Protein AF-A0A8D1UI53-F1 (afdb_monomer)

Secondary structure (DSSP, 8-state):
-HHHHHHHHHHHHHHHHHHHHHHHHHHHHHHHHHHHHTTT-GGGSSHHHHHHHHHHHHHT---HHHHHHH-TTHHHHHHHHHHIIIIIIIIHHHHHHHHHHHHHHHHHHHHHHHHHHHHHHHHHHHHHHHHHHHHHHHHHHHHHHHHHHTTSEEEHHHHHHHHHHTT--HHHHHHHHHHH-SS-SSEEEHHHHHHHHHHHHHHHHHHHHHHHHSPP--------PPP-----------------------S--HHHHHHHHHHHHHHHHHHHHHHHHHHHHHHHHHHHHHHHHHHHHHHHHHHHHHHHHHHHT--HHHHHHHHHHHHHHHHHHHHHHHHHHHHHTTS---------------------------------------

Nearest PDB structures (foldseek):
  6t9o-assembly1_A  TM=9.715E-01  e=1.646E-13  Homo sapiens
  5t4d-assembly1_A  TM=9.854E-01  e=2.145E-12  Homo sapiens
  6wb8-assembly1_A  TM=9.879E-01  e=2.957E-12  Homo sapiens
  6a70-assembly1_G  TM=9.786E-01  e=2.803E-12  Homo sapiens
  6a70-assembly1_A  TM=9.811E-01  e=4.536E-12  Homo sapiens

Organism: Sus scrofa (NCBI:txid9823)

Sequence (386 aa):
MSQLSTTMSRCAKDLFGFAIMFFIIFLAYAQLAYLVFGTQVDDFSTFQECIFTQFRIILGDINFAEIEEANRVLGPIYFTTFVFFTFFILLNMFLAIINDTYSEVKSDLAQQKAEMELSDLIRKGYHKALVKLKLKKNTVDDISESLRQGGGKLNFDELRQDLKGKGHTDAEIEAIFTKYDQDGDQELTEREHQQMRDDLEKEREDLDLEHSSLPRPMSSRSFPRSLDDSEEDDDDDSGHSSRRRGSISSGVSYEEFQVLVRRVDRMEHSIGSIVSKIDAVIVKLEIMERNKLKRREVLGRLLDGVAEDERLGRDSEIHREQMERLVREELERWESDDAASQISHGLGTPVGLNGQPRPRSSRPSSSQSTEGMEGGGGNGSADIHV

Radius of gyration: 43.06 Å; Cα contacts (8 Å, |Δi|>4): 136; chains: 1; bounding box: 98×84×116 Å

Mean predicted aligned error: 22.78 Å

InterPro domains:
  IPR002048 EF-hand domain [PS50222] (168-203)
  IPR003915 Polycystic kidney disease type 2 protein [PR01433] (17-38)
  IPR003915 Polycystic kidney disease type 2 protein [PR01433] (78-99)
  IPR003915 Polycystic kidney disease type 2 protein [PR01433] (118-137)
  IPR003915 Polycystic kidney disease type 2 protein [PR01433] (263-281)
  IPR011992 EF-hand domain pair [SSF47473] (60-196)
  IPR013122 Polycystin cation channel, PKD1/PKD2 [PF08016] (1-105)
  IPR051223 Polycystin [PTHR10877] (1-205)

Foldseek 3Di:
DVLVVVLCVVLVVVLVVLVVVVVVVLLVLLVVCLVQCLVQDVCSVDSVSSSVQLVCVVVVNDDLVSLCVSPVPVSVVSSVVSCCCCVVPSVVVSVVSSVVSVVVSVVVVVVVVVVVVVVVVVVVVLVVLVVVLVVLVVLLVQLVVQCVVVVFKDAQVSSLVSVVVVPDDPVVSVVLCVVQVPVNPRMCGPVSSVVSVVVSVVSVVVSVVVVVPDDDPPPDDDDPDDDDDDDDDDDDDDDDDDDDDDPPPPDDDPVNVVVVVVVVVVVVVVVVVVVVVVVVVVVVVVVVVVVVVVVVVVVVVLVVVVVVCVVVVDDPPVVVVVSVVVVVVVVVVVVVVVVVVVVVVVPDDDPDDDDDDDDDDDDDDDDDDDDDDDDDDDDDDDDDDD

pLDDT: mean 70.71, std 20.02, range [25.0, 94.5]

Solvent-accessible surface area (backbone atoms only — not comparable to full-atom values): 23168 Å² total; per-residue (Å²): 123,63,67,67,54,54,49,52,62,61,41,44,60,61,50,48,55,50,47,54,57,48,49,54,55,50,50,51,52,28,53,51,43,28,74,74,34,23,90,71,33,77,61,18,53,40,71,69,43,16,49,53,42,52,54,31,48,74,75,68,58,69,69,62,66,58,43,34,71,63,30,74,66,61,28,57,52,52,51,53,52,51,51,47,48,46,56,67,47,50,49,48,50,54,52,48,53,53,52,48,49,51,50,51,52,52,49,53,50,52,50,54,49,53,52,50,53,51,53,51,51,51,51,52,50,51,52,53,50,52,54,52,52,53,51,53,47,52,53,53,51,52,51,50,54,51,32,67,74,53,75,55,47,40,48,50,71,60,51,49,54,51,42,46,72,75,67,52,51,72,69,60,54,51,53,48,43,73,72,48,37,85,83,72,77,56,45,54,43,61,67,39,54,48,51,55,51,53,53,52,51,50,58,48,52,55,52,53,53,56,59,70,71,50,81,73,80,78,75,71,83,77,75,84,77,80,88,83,84,83,83,88,84,90,83,88,84,86,85,82,91,79,89,79,96,72,82,82,69,91,60,84,50,73,66,59,51,51,55,49,51,57,49,50,52,56,46,50,56,52,49,52,55,50,52,56,51,49,53,53,48,51,55,51,49,54,53,50,50,53,50,50,51,52,52,51,52,53,52,48,55,53,52,51,52,52,56,55,40,69,73,66,73,58,70,66,66,67,53,48,54,53,50,54,49,54,51,48,55,52,49,56,49,49,53,50,52,52,50,54,57,55,57,56,72,74,70,80,74,90,78,88,75,92,76,87,88,82,87,84,87,82,86,82,88,81,86,85,86,82,89,83,84,85,83,82,86,83,88,84,86,81,89,79,91,133

Structure (mmCIF, N/CA/C/O backbone):
data_AF-A0A8D1UI53-F1
#
_entry.id   AF-A0A8D1UI53-F1
#
loop_
_atom_site.group_PDB
_atom_site.id
_atom_site.type_symbol
_atom_site.label_atom_id
_atom_site.label_alt_id
_atom_site.label_comp_id
_atom_site.label_asym_id
_atom_site.label_entity_id
_atom_site.label_seq_id
_atom_site.pdbx_PDB_ins_code
_atom_site.Cartn_x
_atom_site.Cartn_y
_atom_site.Cartn_z
_atom_site.occupancy
_atom_site.B_iso_or_equiv
_atom_site.auth_seq_id
_atom_site.auth_comp_id
_atom_site.auth_asym_id
_atom_site.auth_atom_id
_atom_site.pdbx_PDB_model_num
ATOM 1 N N . MET A 1 1 ? -1.715 13.640 6.826 1.00 51.53 1 MET A N 1
ATOM 2 C CA . MET A 1 1 ? -0.514 13.567 5.961 1.00 51.53 1 MET A CA 1
ATOM 3 C C . MET A 1 1 ? 0.427 12.403 6.313 1.00 51.53 1 MET A C 1
ATOM 5 O O . MET A 1 1 ? 1.193 12.023 5.442 1.00 51.53 1 MET A O 1
ATOM 9 N N . SER A 1 2 ? 0.380 11.785 7.510 1.00 59.91 2 SER A N 1
ATOM 10 C CA . SER A 1 2 ? 1.305 10.680 7.853 1.00 59.91 2 SER A CA 1
ATOM 11 C C . SER A 1 2 ? 1.000 9.338 7.169 1.00 59.91 2 SER A C 1
ATOM 13 O O . SER A 1 2 ? 1.940 8.618 6.868 1.00 59.91 2 SER A O 1
ATOM 15 N N . GLN A 1 3 ? -0.265 9.022 6.852 1.00 58.44 3 GLN A N 1
ATOM 16 C CA . GLN A 1 3 ? -0.637 7.749 6.204 1.00 58.44 3 GLN A CA 1
ATOM 17 C C . GLN A 1 3 ? 0.113 7.508 4.890 1.00 58.44 3 GLN A C 1
ATOM 19 O O . GLN A 1 3 ? 0.755 6.477 4.748 1.00 58.44 3 GLN A O 1
ATOM 24 N N . LEU A 1 4 ? 0.109 8.482 3.972 1.00 67.75 4 LEU A N 1
ATOM 25 C CA . LEU A 1 4 ? 0.805 8.354 2.686 1.00 67.75 4 LEU A CA 1
ATOM 26 C C . LEU A 1 4 ? 2.320 8.176 2.863 1.00 67.75 4 LEU A C 1
ATOM 28 O O . LEU A 1 4 ? 2.937 7.410 2.133 1.00 67.75 4 LEU A O 1
ATOM 32 N N . SER A 1 5 ? 2.914 8.832 3.864 1.00 68.81 5 SER A N 1
ATOM 33 C CA . SER A 1 5 ? 4.344 8.707 4.167 1.00 68.81 5 SER A CA 1
ATOM 34 C C . SER A 1 5 ? 4.695 7.333 4.752 1.00 68.81 5 SER A C 1
ATOM 36 O O . SER A 1 5 ? 5.694 6.740 4.351 1.00 68.81 5 SER A O 1
ATOM 38 N N . THR A 1 6 ? 3.859 6.782 5.638 1.00 66.06 6 THR A N 1
ATOM 39 C CA . THR A 1 6 ? 4.057 5.437 6.197 1.00 66.06 6 THR A CA 1
ATOM 40 C C . THR A 1 6 ? 3.828 4.345 5.147 1.00 66.06 6 THR A C 1
ATOM 42 O O . THR A 1 6 ? 4.615 3.403 5.089 1.00 66.06 6 THR A O 1
ATOM 45 N N . THR A 1 7 ? 2.829 4.495 4.267 1.00 66.50 7 THR A N 1
ATOM 46 C CA . THR A 1 7 ? 2.625 3.602 3.111 1.00 66.50 7 THR A CA 1
ATOM 47 C C . THR A 1 7 ? 3.829 3.626 2.179 1.00 66.50 7 THR A C 1
ATOM 49 O O . THR A 1 7 ? 4.354 2.571 1.835 1.00 66.50 7 THR A O 1
ATOM 52 N N . MET A 1 8 ? 4.315 4.821 1.828 1.00 69.31 8 MET A N 1
ATOM 53 C CA . MET A 1 8 ? 5.454 4.981 0.926 1.00 69.31 8 MET A CA 1
ATOM 54 C C . MET A 1 8 ? 6.749 4.418 1.523 1.00 69.31 8 MET A C 1
ATOM 56 O O . MET A 1 8 ? 7.548 3.818 0.814 1.00 69.31 8 MET A O 1
ATOM 60 N N . SER A 1 9 ? 6.941 4.542 2.841 1.00 72.44 9 SER A N 1
ATOM 61 C CA . SER A 1 9 ? 8.092 3.950 3.530 1.00 72.44 9 SER A CA 1
ATOM 62 C C . SER A 1 9 ? 8.029 2.424 3.606 1.00 72.44 9 SER A C 1
ATOM 64 O O . SER A 1 9 ? 9.084 1.793 3.580 1.00 72.44 9 SER A O 1
ATOM 66 N N . ARG A 1 10 ? 6.836 1.825 3.729 1.00 70.88 10 ARG A N 1
ATOM 67 C CA . ARG A 1 10 ? 6.679 0.361 3.739 1.00 70.88 10 ARG A CA 1
ATOM 68 C C . ARG A 1 10 ? 6.873 -0.226 2.342 1.00 70.88 10 ARG A C 1
ATOM 70 O O . ARG A 1 10 ? 7.655 -1.159 2.201 1.00 70.88 10 ARG A O 1
ATOM 77 N N . CYS A 1 11 ? 6.273 0.378 1.311 1.00 72.38 11 CYS A N 1
ATOM 78 C CA . CYS A 1 11 ? 6.425 -0.104 -0.065 1.00 72.38 11 CYS A CA 1
ATOM 79 C C . CYS A 1 11 ? 7.833 0.131 -0.626 1.00 72.38 11 CYS A C 1
ATOM 81 O O . CYS A 1 11 ? 8.245 -0.569 -1.544 1.00 72.38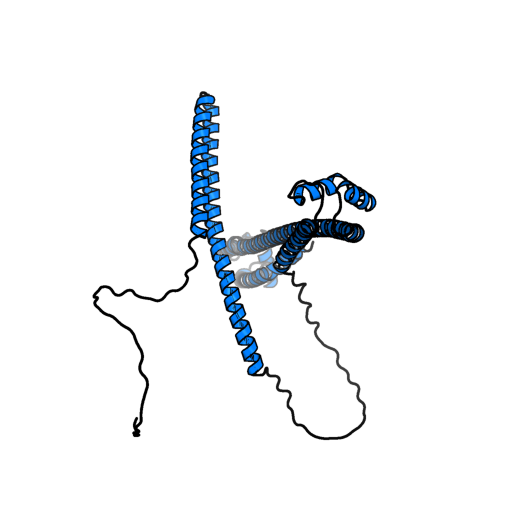 11 CYS A O 1
ATOM 83 N N . ALA A 1 12 ? 8.591 1.098 -0.090 1.00 79.25 12 ALA A N 1
ATOM 84 C CA . ALA A 1 12 ? 9.920 1.437 -0.594 1.00 79.25 12 ALA A CA 1
ATOM 85 C C . ALA A 1 12 ? 10.872 0.236 -0.634 1.00 79.25 12 ALA A C 1
ATOM 87 O O . ALA A 1 12 ? 11.691 0.162 -1.543 1.00 79.25 12 ALA A O 1
ATOM 88 N N . LYS A 1 13 ? 10.765 -0.715 0.304 1.00 82.88 13 LYS A N 1
ATOM 89 C CA . LYS A 1 13 ? 11.629 -1.903 0.319 1.00 82.88 13 LYS A CA 1
ATOM 90 C C . LYS A 1 13 ? 11.368 -2.816 -0.883 1.00 82.88 13 LYS A C 1
ATOM 92 O O . LYS A 1 13 ? 12.316 -3.203 -1.565 1.00 82.88 13 LYS A O 1
ATOM 97 N N . ASP A 1 14 ? 10.103 -3.105 -1.162 1.00 84.56 14 ASP A N 1
ATOM 98 C CA . ASP A 1 14 ? 9.712 -3.988 -2.265 1.00 84.56 14 ASP A CA 1
ATOM 99 C C . ASP A 1 14 ? 9.892 -3.290 -3.614 1.00 84.56 14 ASP A C 1
ATOM 101 O O . ASP A 1 14 ? 10.397 -3.879 -4.572 1.00 84.56 14 ASP A O 1
ATOM 105 N N . LEU A 1 15 ? 9.601 -1.986 -3.658 1.00 86.50 15 LEU A N 1
ATOM 106 C CA . LEU A 1 15 ? 9.851 -1.143 -4.820 1.00 86.50 15 LEU A CA 1
ATOM 107 C C . LEU A 1 15 ? 11.344 -1.049 -5.141 1.00 86.50 15 LEU A C 1
ATOM 109 O O . LEU A 1 15 ? 11.717 -1.078 -6.308 1.00 86.50 15 LEU A O 1
ATOM 113 N N . PHE A 1 16 ? 12.203 -0.964 -4.124 1.00 86.31 16 PHE A N 1
ATOM 114 C CA . PHE A 1 16 ? 13.652 -0.933 -4.303 1.00 86.31 16 PHE A CA 1
ATOM 115 C C . PHE A 1 16 ? 14.187 -2.278 -4.803 1.00 86.31 16 PHE A C 1
ATOM 117 O O . PHE A 1 16 ? 15.007 -2.306 -5.720 1.00 86.31 16 PHE A O 1
ATOM 124 N N . GLY A 1 17 ? 13.683 -3.394 -4.265 1.00 86.94 17 GLY A N 1
ATOM 125 C CA . GLY A 1 17 ? 14.005 -4.732 -4.768 1.00 86.94 17 GLY A CA 1
ATOM 126 C C . GLY A 1 17 ? 13.630 -4.899 -6.243 1.00 86.94 17 GLY A C 1
ATOM 127 O O . GLY A 1 17 ? 14.454 -5.330 -7.053 1.00 86.94 17 GLY A O 1
ATOM 128 N N . PHE A 1 18 ? 12.423 -4.469 -6.616 1.00 87.31 18 PHE A N 1
ATOM 129 C CA . PHE A 1 18 ? 11.992 -4.460 -8.011 1.00 87.31 18 PHE A CA 1
ATOM 130 C C . PHE A 1 18 ? 12.807 -3.494 -8.880 1.00 87.31 18 PHE A C 1
ATOM 132 O O . PHE A 1 18 ? 13.178 -3.852 -9.995 1.00 87.31 18 PHE A O 1
ATOM 139 N N . ALA A 1 19 ? 13.146 -2.303 -8.378 1.00 88.06 19 ALA A N 1
ATOM 140 C CA . ALA A 1 19 ? 13.946 -1.323 -9.109 1.00 88.06 19 ALA A CA 1
ATOM 141 C C . ALA A 1 19 ? 15.327 -1.882 -9.481 1.00 88.06 19 ALA A C 1
ATOM 143 O O . ALA A 1 19 ? 15.785 -1.675 -10.601 1.00 88.06 19 ALA A O 1
ATOM 144 N N . ILE A 1 20 ? 15.969 -2.646 -8.591 1.00 90.75 20 ILE A N 1
ATOM 145 C CA . ILE A 1 20 ? 17.237 -3.319 -8.907 1.00 90.75 20 ILE A CA 1
ATOM 146 C C . ILE A 1 20 ? 17.051 -4.305 -10.067 1.00 90.75 20 ILE A C 1
ATOM 148 O O . ILE A 1 20 ? 17.818 -4.273 -11.028 1.00 90.75 20 ILE A O 1
ATOM 152 N N . MET A 1 21 ? 16.022 -5.156 -10.012 1.00 89.00 21 MET A N 1
ATOM 153 C CA . MET A 1 21 ? 15.732 -6.108 -11.092 1.00 89.00 21 MET A CA 1
ATOM 154 C C . MET A 1 21 ? 15.421 -5.400 -12.417 1.00 89.00 21 MET A C 1
ATOM 156 O O . MET A 1 21 ? 15.909 -5.816 -13.469 1.00 89.00 21 MET A O 1
ATOM 160 N N . PHE A 1 22 ? 14.656 -4.307 -12.355 1.00 87.94 22 PHE A N 1
ATOM 161 C CA . PHE A 1 22 ? 14.360 -3.440 -13.490 1.00 87.94 22 PHE A CA 1
ATOM 162 C C . PHE A 1 22 ? 15.647 -2.905 -14.119 1.00 87.94 22 PHE A C 1
ATOM 164 O O . PHE A 1 22 ? 15.856 -3.096 -15.314 1.00 87.94 22 PHE A O 1
ATOM 171 N N . PHE A 1 23 ? 16.543 -2.307 -13.328 1.00 90.12 23 PHE A N 1
ATOM 172 C CA . PHE A 1 23 ? 17.781 -1.730 -13.850 1.00 90.12 23 PHE A CA 1
ATOM 173 C C . PHE A 1 23 ? 18.713 -2.775 -14.468 1.00 90.12 23 PHE A C 1
ATOM 175 O O . PHE A 1 23 ? 19.373 -2.465 -15.452 1.00 90.12 23 PHE A O 1
ATOM 182 N N . ILE A 1 24 ? 18.741 -4.015 -13.970 1.00 92.06 24 ILE A N 1
ATOM 183 C CA . ILE A 1 24 ? 19.542 -5.086 -14.586 1.00 92.06 24 ILE A CA 1
ATOM 184 C C . ILE A 1 24 ? 19.068 -5.366 -16.018 1.00 92.06 24 ILE A C 1
ATOM 186 O O . ILE A 1 24 ? 19.877 -5.391 -16.945 1.00 92.06 24 ILE A O 1
ATOM 190 N N . ILE A 1 25 ? 17.759 -5.552 -16.211 1.00 90.50 25 ILE A N 1
ATOM 191 C CA . ILE A 1 25 ? 17.183 -5.815 -17.537 1.00 90.50 25 ILE A CA 1
ATOM 192 C C . ILE A 1 25 ? 17.328 -4.575 -18.424 1.00 90.50 25 ILE A C 1
ATOM 194 O O . ILE A 1 25 ? 17.748 -4.678 -19.575 1.00 90.50 25 ILE A O 1
ATOM 198 N N . PHE A 1 26 ? 17.031 -3.398 -17.875 1.00 91.12 26 PHE A N 1
ATOM 199 C CA . PHE A 1 26 ? 17.096 -2.124 -18.580 1.00 91.12 26 PHE A CA 1
ATOM 200 C C . PHE A 1 26 ? 18.508 -1.847 -19.115 1.00 91.12 26 PHE A C 1
ATOM 202 O O . PHE A 1 26 ? 18.680 -1.648 -20.317 1.00 91.12 26 PHE A O 1
ATOM 209 N N . LEU A 1 27 ? 19.533 -1.956 -18.260 1.00 92.75 27 LEU A N 1
ATOM 210 C CA . LEU A 1 27 ? 20.935 -1.770 -18.642 1.00 92.75 27 LEU A CA 1
ATOM 211 C C . LEU A 1 27 ? 21.422 -2.842 -19.625 1.00 92.75 27 LEU A C 1
ATOM 213 O O . LEU A 1 27 ? 22.208 -2.525 -20.514 1.00 92.75 27 LEU A O 1
ATOM 217 N N . ALA A 1 28 ? 20.939 -4.085 -19.526 1.00 94.50 28 ALA A N 1
ATOM 218 C CA . ALA A 1 28 ? 21.263 -5.126 -20.501 1.00 94.50 28 ALA A CA 1
ATOM 219 C C . ALA A 1 28 ? 20.747 -4.773 -21.908 1.00 94.50 28 ALA A C 1
ATOM 221 O O . ALA A 1 28 ? 21.474 -4.928 -22.891 1.00 94.50 28 ALA A O 1
ATOM 222 N N . TYR A 1 29 ? 19.525 -4.239 -22.012 1.00 93.12 29 TYR A N 1
ATOM 223 C CA . TYR A 1 29 ? 18.996 -3.742 -23.283 1.00 93.12 29 TYR A CA 1
ATOM 224 C C . TYR A 1 29 ? 19.696 -2.456 -23.750 1.00 93.12 29 TYR A C 1
ATOM 226 O O . TYR A 1 29 ? 19.865 -2.291 -24.957 1.00 93.12 29 TYR A O 1
ATOM 234 N N . ALA A 1 30 ? 20.141 -1.576 -22.845 1.00 93.81 30 ALA A N 1
ATOM 235 C CA . ALA A 1 30 ? 20.941 -0.399 -23.208 1.00 93.81 30 ALA A CA 1
ATOM 236 C C . ALA A 1 30 ? 22.290 -0.822 -23.800 1.00 93.81 30 ALA A C 1
ATOM 238 O O . ALA A 1 30 ? 22.706 -0.311 -24.835 1.00 93.81 30 ALA A O 1
ATOM 239 N N . GLN A 1 31 ? 22.938 -1.819 -23.192 1.00 94.44 31 GLN A N 1
ATOM 240 C CA . GLN A 1 31 ? 24.188 -2.388 -23.687 1.00 94.44 31 GLN A CA 1
ATOM 241 C C . GLN A 1 31 ? 24.006 -3.032 -25.066 1.00 94.44 31 GLN A C 1
ATOM 243 O O . GLN A 1 31 ? 24.831 -2.830 -25.956 1.00 94.44 31 GLN A O 1
ATOM 248 N N . LEU A 1 32 ? 22.923 -3.791 -25.258 1.00 92.94 32 LEU A N 1
ATOM 249 C CA . LEU A 1 32 ? 22.589 -4.390 -26.548 1.00 92.94 32 LEU A CA 1
ATOM 250 C C . LEU A 1 32 ? 22.343 -3.314 -27.615 1.00 92.94 32 LEU A C 1
ATOM 252 O O . LEU A 1 32 ? 22.886 -3.413 -28.710 1.00 92.94 32 LEU A O 1
ATOM 256 N N . ALA A 1 33 ? 21.569 -2.276 -27.293 1.00 92.00 33 ALA A N 1
ATOM 257 C CA . ALA A 1 33 ? 21.267 -1.189 -28.219 1.00 92.00 33 ALA A CA 1
ATOM 258 C C . ALA A 1 33 ? 22.518 -0.398 -28.609 1.00 92.00 33 ALA A C 1
ATOM 260 O O . ALA A 1 33 ? 22.737 -0.144 -29.789 1.00 92.00 33 ALA A O 1
ATOM 261 N N . TYR A 1 34 ? 23.378 -0.099 -27.635 1.00 94.12 34 TYR A N 1
ATOM 262 C CA . TYR A 1 34 ? 24.658 0.560 -27.867 1.00 94.12 34 TYR A CA 1
ATOM 263 C C . TYR A 1 34 ? 25.546 -0.239 -28.830 1.00 94.12 34 TYR A C 1
ATOM 265 O O . TYR A 1 34 ? 26.117 0.312 -29.766 1.00 94.12 34 TYR A O 1
ATOM 273 N N . LEU A 1 35 ? 25.628 -1.561 -28.644 1.00 92.62 35 LEU A N 1
ATOM 274 C CA . LEU A 1 35 ? 26.446 -2.429 -29.496 1.00 92.62 35 LEU A CA 1
ATOM 275 C C . LEU A 1 35 ? 25.878 -2.608 -30.909 1.00 92.62 35 LEU A C 1
ATOM 277 O O . LEU A 1 35 ? 26.649 -2.795 -31.847 1.00 92.62 35 LEU A O 1
ATOM 281 N N . VAL A 1 36 ? 24.553 -2.599 -31.063 1.00 91.12 36 VAL A N 1
ATOM 282 C CA . VAL A 1 36 ? 23.893 -2.869 -32.350 1.00 91.12 36 VAL A CA 1
ATOM 283 C C . VAL A 1 36 ? 23.684 -1.593 -33.166 1.00 91.12 36 VAL A C 1
ATOM 285 O O . VAL A 1 36 ? 23.885 -1.614 -34.378 1.00 91.12 36 VAL A O 1
ATOM 288 N N . PHE A 1 37 ? 23.279 -0.497 -32.524 1.00 91.19 37 PHE A N 1
ATOM 289 C CA . PHE A 1 37 ? 22.852 0.738 -33.190 1.00 91.19 37 PHE A CA 1
ATOM 290 C C . PHE A 1 37 ? 23.813 1.911 -32.981 1.00 91.19 37 PHE A C 1
ATOM 292 O O . PHE A 1 37 ? 23.703 2.900 -33.702 1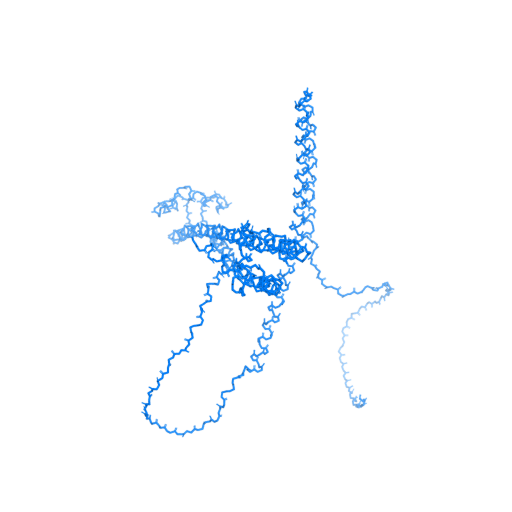.00 91.19 37 PHE A O 1
ATOM 299 N N . GLY A 1 38 ? 24.776 1.814 -32.058 1.00 90.31 38 GLY A N 1
ATOM 300 C CA . GLY A 1 38 ? 25.586 2.965 -31.648 1.00 90.31 38 GLY A CA 1
ATOM 301 C C . GLY A 1 38 ? 26.510 3.554 -32.713 1.00 90.31 38 GLY A C 1
ATOM 302 O O . GLY A 1 38 ? 26.984 4.672 -32.549 1.00 90.31 38 GLY A O 1
ATOM 303 N N . THR A 1 39 ? 26.756 2.853 -33.824 1.00 89.88 39 THR A N 1
ATOM 304 C CA . THR A 1 39 ? 27.507 3.410 -34.965 1.00 89.88 39 THR A CA 1
ATOM 305 C C . THR A 1 39 ? 26.621 4.040 -36.036 1.00 89.88 39 THR A C 1
ATOM 307 O O . THR A 1 39 ? 27.138 4.758 -36.885 1.00 89.88 39 THR A O 1
ATOM 310 N N . GLN A 1 40 ? 25.321 3.731 -36.039 1.00 89.19 40 GLN A N 1
ATOM 311 C CA . GLN A 1 40 ? 24.394 4.082 -37.120 1.00 89.19 40 GLN A CA 1
ATOM 312 C C . GLN A 1 40 ? 23.362 5.133 -36.705 1.00 89.19 40 GLN A C 1
ATOM 314 O O . GLN A 1 40 ? 22.866 5.848 -37.569 1.00 89.19 40 GLN A O 1
ATOM 319 N N . VAL A 1 41 ? 23.021 5.201 -35.416 1.00 90.50 41 VAL A N 1
ATOM 320 C CA . VAL A 1 41 ? 21.947 6.047 -34.888 1.00 90.50 41 VAL A CA 1
ATOM 321 C C . VAL A 1 41 ? 22.501 6.925 -33.771 1.00 90.50 41 VAL A C 1
ATOM 323 O O . VAL A 1 41 ? 23.033 6.412 -32.781 1.00 90.50 41 VAL A O 1
ATOM 326 N N . ASP A 1 42 ? 22.339 8.242 -33.907 1.00 88.44 42 ASP A N 1
ATOM 327 C CA . ASP A 1 42 ? 22.870 9.223 -32.952 1.00 88.44 42 ASP A CA 1
ATOM 328 C C . ASP A 1 42 ? 22.271 9.051 -31.545 1.00 88.44 42 ASP A C 1
ATOM 330 O O . ASP A 1 42 ? 22.995 9.153 -30.551 1.00 88.44 42 ASP A O 1
ATOM 334 N N . ASP A 1 43 ? 20.994 8.661 -31.456 1.00 88.69 43 ASP A N 1
ATOM 335 C CA . ASP A 1 43 ? 20.287 8.353 -30.202 1.00 88.69 43 ASP A CA 1
ATOM 336 C C . ASP A 1 43 ? 20.921 7.190 -29.405 1.00 88.69 43 ASP A C 1
ATOM 338 O O . ASP A 1 43 ? 20.666 7.035 -28.207 1.00 88.69 43 ASP A O 1
ATOM 342 N N . PHE A 1 44 ? 21.758 6.365 -30.046 1.00 91.06 44 PHE A N 1
ATOM 343 C CA . PHE A 1 44 ? 22.483 5.259 -29.412 1.00 91.06 44 PHE A CA 1
ATOM 344 C C . PHE A 1 44 ? 24.010 5.450 -29.431 1.00 91.06 44 PHE A C 1
ATOM 346 O O . PHE A 1 44 ? 24.753 4.526 -29.100 1.00 91.06 44 PHE A O 1
ATOM 353 N N . SER A 1 45 ? 24.498 6.643 -29.786 1.00 90.56 45 SER A N 1
ATOM 354 C CA . SER A 1 45 ? 25.928 6.933 -29.997 1.00 90.56 45 SER A CA 1
ATOM 355 C C . SER A 1 45 ? 26.803 6.807 -28.747 1.00 90.56 45 SER A C 1
ATOM 357 O O . SER A 1 45 ? 27.987 6.482 -28.839 1.00 90.56 45 SER A O 1
ATOM 359 N N . THR A 1 46 ? 26.242 7.052 -27.562 1.00 93.44 46 THR A N 1
ATOM 360 C CA . THR A 1 46 ? 26.918 6.862 -26.272 1.00 93.44 46 THR A CA 1
ATOM 361 C C . THR A 1 46 ? 26.050 6.022 -25.346 1.00 93.44 46 THR A C 1
ATOM 363 O O . THR A 1 46 ? 24.826 6.026 -25.449 1.00 93.44 46 THR A O 1
ATOM 366 N N . PHE A 1 47 ? 26.666 5.313 -24.397 1.00 91.38 47 PHE A N 1
ATOM 367 C CA . PHE A 1 47 ? 25.918 4.500 -23.432 1.00 91.38 47 PHE A CA 1
ATOM 368 C C . PHE A 1 47 ? 24.934 5.334 -22.590 1.00 91.38 47 PHE A C 1
ATOM 370 O O . PHE A 1 47 ? 23.846 4.869 -22.261 1.00 91.38 47 PHE A O 1
ATOM 377 N N . GLN A 1 48 ? 25.295 6.579 -22.268 1.00 92.06 48 GLN A N 1
ATOM 378 C CA . GLN A 1 48 ? 24.421 7.493 -21.536 1.00 92.06 48 GLN A CA 1
ATOM 379 C C . GLN A 1 48 ? 23.223 7.937 -22.389 1.00 92.06 48 GLN A C 1
ATOM 381 O O . GLN A 1 48 ? 22.096 7.899 -21.899 1.00 92.06 48 GLN A O 1
ATOM 386 N N . GLU A 1 49 ? 23.448 8.288 -23.658 1.00 91.06 49 GLU A N 1
ATOM 387 C CA . GLU A 1 49 ? 22.356 8.591 -24.594 1.00 91.06 49 GLU A CA 1
ATOM 388 C C . GLU A 1 49 ? 21.456 7.367 -24.811 1.00 91.06 49 GLU A C 1
ATOM 390 O O . GLU A 1 49 ? 20.241 7.501 -24.760 1.00 91.06 49 GLU A O 1
ATOM 395 N N . CYS A 1 50 ? 22.007 6.147 -24.880 1.00 92.44 50 CYS A N 1
ATOM 396 C CA . CYS A 1 50 ? 21.204 4.919 -24.970 1.00 92.44 50 CYS A CA 1
ATOM 397 C C . CYS A 1 50 ? 20.208 4.778 -23.810 1.00 92.44 50 CYS A C 1
ATOM 399 O O . CYS A 1 50 ? 19.058 4.398 -24.024 1.00 92.44 50 CYS A O 1
ATOM 401 N N . ILE A 1 51 ? 20.643 5.078 -22.581 1.00 92.94 51 ILE A N 1
ATOM 402 C CA . ILE A 1 51 ? 19.790 5.044 -21.385 1.00 92.94 51 ILE A CA 1
ATOM 403 C C . ILE A 1 51 ? 18.658 6.070 -21.512 1.00 92.94 51 ILE A C 1
ATOM 405 O O . ILE A 1 51 ? 17.500 5.739 -21.247 1.00 92.94 51 ILE A O 1
ATOM 409 N N . PHE A 1 52 ? 18.962 7.302 -21.930 1.00 91.75 52 PHE A N 1
ATOM 410 C CA . PHE A 1 52 ? 17.944 8.339 -22.119 1.00 91.75 52 PHE A CA 1
ATOM 411 C C . PHE A 1 52 ? 16.974 7.990 -23.242 1.00 91.75 52 PHE A C 1
ATOM 413 O O . PHE A 1 52 ? 15.761 8.086 -23.050 1.00 91.75 52 PHE A O 1
ATOM 420 N N . THR A 1 53 ? 17.487 7.513 -24.371 1.00 91.38 53 THR A N 1
ATOM 421 C CA . THR A 1 53 ? 16.692 7.040 -25.499 1.00 91.38 53 THR A CA 1
ATOM 422 C C . THR A 1 53 ? 15.749 5.937 -25.052 1.00 91.38 53 THR A C 1
ATOM 424 O O . THR A 1 53 ? 14.556 6.056 -25.301 1.00 91.38 53 THR A O 1
ATOM 427 N N . GLN A 1 54 ? 16.207 4.938 -24.289 1.00 91.31 54 GLN A N 1
ATOM 428 C CA . GLN A 1 54 ? 15.334 3.904 -23.720 1.00 91.31 54 GLN A CA 1
ATOM 429 C C . GLN A 1 54 ? 14.200 4.462 -22.849 1.00 91.31 54 GLN A C 1
ATOM 431 O O . GLN A 1 54 ? 13.073 3.974 -22.940 1.00 91.31 54 GLN A O 1
ATOM 436 N N . PHE A 1 55 ? 14.452 5.491 -22.034 1.00 90.88 55 PHE A N 1
ATOM 437 C CA . PHE A 1 55 ? 13.378 6.171 -21.302 1.00 90.88 55 PHE A CA 1
ATOM 438 C C . PHE A 1 55 ? 12.400 6.888 -22.242 1.00 90.88 55 PHE A C 1
ATOM 440 O O . PHE A 1 55 ? 11.193 6.832 -22.006 1.00 90.88 55 PHE A O 1
ATOM 447 N N . ARG A 1 56 ? 12.879 7.502 -23.331 1.00 89.69 56 ARG A N 1
ATOM 448 C CA . ARG A 1 56 ? 12.013 8.103 -24.362 1.00 89.69 56 ARG A CA 1
ATOM 449 C C . ARG A 1 56 ? 11.135 7.051 -25.050 1.00 89.69 56 ARG A C 1
ATOM 451 O O . ARG A 1 56 ? 9.938 7.289 -25.201 1.00 89.69 56 ARG A O 1
ATOM 458 N N . ILE A 1 57 ? 11.663 5.846 -25.309 1.00 89.75 57 ILE A N 1
ATOM 459 C CA . ILE A 1 57 ? 10.868 4.705 -25.809 1.00 89.75 57 ILE A CA 1
ATOM 460 C C . ILE A 1 57 ? 9.701 4.389 -24.865 1.00 89.75 57 ILE A C 1
ATOM 462 O O . ILE A 1 57 ? 8.578 4.184 -25.320 1.00 89.75 57 ILE A O 1
ATOM 466 N N . ILE A 1 58 ? 9.949 4.362 -23.550 1.00 88.31 58 ILE A N 1
ATOM 467 C CA . ILE A 1 58 ? 8.909 4.092 -22.541 1.00 88.31 58 ILE A CA 1
ATOM 468 C C . ILE A 1 58 ? 7.836 5.187 -22.542 1.00 88.31 58 ILE A C 1
ATOM 470 O O . ILE A 1 58 ? 6.657 4.895 -22.357 1.00 88.31 58 ILE A O 1
ATOM 474 N N . LEU A 1 59 ? 8.226 6.442 -22.770 1.00 87.25 59 LEU A N 1
ATOM 475 C CA . LEU A 1 59 ? 7.300 7.574 -22.879 1.00 87.25 59 LEU A CA 1
ATOM 476 C C . LEU A 1 59 ? 6.539 7.608 -24.217 1.00 87.25 59 LEU A C 1
ATOM 478 O O . LEU A 1 59 ? 5.593 8.382 -24.353 1.00 87.25 59 LEU A O 1
ATOM 482 N N . GLY A 1 60 ? 6.920 6.767 -25.183 1.00 85.44 60 GLY A N 1
ATOM 483 C CA . GLY A 1 60 ? 6.326 6.707 -26.520 1.00 85.44 60 GLY A CA 1
ATOM 484 C C . GLY A 1 60 ? 6.918 7.703 -27.521 1.00 85.44 60 GLY A C 1
ATOM 485 O O . GLY A 1 60 ? 6.378 7.844 -28.615 1.00 85.44 60 GLY A O 1
ATOM 486 N N . ASP A 1 61 ? 8.013 8.379 -27.170 1.00 85.56 61 ASP A N 1
ATOM 487 C CA . ASP A 1 61 ? 8.739 9.298 -28.048 1.00 85.56 61 ASP A CA 1
ATOM 488 C C . ASP A 1 61 ? 9.923 8.563 -28.689 1.00 85.56 61 ASP A C 1
ATOM 490 O O . ASP A 1 61 ? 10.960 8.369 -28.055 1.00 85.56 61 ASP A O 1
ATOM 494 N N . ILE A 1 62 ? 9.755 8.079 -29.924 1.00 82.44 62 ILE A N 1
ATOM 495 C CA . ILE A 1 62 ? 10.812 7.330 -30.612 1.00 82.44 62 ILE A CA 1
ATOM 496 C C . ILE A 1 62 ? 10.810 7.535 -32.131 1.00 82.44 62 ILE A C 1
ATOM 498 O O . ILE A 1 62 ? 9.755 7.533 -32.768 1.00 82.44 62 ILE A O 1
ATOM 502 N N . ASN A 1 63 ? 12.005 7.586 -32.728 1.00 83.12 63 ASN A N 1
ATOM 503 C CA . ASN A 1 63 ? 12.203 7.495 -34.175 1.00 83.12 63 ASN A CA 1
ATOM 504 C C . ASN A 1 63 ? 12.447 6.038 -34.598 1.00 83.12 63 ASN A C 1
ATOM 506 O O . ASN A 1 63 ? 13.568 5.612 -34.866 1.00 83.12 63 ASN A O 1
ATOM 510 N N . PHE A 1 64 ? 11.374 5.243 -34.685 1.00 86.19 64 PHE A N 1
ATOM 511 C CA . PHE A 1 64 ? 11.469 3.834 -35.103 1.00 86.19 64 PHE A CA 1
ATOM 512 C C . PHE A 1 64 ? 12.095 3.665 -36.501 1.00 86.19 64 PHE A C 1
ATOM 514 O O . PHE A 1 64 ? 12.791 2.681 -36.744 1.00 86.19 64 PHE A O 1
ATOM 521 N N . ALA A 1 65 ? 11.898 4.643 -37.393 1.00 87.00 65 ALA A N 1
ATOM 522 C CA . ALA A 1 65 ? 12.455 4.631 -38.745 1.00 87.00 65 ALA A CA 1
ATOM 523 C C . ALA A 1 65 ? 13.992 4.528 -38.753 1.00 87.00 65 ALA A C 1
ATOM 525 O O . ALA A 1 65 ? 14.544 3.753 -39.528 1.00 87.00 65 ALA A O 1
ATOM 526 N N . GLU A 1 66 ? 14.674 5.238 -37.850 1.00 86.50 66 GLU A N 1
ATOM 527 C CA . GLU A 1 66 ? 16.141 5.223 -37.758 1.00 86.50 66 GLU A CA 1
ATOM 528 C C . GLU A 1 66 ? 16.664 3.874 -37.235 1.00 86.50 66 GLU A C 1
ATOM 530 O O . GLU A 1 66 ? 17.680 3.361 -37.705 1.00 86.50 66 GLU A O 1
ATOM 535 N N . ILE A 1 67 ? 15.926 3.242 -36.316 1.00 87.50 67 ILE A N 1
ATOM 536 C CA . ILE A 1 67 ? 16.255 1.916 -35.769 1.00 87.50 67 ILE A CA 1
ATOM 537 C C . ILE A 1 67 ? 16.082 0.820 -36.834 1.00 87.50 67 ILE A C 1
ATOM 539 O O . ILE A 1 67 ? 16.909 -0.092 -36.936 1.00 87.50 67 ILE A O 1
ATOM 543 N N . GLU A 1 68 ? 15.014 0.896 -37.633 1.00 89.12 68 GLU A N 1
ATOM 544 C CA . GLU A 1 68 ? 14.761 -0.044 -38.731 1.00 89.12 68 GLU A CA 1
ATOM 545 C C . GLU A 1 68 ? 15.790 0.110 -39.861 1.00 89.12 68 GLU A C 1
ATOM 547 O O . GLU A 1 68 ? 16.264 -0.893 -40.404 1.00 89.12 68 GLU A O 1
ATOM 552 N N . GLU A 1 69 ? 16.168 1.346 -40.198 1.00 88.38 69 GLU A N 1
ATOM 553 C CA . GLU A 1 69 ? 17.168 1.628 -41.231 1.00 88.38 69 GLU A CA 1
ATOM 554 C C . GLU A 1 69 ? 18.571 1.168 -40.810 1.00 88.38 69 GLU A C 1
ATOM 556 O O . GLU A 1 69 ? 19.300 0.591 -41.622 1.00 88.38 69 GLU A O 1
ATOM 561 N N . ALA A 1 70 ? 18.922 1.321 -39.529 1.00 89.19 70 ALA A N 1
ATOM 562 C CA . ALA A 1 70 ? 20.189 0.842 -38.985 1.00 89.19 70 ALA A CA 1
ATOM 563 C C . ALA A 1 70 ? 20.319 -0.688 -39.035 1.00 89.19 70 ALA A C 1
ATOM 565 O O . ALA A 1 70 ? 21.371 -1.213 -39.409 1.00 89.19 70 ALA A O 1
ATOM 566 N N . ASN A 1 71 ? 19.262 -1.424 -38.672 1.00 88.62 71 ASN A N 1
ATOM 567 C CA . ASN A 1 71 ? 19.232 -2.874 -38.837 1.00 88.62 71 ASN A CA 1
ATOM 568 C C . ASN A 1 71 ? 17.808 -3.400 -39.057 1.00 88.62 71 ASN A C 1
ATOM 570 O O . ASN A 1 71 ? 17.052 -3.613 -38.109 1.00 88.62 71 ASN A O 1
ATOM 574 N N . ARG A 1 72 ? 17.492 -3.732 -40.313 1.00 89.50 72 ARG A N 1
ATOM 575 C CA . ARG A 1 72 ? 16.168 -4.221 -40.738 1.00 89.50 72 ARG A CA 1
ATOM 576 C C . ARG A 1 72 ? 15.656 -5.464 -40.010 1.00 89.50 72 ARG A C 1
ATOM 578 O O . ARG A 1 72 ? 14.451 -5.688 -39.990 1.00 89.50 72 ARG A O 1
ATOM 585 N N . VAL A 1 73 ? 16.540 -6.302 -39.465 1.00 90.25 73 VAL A N 1
ATOM 586 C CA . VAL A 1 73 ? 16.141 -7.539 -38.771 1.00 90.25 73 VAL A CA 1
ATOM 587 C C . VAL A 1 73 ? 16.211 -7.351 -37.261 1.00 90.25 73 VAL A C 1
ATOM 589 O O . VAL A 1 73 ? 15.229 -7.595 -36.564 1.00 90.25 73 VAL A O 1
ATOM 592 N N . LEU A 1 74 ? 17.357 -6.902 -36.742 1.00 90.00 74 LEU A N 1
ATOM 593 C CA . LEU A 1 74 ? 17.555 -6.776 -35.297 1.00 90.00 74 LEU A CA 1
ATOM 594 C C . LEU A 1 74 ? 16.797 -5.587 -34.689 1.00 90.00 74 LEU A C 1
ATOM 596 O O . LEU A 1 74 ? 16.406 -5.677 -33.531 1.00 90.00 74 LEU A O 1
ATOM 600 N N . GLY A 1 75 ? 16.566 -4.512 -35.450 1.00 90.56 75 GLY A N 1
ATOM 601 C CA . GLY A 1 75 ? 15.841 -3.310 -35.021 1.00 90.56 75 GLY A CA 1
ATOM 602 C C . GLY A 1 75 ? 14.411 -3.603 -34.567 1.00 90.56 75 GLY A C 1
ATOM 603 O O . GLY A 1 75 ? 14.100 -3.417 -33.388 1.00 90.56 75 GLY A O 1
ATOM 604 N N . PRO A 1 76 ? 13.549 -4.146 -35.447 1.00 91.81 76 PRO A N 1
ATOM 605 C CA . PRO A 1 76 ? 12.183 -4.510 -35.081 1.00 91.81 76 PRO A CA 1
ATOM 606 C C . PRO A 1 76 ? 12.112 -5.564 -33.971 1.00 91.81 76 PRO A C 1
ATOM 608 O O . PRO A 1 76 ? 11.236 -5.479 -33.110 1.00 91.81 76 PRO A O 1
ATOM 611 N N . ILE A 1 77 ? 13.036 -6.537 -33.954 1.00 93.88 77 ILE A N 1
ATOM 612 C CA . ILE A 1 77 ? 13.100 -7.559 -32.896 1.00 93.88 77 ILE A CA 1
ATOM 613 C C . ILE A 1 77 ? 13.416 -6.907 -31.551 1.00 93.88 77 ILE A C 1
ATOM 615 O O . ILE A 1 77 ? 12.671 -7.125 -30.600 1.00 93.88 77 ILE A O 1
ATOM 619 N N . TYR A 1 78 ? 14.473 -6.090 -31.483 1.00 92.69 78 TYR A N 1
ATOM 620 C CA . TYR A 1 78 ? 14.859 -5.345 -30.285 1.00 92.69 78 TYR A CA 1
ATOM 621 C C . TYR A 1 78 ? 13.701 -4.492 -29.770 1.00 92.69 78 TYR A C 1
ATOM 623 O O . TYR A 1 78 ? 13.350 -4.575 -28.597 1.00 92.69 78 TYR A O 1
ATOM 631 N N . PHE A 1 79 ? 13.081 -3.706 -30.652 1.00 90.44 79 PHE A N 1
ATOM 632 C CA . PHE A 1 79 ? 11.995 -2.811 -30.276 1.00 90.44 79 PHE A CA 1
ATOM 633 C C . PHE A 1 79 ? 10.781 -3.588 -29.755 1.00 90.44 79 PHE A C 1
ATOM 635 O O . PHE A 1 79 ? 10.257 -3.282 -28.686 1.00 90.44 79 PHE A O 1
ATOM 642 N N . THR A 1 80 ? 10.368 -4.641 -30.465 1.00 91.19 80 THR A N 1
ATOM 643 C CA . THR A 1 80 ? 9.198 -5.445 -30.086 1.00 91.19 80 THR A CA 1
ATOM 644 C C . THR A 1 80 ? 9.412 -6.150 -28.752 1.00 91.19 80 THR A C 1
ATOM 646 O O . THR A 1 80 ? 8.529 -6.116 -27.894 1.00 91.19 80 THR A O 1
ATOM 649 N N . THR A 1 81 ? 10.574 -6.776 -28.540 1.00 92.62 81 THR A N 1
ATOM 650 C CA . THR A 1 81 ? 10.860 -7.454 -27.270 1.00 92.62 81 THR A CA 1
ATOM 651 C C . THR A 1 81 ? 11.012 -6.449 -26.135 1.00 92.62 81 THR A C 1
ATOM 653 O O . THR A 1 81 ? 10.426 -6.653 -25.075 1.00 92.62 81 THR A O 1
ATOM 656 N N . PHE A 1 82 ? 11.700 -5.328 -26.354 1.00 91.06 82 PHE A N 1
ATOM 657 C CA . PHE A 1 82 ? 11.854 -4.284 -25.344 1.00 91.06 82 PHE A CA 1
ATOM 658 C C . PHE A 1 82 ? 10.504 -3.704 -24.900 1.00 91.06 82 PHE A C 1
ATOM 660 O O . PHE A 1 82 ? 10.232 -3.638 -23.699 1.00 91.06 82 PHE A O 1
ATOM 667 N N . VAL A 1 83 ? 9.628 -3.347 -25.846 1.00 89.75 83 VAL A N 1
ATOM 668 C CA . VAL A 1 83 ? 8.277 -2.845 -25.550 1.00 89.75 83 VAL A CA 1
ATOM 669 C C . VAL A 1 83 ? 7.452 -3.917 -24.842 1.00 89.75 83 VAL A C 1
ATOM 671 O O . VAL A 1 83 ? 6.813 -3.623 -23.832 1.00 89.75 83 VAL A O 1
ATOM 674 N N . PHE A 1 84 ? 7.505 -5.171 -25.305 1.00 90.31 84 PHE A N 1
ATOM 675 C CA . PHE A 1 84 ? 6.748 -6.256 -24.688 1.00 90.31 84 PHE A CA 1
ATOM 676 C C . PHE A 1 84 ? 7.149 -6.478 -23.222 1.00 90.31 84 PHE A C 1
ATOM 678 O O . PHE A 1 84 ? 6.298 -6.463 -22.334 1.00 90.31 84 PHE A O 1
ATOM 685 N N . PHE A 1 85 ? 8.447 -6.631 -22.949 1.00 88.38 85 PHE A N 1
ATOM 686 C CA . PHE A 1 85 ? 8.946 -6.831 -21.588 1.00 88.38 85 PHE A CA 1
ATOM 687 C C . PHE A 1 85 ? 8.687 -5.606 -20.701 1.00 88.38 85 PHE A C 1
ATOM 689 O O . PHE A 1 85 ? 8.265 -5.756 -19.553 1.00 88.38 85 PHE A O 1
ATOM 696 N N . THR A 1 86 ? 8.881 -4.393 -21.217 1.00 86.06 86 THR A N 1
ATOM 697 C CA . THR A 1 86 ? 8.771 -3.180 -20.397 1.00 86.06 86 THR A CA 1
ATOM 698 C C . THR A 1 86 ? 7.327 -2.825 -20.054 1.00 86.06 86 THR A C 1
ATOM 700 O O . THR A 1 86 ? 7.022 -2.568 -18.890 1.00 86.06 86 THR A O 1
ATOM 703 N N . PHE A 1 87 ? 6.410 -2.873 -21.021 1.00 84.38 87 PHE A N 1
ATOM 704 C CA . PHE A 1 87 ? 5.007 -2.539 -20.767 1.00 84.38 87 PHE A CA 1
AT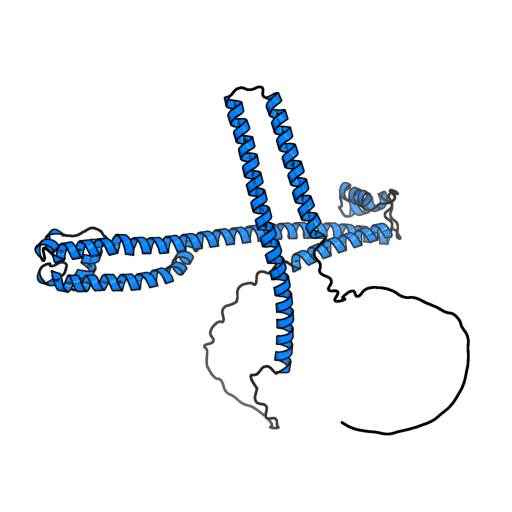OM 705 C C . PHE A 1 87 ? 4.235 -3.690 -20.119 1.00 84.38 87 PHE A C 1
ATOM 707 O O . PHE A 1 87 ? 3.528 -3.467 -19.138 1.00 84.38 87 PHE A O 1
ATOM 714 N N . PHE A 1 88 ? 4.358 -4.924 -20.624 1.00 83.12 88 PHE A N 1
ATOM 715 C CA . PHE A 1 88 ? 3.522 -6.019 -20.121 1.00 83.12 88 PHE A CA 1
ATOM 716 C C . PHE A 1 88 ? 4.055 -6.667 -18.851 1.00 83.12 88 PHE A C 1
ATOM 718 O O . PHE A 1 88 ? 3.249 -7.155 -18.062 1.00 83.12 88 PHE A O 1
ATOM 725 N N . ILE A 1 89 ? 5.372 -6.695 -18.644 1.00 82.88 89 ILE A N 1
ATOM 726 C CA . ILE A 1 89 ? 5.951 -7.347 -17.465 1.00 82.88 89 ILE A CA 1
ATOM 727 C C . ILE A 1 89 ? 6.326 -6.297 -16.423 1.00 82.88 89 ILE A C 1
ATOM 729 O O . ILE A 1 89 ? 5.800 -6.334 -15.313 1.00 82.88 89 ILE A O 1
ATOM 733 N N . LEU A 1 90 ? 7.183 -5.333 -16.770 1.00 81.81 90 LEU A N 1
ATOM 734 C CA . LEU A 1 90 ? 7.749 -4.416 -15.775 1.00 81.81 90 LEU A CA 1
ATOM 735 C C . LEU A 1 90 ? 6.706 -3.425 -15.234 1.00 81.81 90 LEU A C 1
ATOM 737 O O . LEU A 1 90 ? 6.544 -3.321 -14.020 1.00 81.81 90 LEU A O 1
ATOM 741 N N . LEU A 1 91 ? 5.946 -2.749 -16.100 1.00 84.31 91 LEU A N 1
ATOM 742 C CA . LEU A 1 91 ? 4.943 -1.770 -15.655 1.00 84.31 91 LEU A CA 1
ATOM 743 C C . LEU A 1 91 ? 3.795 -2.439 -14.881 1.00 84.31 91 LEU A C 1
ATOM 745 O O . LEU A 1 91 ? 3.391 -1.955 -13.823 1.00 84.31 91 LEU A O 1
ATOM 749 N N . ASN A 1 92 ? 3.324 -3.596 -15.351 1.00 87.25 92 ASN A N 1
ATOM 750 C CA . ASN A 1 92 ? 2.277 -4.350 -14.660 1.00 87.25 92 ASN A CA 1
ATOM 751 C C . ASN A 1 92 ? 2.741 -4.908 -13.308 1.00 87.25 92 ASN A C 1
ATOM 753 O O . ASN A 1 92 ? 1.964 -4.892 -12.356 1.00 87.25 92 ASN A O 1
ATOM 757 N N . MET A 1 93 ? 3.996 -5.354 -13.182 1.00 87.69 93 MET A N 1
ATOM 758 C CA . MET A 1 93 ? 4.532 -5.793 -11.892 1.00 87.69 93 MET A CA 1
ATOM 759 C C . MET A 1 93 ? 4.702 -4.614 -10.921 1.00 87.69 93 MET A C 1
ATOM 761 O O . MET A 1 93 ? 4.365 -4.732 -9.744 1.00 87.69 93 MET A O 1
ATOM 765 N N . PHE A 1 94 ? 5.158 -3.458 -11.409 1.00 83.19 94 PHE A N 1
ATOM 766 C CA . PHE A 1 94 ? 5.255 -2.237 -10.607 1.00 83.19 94 PHE A CA 1
ATOM 767 C C . PHE A 1 94 ? 3.889 -1.810 -10.051 1.00 83.19 94 PHE A C 1
ATOM 769 O O . PHE A 1 94 ? 3.755 -1.550 -8.854 1.00 83.19 94 PHE A O 1
ATOM 776 N N . LEU A 1 95 ? 2.855 -1.801 -10.901 1.00 86.75 95 LEU A N 1
ATOM 777 C CA . LEU A 1 95 ? 1.479 -1.532 -10.479 1.00 86.75 95 LEU A CA 1
ATOM 778 C C . LEU A 1 95 ? 0.963 -2.576 -9.487 1.00 86.75 95 LEU A C 1
ATOM 780 O O . LEU A 1 95 ? 0.263 -2.208 -8.546 1.00 86.75 95 LEU A O 1
ATOM 784 N N . ALA A 1 96 ? 1.313 -3.851 -9.672 1.00 89.94 96 ALA A N 1
ATOM 785 C CA . ALA A 1 96 ? 0.923 -4.914 -8.754 1.00 89.94 96 ALA A CA 1
ATOM 786 C C . ALA A 1 96 ? 1.503 -4.693 -7.349 1.00 89.94 96 ALA A C 1
ATOM 788 O O . ALA A 1 96 ? 0.739 -4.748 -6.391 1.00 89.94 96 ALA A O 1
ATOM 789 N N . ILE A 1 97 ? 2.795 -4.356 -7.225 1.00 88.12 97 ILE A N 1
ATOM 790 C CA . ILE A 1 97 ? 3.418 -4.036 -5.925 1.00 88.12 97 ILE A CA 1
ATOM 791 C C . ILE A 1 97 ? 2.700 -2.859 -5.264 1.00 88.12 97 ILE A 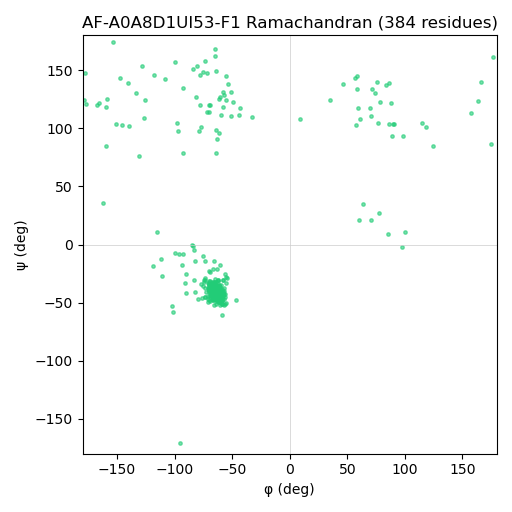C 1
ATOM 793 O O . ILE A 1 97 ? 2.327 -2.934 -4.097 1.00 88.12 97 ILE A O 1
ATOM 797 N N . ILE A 1 98 ? 2.472 -1.774 -6.010 1.00 85.81 98 ILE A N 1
ATOM 798 C CA . ILE A 1 98 ? 1.798 -0.590 -5.462 1.00 85.81 98 ILE A CA 1
ATOM 799 C C . ILE A 1 98 ? 0.383 -0.936 -4.995 1.00 85.81 98 ILE A C 1
ATOM 801 O O . ILE A 1 98 ? -0.026 -0.506 -3.918 1.00 85.81 98 ILE A O 1
ATOM 805 N N . ASN A 1 99 ? -0.368 -1.696 -5.793 1.00 87.06 99 ASN A N 1
ATOM 806 C CA . ASN A 1 99 ? -1.737 -2.072 -5.464 1.00 87.06 99 ASN A CA 1
ATOM 807 C C . ASN A 1 99 ? -1.804 -3.013 -4.253 1.00 87.06 99 ASN A C 1
ATOM 809 O O . ASN A 1 99 ? -2.703 -2.874 -3.423 1.00 87.06 99 ASN A O 1
ATOM 813 N N . ASP A 1 100 ? -0.849 -3.934 -4.133 1.00 87.81 100 ASP A N 1
ATOM 814 C CA . ASP A 1 100 ? -0.750 -4.853 -3.002 1.00 87.81 100 ASP A CA 1
ATOM 815 C C . ASP A 1 100 ? -0.434 -4.093 -1.708 1.00 87.81 100 ASP A C 1
ATOM 817 O O . ASP A 1 100 ? -1.220 -4.137 -0.762 1.00 87.81 100 ASP A O 1
ATOM 821 N N . THR A 1 101 ? 0.606 -3.246 -1.700 1.00 83.00 101 THR A N 1
ATOM 822 C CA . THR A 1 101 ? 0.924 -2.436 -0.511 1.00 83.00 101 THR A CA 1
ATOM 823 C C . THR A 1 101 ? -0.177 -1.425 -0.178 1.00 83.00 101 THR A C 1
ATOM 825 O O . THR A 1 101 ? -0.439 -1.136 0.992 1.00 83.00 101 THR A O 1
ATOM 828 N N . TYR A 1 102 ? -0.858 -0.866 -1.184 1.00 80.56 102 TYR A N 1
ATOM 829 C CA . TYR A 1 102 ? -2.015 -0.000 -0.953 1.00 80.56 102 TYR A CA 1
ATOM 830 C C . TYR A 1 102 ? -3.161 -0.763 -0.277 1.00 80.56 102 TYR A C 1
ATOM 832 O O . TYR A 1 102 ? -3.771 -0.251 0.667 1.00 80.56 102 TYR A O 1
ATOM 840 N N . SER A 1 103 ? -3.436 -1.985 -0.738 1.00 85.44 103 SER A N 1
ATOM 841 C CA . SER A 1 103 ? -4.465 -2.855 -0.167 1.00 85.44 103 SER A CA 1
ATOM 842 C C . SER A 1 103 ? -4.126 -3.251 1.270 1.00 85.44 103 SER A C 1
ATOM 844 O O . SER A 1 103 ? -4.996 -3.144 2.134 1.00 85.44 103 SER A O 1
ATOM 846 N N . GLU A 1 104 ? -2.864 -3.590 1.543 1.00 83.62 104 GLU A N 1
ATOM 847 C CA . GLU A 1 104 ? -2.358 -3.920 2.880 1.00 83.62 104 GLU A CA 1
ATOM 848 C C . GLU A 1 104 ? -2.504 -2.744 3.858 1.00 83.62 104 GLU A C 1
ATOM 850 O O . GLU A 1 104 ? -3.072 -2.882 4.943 1.00 83.62 104 GLU A O 1
ATOM 855 N N . VAL A 1 105 ? -2.067 -1.538 3.473 1.00 82.00 105 VAL A N 1
ATOM 856 C CA . VAL A 1 105 ? -2.194 -0.375 4.366 1.00 82.00 105 VAL A CA 1
ATOM 857 C C . VAL A 1 105 ? -3.657 0.008 4.581 1.00 82.00 105 VAL A C 1
ATOM 859 O O . VAL A 1 105 ? -4.039 0.428 5.676 1.00 82.00 105 VAL A O 1
ATOM 862 N N . LYS A 1 106 ? -4.506 -0.163 3.565 1.00 79.12 106 LYS A N 1
ATOM 863 C CA . LYS A 1 106 ? -5.946 0.049 3.710 1.00 79.12 106 LYS A CA 1
ATOM 864 C C . LYS A 1 106 ? -6.569 -0.950 4.692 1.00 79.12 106 LYS A C 1
ATOM 866 O O . LYS A 1 106 ? -7.412 -0.529 5.489 1.00 79.12 106 LYS A O 1
ATOM 871 N N . SER A 1 107 ? -6.171 -2.225 4.669 1.00 82.50 107 SER A N 1
ATOM 872 C CA . SER A 1 107 ? -6.645 -3.215 5.646 1.00 82.50 107 SER A CA 1
ATOM 873 C C . SER A 1 107 ? -6.135 -2.931 7.058 1.00 82.50 107 SER A C 1
ATOM 875 O O . SER A 1 107 ? -6.942 -2.935 7.987 1.00 82.50 107 SER A O 1
ATOM 877 N N . ASP A 1 108 ? -4.857 -2.573 7.219 1.00 79.38 108 ASP A N 1
ATOM 878 C CA . ASP A 1 108 ? -4.273 -2.211 8.520 1.00 79.38 108 ASP A CA 1
ATOM 879 C C . ASP A 1 108 ? -5.008 -1.026 9.160 1.00 79.38 108 ASP A C 1
ATOM 881 O O . ASP A 1 108 ? -5.312 -1.021 10.354 1.00 79.38 108 ASP A O 1
ATOM 885 N N . LEU A 1 109 ? -5.344 -0.017 8.353 1.00 77.69 109 LEU A N 1
ATOM 886 C CA . LEU A 1 109 ? -6.091 1.155 8.808 1.00 77.69 109 LEU A CA 1
ATOM 887 C C . LEU A 1 109 ? -7.527 0.822 9.212 1.00 77.69 109 LEU A C 1
ATOM 889 O O . LEU A 1 109 ? -8.033 1.376 10.191 1.00 77.69 109 LEU A O 1
ATOM 893 N N . ALA A 1 110 ? -8.190 -0.067 8.472 1.00 79.44 110 ALA A N 1
ATOM 894 C CA . ALA A 1 110 ? -9.527 -0.530 8.822 1.00 79.44 110 ALA A CA 1
ATOM 895 C C . ALA A 1 110 ? -9.515 -1.306 10.148 1.00 79.44 110 ALA A C 1
ATOM 897 O O . ALA A 1 110 ? -10.381 -1.078 10.994 1.00 79.44 110 ALA A O 1
ATOM 898 N N . GLN A 1 111 ? -8.503 -2.151 10.360 1.00 77.31 111 GLN A N 1
ATOM 899 C CA . GLN A 1 111 ? -8.343 -2.906 11.597 1.00 77.31 111 GLN A CA 1
ATOM 900 C C . GLN A 1 111 ? -8.022 -1.996 12.792 1.00 77.31 111 GLN A C 1
ATOM 902 O O . GLN A 1 111 ? -8.702 -2.078 13.812 1.00 77.31 111 GLN A O 1
ATOM 907 N N . GLN A 1 112 ? -7.082 -1.053 12.653 1.00 73.88 112 GLN A N 1
ATOM 908 C CA . GLN A 1 112 ? -6.785 -0.078 13.713 1.00 73.88 112 GLN A CA 1
ATOM 909 C C . GLN A 1 112 ? -8.004 0.762 14.100 1.00 73.88 112 GLN A C 1
ATOM 911 O O . GLN A 1 112 ? -8.202 1.065 15.277 1.00 73.88 112 GLN A O 1
ATOM 916 N N . LYS A 1 113 ? -8.830 1.150 13.122 1.00 73.19 113 LYS A N 1
ATOM 917 C CA . LYS A 1 113 ? -10.062 1.895 13.391 1.00 73.19 113 LYS A CA 1
A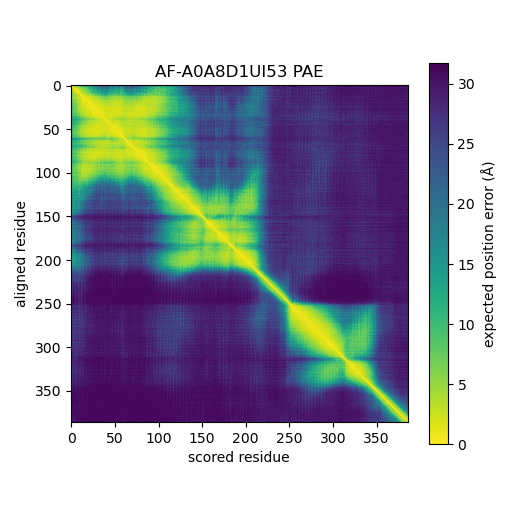TOM 918 C C . LYS A 1 113 ? -11.062 1.048 14.182 1.00 73.19 113 LYS A C 1
ATOM 920 O O . LYS A 1 113 ? -11.619 1.547 15.155 1.00 73.19 113 LYS A O 1
ATOM 925 N N . ALA A 1 114 ? -11.247 -0.219 13.809 1.00 75.56 114 ALA A N 1
ATOM 926 C CA . ALA A 1 114 ? -12.127 -1.138 14.527 1.00 75.56 114 ALA A CA 1
ATOM 927 C C . ALA A 1 114 ? -11.647 -1.398 15.968 1.00 75.56 114 ALA A C 1
ATOM 929 O O . ALA A 1 114 ? -12.453 -1.390 16.897 1.00 75.56 114 ALA A O 1
ATOM 930 N N . GLU A 1 115 ? -10.337 -1.563 16.174 1.00 71.31 115 GLU A N 1
ATOM 931 C CA . GLU A 1 115 ? -9.743 -1.741 17.505 1.00 71.31 115 GLU A CA 1
ATOM 932 C C . GLU A 1 115 ? -9.900 -0.489 18.383 1.00 71.31 115 GLU A C 1
ATOM 934 O O . GLU A 1 115 ? -10.257 -0.600 19.559 1.00 71.31 115 GLU A O 1
ATOM 939 N N . MET A 1 116 ? -9.707 0.712 17.821 1.00 72.50 116 MET A N 1
ATOM 940 C CA . MET A 1 116 ? -9.951 1.971 18.537 1.00 72.50 116 MET A CA 1
ATOM 941 C C . MET A 1 116 ? -11.427 2.161 18.894 1.00 72.50 116 MET A C 1
ATOM 943 O O . MET A 1 116 ? -11.729 2.538 20.025 1.00 72.50 116 MET A O 1
ATOM 947 N N . GLU A 1 117 ? -12.350 1.871 17.974 1.00 76.62 117 GLU A N 1
ATOM 948 C CA . GLU A 1 117 ? -13.791 1.977 18.233 1.00 76.62 117 GLU A CA 1
ATOM 949 C C . GLU A 1 117 ? -14.242 1.003 19.329 1.00 76.62 117 GLU A C 1
ATOM 951 O O . GLU A 1 117 ? -14.992 1.395 20.227 1.00 76.62 117 GLU A O 1
ATOM 956 N N . LEU A 1 118 ? -13.741 -0.237 19.311 1.00 74.69 118 LEU A N 1
ATOM 957 C CA . LEU A 1 118 ? -14.014 -1.228 20.350 1.00 74.69 118 LEU A CA 1
ATOM 958 C C . LEU A 1 118 ? -13.451 -0.784 21.709 1.00 74.69 118 LEU A C 1
ATOM 960 O O . LEU A 1 118 ? -14.162 -0.819 22.715 1.00 74.69 118 LEU A O 1
ATOM 964 N N . SER A 1 119 ? -12.202 -0.313 21.734 1.00 71.69 119 SER A N 1
ATOM 965 C CA . SER A 1 119 ? -11.556 0.196 22.948 1.00 71.69 119 SER A CA 1
ATOM 966 C C . SER A 1 119 ? -12.312 1.393 23.538 1.00 71.69 119 SER A C 1
ATOM 968 O O . SER A 1 119 ? -12.496 1.475 24.754 1.00 71.69 119 SER A O 1
ATOM 970 N N . ASP A 1 120 ? -12.795 2.312 22.701 1.00 77.94 120 ASP A N 1
ATOM 971 C CA . ASP A 1 120 ? -13.583 3.462 23.146 1.00 77.94 120 ASP A CA 1
ATOM 972 C C . ASP A 1 120 ? -14.960 3.057 23.678 1.00 77.94 120 ASP A C 1
ATOM 974 O O . ASP A 1 120 ? -15.430 3.640 24.661 1.00 77.94 120 ASP A O 1
ATOM 978 N N . LEU A 1 121 ? -15.608 2.058 23.070 1.00 78.50 121 LEU A N 1
ATOM 979 C CA . LEU A 1 121 ? -16.894 1.544 23.544 1.00 78.50 121 LEU A CA 1
ATOM 980 C C . LEU A 1 121 ? -16.755 0.908 24.932 1.00 78.50 121 LEU A C 1
ATOM 982 O O . LEU A 1 121 ? -17.525 1.232 25.840 1.00 78.50 121 LEU A O 1
ATOM 986 N N . ILE A 1 122 ? -15.733 0.066 25.109 1.00 80.12 122 ILE A N 1
ATOM 987 C CA . ILE A 1 122 ? -15.423 -0.603 26.379 1.00 80.12 122 ILE A CA 1
ATOM 988 C C . ILE A 1 122 ? -15.080 0.436 27.450 1.00 80.12 122 ILE A C 1
ATOM 990 O O . ILE A 1 122 ? -15.642 0.415 28.545 1.00 80.12 122 ILE A O 1
ATOM 994 N N . ARG A 1 123 ? -14.225 1.414 27.127 1.00 77.19 123 ARG A N 1
ATOM 995 C CA . ARG A 1 123 ? -13.838 2.477 28.064 1.00 77.19 123 ARG A CA 1
ATOM 996 C C . ARG A 1 123 ? -15.029 3.324 28.509 1.00 77.19 123 ARG A C 1
ATOM 998 O O . ARG A 1 123 ? -15.136 3.655 29.690 1.00 77.19 123 ARG A O 1
ATOM 1005 N N . LYS A 1 124 ? -15.930 3.671 27.582 1.00 80.00 124 LYS A N 1
ATOM 1006 C CA . LYS A 1 124 ? -17.166 4.411 27.887 1.00 80.00 124 LYS A CA 1
ATOM 1007 C C . LYS A 1 124 ? -18.118 3.582 28.750 1.00 80.00 124 LYS A C 1
ATOM 1009 O O . LYS A 1 124 ? -18.678 4.126 29.702 1.00 80.00 124 LYS A O 1
ATOM 1014 N N . GLY A 1 125 ? -18.274 2.291 28.449 1.00 80.62 125 GLY A N 1
ATOM 1015 C CA . GLY A 1 125 ? -19.069 1.354 29.246 1.00 80.62 125 GLY A CA 1
ATOM 1016 C C . GLY A 1 125 ? -18.562 1.260 30.685 1.00 80.62 125 GLY A C 1
ATOM 1017 O O . GLY A 1 125 ? -19.317 1.521 31.621 1.00 80.62 125 GLY A O 1
ATOM 1018 N N . TYR A 1 126 ? -17.260 1.022 30.847 1.00 78.62 126 TYR A N 1
ATOM 1019 C CA . TYR A 1 126 ? -16.597 0.927 32.146 1.00 78.62 126 TYR A CA 1
ATOM 1020 C C . TYR A 1 126 ? -16.695 2.223 32.960 1.00 78.62 126 TYR A C 1
ATOM 1022 O O . TYR A 1 126 ? -17.079 2.203 34.127 1.00 78.62 126 TYR A O 1
ATOM 1030 N N . HIS A 1 127 ? -16.416 3.380 32.347 1.00 79.25 127 HIS A N 1
ATOM 1031 C CA . HIS A 1 127 ? -16.515 4.663 33.046 1.00 79.25 127 HIS A CA 1
ATOM 1032 C C . HIS A 1 127 ? -17.946 4.939 33.529 1.00 79.25 127 HIS A C 1
ATOM 1034 O O . HIS A 1 127 ? -18.146 5.378 34.661 1.00 79.25 127 HIS A O 1
ATOM 1040 N N . LYS A 1 128 ? -18.954 4.628 32.703 1.00 79.06 128 LYS A N 1
ATOM 1041 C CA . LYS A 1 128 ? -20.367 4.775 33.073 1.00 79.06 128 LYS A CA 1
ATOM 1042 C C . LYS A 1 128 ? -20.762 3.830 34.213 1.00 79.06 128 LYS A C 1
ATOM 1044 O O . LYS A 1 128 ? -21.494 4.255 35.107 1.00 79.06 128 LYS A O 1
ATOM 1049 N N . ALA A 1 129 ? -20.280 2.587 34.197 1.00 78.44 129 ALA A N 1
ATOM 1050 C CA . ALA A 1 129 ? -20.517 1.615 35.263 1.00 78.44 129 ALA A CA 1
ATOM 1051 C C . ALA A 1 129 ? -19.869 2.055 36.587 1.00 78.44 129 ALA A C 1
ATOM 1053 O O . ALA A 1 129 ? -20.549 2.109 37.608 1.00 78.44 129 ALA A O 1
ATOM 1054 N N . LEU A 1 130 ? -18.606 2.495 36.558 1.00 76.75 130 LEU A N 1
ATOM 1055 C CA . LEU A 1 130 ? -17.910 3.007 37.742 1.00 76.75 130 LEU A CA 1
ATOM 1056 C C . LEU A 1 130 ? -18.581 4.238 38.354 1.00 76.75 130 LEU A C 1
ATOM 1058 O O . LEU A 1 130 ? -18.660 4.347 39.576 1.00 76.75 130 LEU A O 1
ATOM 1062 N N . VAL A 1 131 ? -19.049 5.182 37.531 1.00 77.56 131 VAL A N 1
ATOM 1063 C CA . VAL A 1 131 ? -19.764 6.366 38.032 1.00 77.56 131 VAL A CA 1
ATOM 1064 C C . VAL A 1 131 ? -21.065 5.951 38.718 1.00 77.56 131 VAL A C 1
ATOM 1066 O O . VAL A 1 131 ? -21.339 6.420 39.820 1.00 77.56 131 VAL A O 1
ATOM 1069 N N . LYS A 1 132 ? -21.834 5.027 38.125 1.00 79.19 132 LYS A N 1
ATOM 1070 C CA . LYS A 1 132 ? -23.053 4.490 38.752 1.00 79.19 132 LYS A CA 1
ATOM 1071 C C . LYS A 1 132 ? -22.767 3.763 40.065 1.00 79.19 132 LYS A C 1
ATOM 1073 O O . LYS A 1 132 ? -23.494 3.972 41.031 1.00 79.19 132 LYS A O 1
ATOM 1078 N N . LEU A 1 133 ? -21.715 2.948 40.115 1.00 77.94 133 LEU A N 1
ATOM 1079 C CA . LEU A 1 133 ? -21.333 2.218 41.322 1.00 77.94 133 LEU A CA 1
ATOM 1080 C C . LEU A 1 133 ? -20.875 3.170 42.440 1.00 77.94 133 LEU A C 1
ATOM 1082 O O . LEU A 1 133 ? -21.249 2.982 43.592 1.00 77.94 133 LEU A O 1
ATOM 1086 N N . LYS A 1 134 ? -20.131 4.236 42.110 1.00 73.31 134 LYS A N 1
ATOM 1087 C CA . LYS A 1 134 ? -19.765 5.283 43.081 1.00 73.31 134 LYS A CA 1
ATOM 1088 C C . LYS A 1 134 ? -20.983 6.007 43.648 1.00 73.31 134 LYS A C 1
ATOM 1090 O O . LYS A 1 134 ? -21.018 6.256 44.845 1.00 73.31 134 LYS A O 1
ATOM 1095 N N . LEU A 1 135 ? -21.970 6.327 42.810 1.00 75.00 135 LEU A N 1
ATOM 1096 C CA . LEU A 1 135 ? -23.211 6.954 43.270 1.00 75.00 135 LEU A CA 1
ATOM 1097 C C . LEU A 1 135 ? -23.988 6.020 44.204 1.00 75.00 135 LEU A C 1
ATOM 1099 O O . LEU A 1 135 ? -24.314 6.430 45.310 1.00 75.00 135 LEU A O 1
ATOM 1103 N N . LYS A 1 136 ? -24.181 4.750 43.813 1.00 78.44 136 LYS A N 1
ATOM 1104 C CA . LYS A 1 136 ? -24.806 3.736 44.679 1.00 78.44 136 LYS A CA 1
ATOM 1105 C C . LYS A 1 136 ? -24.059 3.582 46.006 1.00 78.44 136 LYS A C 1
ATOM 1107 O O . LYS A 1 136 ? -24.696 3.514 47.046 1.00 78.44 136 LYS A O 1
ATOM 1112 N N . LYS A 1 137 ? -22.722 3.558 45.980 1.00 81.19 137 LYS A N 1
ATOM 1113 C CA . LYS A 1 137 ? -21.896 3.475 47.189 1.00 81.19 137 LYS A CA 1
ATOM 1114 C C . LYS A 1 137 ? -22.157 4.639 48.138 1.00 81.19 137 LYS A C 1
ATOM 1116 O O . LYS A 1 137 ? -22.378 4.393 49.313 1.00 81.19 137 LYS A O 1
ATOM 1121 N N . ASN A 1 138 ? -22.171 5.868 47.626 1.00 80.50 138 ASN A N 1
ATOM 1122 C CA . ASN A 1 138 ? -22.462 7.041 48.446 1.00 80.50 138 ASN A CA 1
ATOM 1123 C C . ASN A 1 138 ? -23.855 6.938 49.085 1.00 80.50 138 ASN A C 1
ATOM 1125 O O . ASN A 1 138 ? -23.989 7.206 50.269 1.00 80.50 138 ASN A O 1
ATOM 1129 N N . THR A 1 139 ? -24.867 6.477 48.342 1.00 78.81 139 THR A N 1
ATOM 1130 C CA . THR A 1 139 ? -26.214 6.264 48.893 1.00 78.81 139 THR A CA 1
ATOM 1131 C C . THR A 1 139 ? -26.228 5.201 49.997 1.00 78.81 139 THR A C 1
ATOM 1133 O O . THR A 1 139 ? -26.847 5.410 51.034 1.00 78.81 139 THR A O 1
ATOM 1136 N N . VAL A 1 140 ? -25.527 4.077 49.815 1.00 80.50 140 VAL A N 1
ATOM 1137 C CA . VAL A 1 140 ? -25.413 3.022 50.842 1.00 80.50 140 VAL A CA 1
ATOM 1138 C C . VAL A 1 140 ? -24.659 3.528 52.077 1.00 80.50 140 VAL A C 1
ATOM 1140 O O . VAL A 1 140 ? -25.069 3.254 53.204 1.00 80.50 140 VAL A O 1
ATOM 1143 N N . ASP A 1 141 ? -23.587 4.299 51.881 1.00 82.25 141 ASP A N 1
ATOM 1144 C CA . ASP A 1 141 ? -22.823 4.916 52.967 1.00 82.25 141 ASP A CA 1
ATOM 1145 C C . ASP A 1 141 ? -23.701 5.927 53.741 1.00 82.25 141 ASP A C 1
ATOM 1147 O O . ASP A 1 141 ? -23.706 5.908 54.974 1.00 82.25 141 ASP A O 1
ATOM 1151 N N . ASP A 1 142 ? -24.521 6.724 53.048 1.00 81.38 142 ASP A N 1
ATOM 1152 C CA . ASP A 1 142 ? -25.466 7.666 53.661 1.00 81.38 142 ASP A CA 1
ATOM 1153 C C . ASP A 1 142 ? -26.539 6.951 54.495 1.00 81.38 142 ASP A C 1
ATOM 1155 O O . ASP A 1 142 ? -26.802 7.384 55.619 1.00 81.38 142 ASP A O 1
ATOM 1159 N N . ILE A 1 143 ? -27.106 5.844 53.990 1.00 78.62 143 ILE A N 1
ATOM 1160 C CA . ILE A 1 143 ? -28.058 4.986 54.724 1.00 78.62 143 ILE A CA 1
ATOM 1161 C C . ILE A 1 143 ? -27.390 4.390 55.966 1.00 78.62 143 ILE A C 1
ATOM 1163 O O . ILE A 1 143 ? -27.995 4.338 57.038 1.00 78.62 143 ILE A O 1
ATOM 1167 N N . SER A 1 144 ? -26.127 3.968 55.850 1.00 77.75 144 SER A N 1
ATOM 1168 C CA . SER A 1 144 ? -25.381 3.393 56.970 1.00 77.75 144 SER A CA 1
ATOM 1169 C C . SER A 1 144 ? -25.151 4.407 58.093 1.00 77.75 144 SER A C 1
ATOM 1171 O O . SER A 1 144 ? -25.206 4.057 59.273 1.00 77.75 144 SER A O 1
ATOM 1173 N N . GLU A 1 145 ? -24.930 5.677 57.748 1.00 81.06 145 GLU A N 1
ATOM 1174 C CA . GLU A 1 145 ? -24.789 6.755 58.721 1.00 81.06 145 GLU A CA 1
ATOM 1175 C C . GLU A 1 145 ? -26.112 7.018 59.447 1.00 81.06 145 GLU A C 1
ATOM 1177 O O . GLU A 1 145 ? -26.124 7.104 60.678 1.00 81.06 145 GLU A O 1
ATOM 1182 N N . SER A 1 146 ? -27.226 7.056 58.711 1.00 77.00 146 SER A N 1
ATOM 1183 C CA . SER A 1 146 ? -28.564 7.195 59.288 1.00 77.00 146 SER A CA 1
ATOM 1184 C C . SER A 1 146 ? -28.882 6.018 60.219 1.00 77.00 146 SER A C 1
ATOM 1186 O O . SER A 1 146 ? -29.369 6.218 61.331 1.00 77.00 146 SER A O 1
ATOM 1188 N N . LEU A 1 147 ? -28.565 4.779 59.816 1.00 72.56 147 LEU A N 1
ATOM 1189 C CA . LEU A 1 147 ? -28.864 3.567 60.595 1.00 72.56 147 LEU A CA 1
ATOM 1190 C C . LEU A 1 147 ? -28.094 3.542 61.926 1.00 72.56 147 LEU A C 1
ATOM 1192 O O . LEU A 1 147 ? -28.607 3.081 62.949 1.00 72.56 147 LEU A O 1
ATOM 1196 N N . ARG A 1 148 ? -26.868 4.087 61.931 1.00 74.38 148 ARG A N 1
ATOM 1197 C CA . ARG A 1 148 ? -26.056 4.259 63.147 1.00 74.38 148 ARG A CA 1
ATOM 1198 C C . ARG A 1 148 ? -26.623 5.323 64.085 1.00 74.38 148 ARG A C 1
ATOM 1200 O O . ARG A 1 148 ? -26.459 5.180 65.294 1.00 74.38 148 ARG A O 1
ATOM 1207 N N . GLN A 1 149 ? -27.275 6.359 63.556 1.00 71.88 149 GLN A N 1
ATOM 1208 C CA . GLN A 1 149 ? -27.943 7.386 64.363 1.00 71.88 149 GLN A CA 1
ATOM 1209 C C . GLN A 1 149 ? -29.292 6.899 64.927 1.00 71.88 149 GLN A C 1
ATOM 1211 O O . GLN A 1 149 ? -29.615 7.232 66.064 1.00 71.88 149 GLN A O 1
ATOM 1216 N N . GLY A 1 150 ? -30.027 6.062 64.183 1.00 64.12 150 GLY A N 1
ATOM 1217 C CA . GLY A 1 150 ? -31.348 5.525 64.557 1.00 64.12 150 GLY A CA 1
ATOM 1218 C C . GLY A 1 150 ? -31.352 4.268 65.438 1.00 64.12 150 GLY A C 1
ATOM 1219 O O . GLY A 1 150 ? -32.413 3.770 65.799 1.00 64.12 150 GLY A O 1
ATOM 1220 N N . GLY A 1 151 ? -30.188 3.729 65.816 1.00 63.47 151 GLY A N 1
ATOM 1221 C CA . GLY A 1 151 ? -30.113 2.590 66.742 1.00 63.47 151 GLY A CA 1
ATOM 1222 C C . GLY A 1 151 ? -30.425 1.217 66.126 1.00 63.47 151 GLY A C 1
ATOM 1223 O O . GLY A 1 151 ? -30.839 0.314 66.850 1.00 63.47 151 GLY A O 1
ATOM 1224 N N . GLY A 1 152 ? -30.193 1.036 64.819 1.00 62.94 152 GLY A N 1
ATOM 1225 C CA . GLY A 1 152 ? -30.258 -0.274 64.147 1.00 62.94 152 GLY A CA 1
ATOM 1226 C C . GLY A 1 152 ? -31.573 -0.596 63.428 1.00 62.94 152 GLY A C 1
ATOM 1227 O O . GLY A 1 152 ? -31.664 -1.637 62.778 1.00 62.94 152 GLY A O 1
ATOM 1228 N N . LYS A 1 153 ? -32.567 0.296 63.500 1.00 64.81 153 LYS A N 1
ATOM 1229 C CA . LYS A 1 153 ? -33.807 0.255 62.712 1.00 64.81 153 LYS A CA 1
ATOM 1230 C C . LYS A 1 153 ? -34.175 1.668 62.284 1.00 64.81 153 LYS A C 1
ATOM 1232 O O . LYS A 1 153 ? -34.044 2.590 63.084 1.00 64.81 153 LYS A O 1
ATOM 1237 N N . LEU A 1 154 ? -34.628 1.833 61.048 1.00 66.38 154 LEU A N 1
ATOM 1238 C CA . LEU A 1 154 ? -35.130 3.110 60.554 1.00 66.38 154 LEU A CA 1
ATOM 1239 C C . LEU A 1 154 ? -36.445 2.909 59.818 1.00 66.38 154 LEU A C 1
ATOM 1241 O O . LEU A 1 154 ? -36.525 2.084 58.908 1.00 66.38 154 LEU A O 1
ATOM 1245 N N . ASN A 1 155 ? -37.431 3.724 60.180 1.00 72.56 155 ASN A N 1
ATOM 1246 C CA . ASN A 1 155 ? -38.693 3.803 59.459 1.00 72.56 155 ASN A CA 1
ATOM 1247 C C . ASN A 1 155 ? -38.505 4.569 58.148 1.00 72.56 155 ASN A C 1
ATOM 1249 O O . ASN A 1 155 ? -37.724 5.526 58.079 1.00 72.56 155 ASN A O 1
ATOM 1253 N N . PHE A 1 156 ? -39.284 4.195 57.134 1.00 73.44 156 PHE A N 1
ATOM 1254 C CA . PHE A 1 156 ? -39.290 4.820 55.813 1.00 73.44 156 PHE A CA 1
ATOM 1255 C C . PHE A 1 156 ? -39.331 6.347 55.859 1.00 73.44 156 PHE A C 1
ATOM 1257 O O . PHE A 1 156 ? -38.515 6.998 55.214 1.00 73.44 156 PHE A O 1
ATOM 1264 N N . ASP A 1 157 ? -40.222 6.937 56.656 1.00 77.88 157 ASP A N 1
ATOM 1265 C CA . ASP A 1 157 ? -40.378 8.395 56.718 1.00 77.88 157 ASP A CA 1
ATOM 1266 C C . ASP A 1 157 ? -39.164 9.115 57.328 1.00 77.88 157 ASP A C 1
ATOM 1268 O O . ASP A 1 157 ? -38.814 10.215 56.895 1.00 77.88 157 ASP A O 1
ATOM 1272 N N . GLU A 1 158 ? -38.485 8.488 58.291 1.00 78.50 158 GLU A N 1
ATOM 1273 C CA . GLU A 1 158 ? -37.312 9.052 58.968 1.00 78.50 158 GLU A CA 1
ATOM 1274 C C . GLU A 1 158 ? -36.068 8.968 58.073 1.00 78.50 158 GLU A C 1
ATOM 1276 O O . GLU A 1 158 ? -35.376 9.966 57.857 1.00 78.50 158 GLU A O 1
ATOM 1281 N N . LEU A 1 159 ? -35.845 7.806 57.450 1.00 75.19 159 LEU A N 1
ATOM 1282 C CA . LEU A 1 159 ? -34.756 7.608 56.495 1.00 75.19 159 LEU A CA 1
ATOM 1283 C C . LEU A 1 159 ? -34.959 8.449 55.224 1.00 75.19 159 LEU A C 1
ATOM 1285 O O . LEU A 1 159 ? -34.007 9.022 54.695 1.00 75.19 159 LEU A O 1
ATOM 1289 N N . ARG A 1 160 ? -36.204 8.588 54.756 1.00 81.25 160 ARG A N 1
ATOM 1290 C CA . ARG A 1 160 ? -36.559 9.446 53.620 1.00 81.25 160 ARG A CA 1
ATOM 1291 C C . ARG A 1 160 ? -36.285 10.914 53.913 1.00 81.25 160 ARG A C 1
ATOM 1293 O O . ARG A 1 160 ? -35.797 11.620 53.032 1.00 81.25 160 ARG A O 1
ATOM 1300 N N . GLN A 1 161 ? -36.583 11.388 55.122 1.00 82.06 161 GLN A N 1
ATOM 1301 C CA . GLN A 1 161 ? -36.301 12.769 55.508 1.00 82.06 161 GLN A CA 1
ATOM 1302 C C . GLN A 1 161 ? -34.792 13.050 55.549 1.00 82.06 161 GLN A C 1
ATOM 1304 O O . GLN A 1 161 ? -34.362 14.092 55.047 1.00 82.06 161 GLN A O 1
ATOM 1309 N N . ASP A 1 162 ? -33.994 12.115 56.070 1.00 80.62 162 ASP A N 1
ATOM 1310 C CA . ASP A 1 162 ? -32.536 12.250 56.150 1.00 80.62 162 ASP A CA 1
ATOM 1311 C C . ASP A 1 162 ? -31.864 12.174 54.765 1.00 80.62 162 ASP A C 1
ATOM 1313 O O . ASP A 1 162 ? -31.109 13.069 54.380 1.00 80.62 162 ASP A O 1
ATOM 1317 N N . LEU A 1 163 ? -32.222 11.181 53.940 1.00 80.25 163 LEU A N 1
ATOM 1318 C CA . LEU A 1 163 ? -31.702 11.025 52.572 1.00 80.25 163 LEU A CA 1
ATOM 1319 C C . LEU A 1 163 ? -32.085 12.194 51.658 1.00 80.25 163 LEU A C 1
ATOM 1321 O O . LEU A 1 163 ? -31.276 12.640 50.841 1.00 80.25 163 LEU A O 1
ATOM 1325 N N . LYS A 1 164 ? -33.292 12.745 51.822 1.00 82.94 164 LYS A N 1
ATOM 1326 C CA . LYS A 1 164 ? -33.729 13.951 51.105 1.00 82.94 164 LYS A CA 1
ATOM 1327 C C . LYS A 1 164 ? -32.952 15.191 51.553 1.00 82.94 164 LYS A C 1
ATOM 1329 O O . LYS A 1 164 ? -32.667 16.057 50.727 1.00 82.94 164 LYS A O 1
ATOM 1334 N N . GLY A 1 165 ? -32.567 15.262 52.830 1.00 78.88 165 GLY A N 1
ATOM 1335 C CA . GLY A 1 165 ? -31.655 16.279 53.363 1.00 78.88 165 GLY A CA 1
ATOM 1336 C C . GLY A 1 165 ? -30.233 16.173 52.800 1.00 78.88 165 GLY A C 1
ATOM 1337 O O . GLY A 1 165 ? -29.588 17.197 52.579 1.00 78.88 165 GLY A O 1
ATOM 1338 N N . LYS A 1 166 ? -29.779 14.951 52.492 1.00 80.50 166 LYS A N 1
ATOM 1339 C CA . LYS A 1 166 ? -28.481 14.659 51.852 1.00 80.50 166 LYS A CA 1
ATOM 1340 C C . LYS A 1 166 ? -28.492 14.796 50.319 1.00 80.50 166 LYS A C 1
ATOM 1342 O O . LYS A 1 166 ? -27.436 14.742 49.694 1.00 80.50 166 LYS A O 1
ATOM 1347 N N . GLY A 1 167 ? -29.656 15.060 49.716 1.00 79.25 167 GLY A N 1
ATOM 1348 C CA . GLY A 1 167 ? -29.796 15.393 48.293 1.00 79.25 167 GLY A CA 1
ATOM 1349 C C . GLY A 1 167 ? -30.251 14.249 47.382 1.00 79.25 167 GLY A C 1
ATOM 1350 O O . GLY A 1 167 ? -30.222 14.423 46.164 1.00 79.25 167 GLY A O 1
ATOM 1351 N N . HIS A 1 168 ? -30.693 13.117 47.937 1.00 81.12 168 HIS A N 1
ATOM 1352 C CA . HIS A 1 168 ? -31.292 12.022 47.163 1.00 81.12 168 HIS A CA 1
ATOM 1353 C C . HIS A 1 168 ? -32.743 12.342 46.791 1.00 81.12 168 HIS A C 1
ATOM 1355 O O . HIS A 1 168 ? -33.481 12.996 47.535 1.00 81.12 168 HIS A O 1
ATOM 1361 N N . THR A 1 169 ? -33.162 11.891 45.614 1.00 82.25 169 THR A N 1
ATOM 1362 C CA . THR A 1 169 ? -34.527 12.082 45.122 1.00 82.25 169 THR A CA 1
ATOM 1363 C C . THR A 1 169 ? -35.489 11.061 45.722 1.00 82.25 169 THR A C 1
ATOM 1365 O O . THR A 1 169 ? -35.123 9.942 46.067 1.00 82.25 169 THR A O 1
ATOM 1368 N N . ASP A 1 170 ? -36.764 11.438 45.798 1.00 77.81 170 ASP A N 1
ATOM 1369 C CA . ASP A 1 170 ? -37.828 10.596 46.355 1.00 77.81 170 ASP A CA 1
ATOM 1370 C C . ASP A 1 170 ? -37.940 9.234 45.642 1.00 77.81 170 ASP A C 1
ATOM 1372 O O . ASP A 1 170 ? -38.118 8.202 46.280 1.00 77.81 170 ASP A O 1
ATOM 1376 N N . ALA A 1 171 ? -37.730 9.232 44.322 1.00 80.00 171 ALA A N 1
ATOM 1377 C CA . ALA A 1 171 ? -37.749 8.033 43.491 1.00 80.00 171 ALA A CA 1
ATOM 1378 C C . ALA A 1 171 ? -36.545 7.103 43.736 1.00 80.00 171 ALA A C 1
ATOM 1380 O O . ALA A 1 171 ? -36.674 5.889 43.598 1.00 80.00 171 ALA A O 1
ATOM 1381 N N . GLU A 1 172 ? -35.374 7.645 44.089 1.00 77.38 172 GLU A N 1
ATOM 1382 C CA . GLU A 1 172 ? -34.196 6.836 44.441 1.00 77.38 172 GLU A CA 1
ATOM 1383 C C . GLU A 1 172 ? -34.409 6.116 45.773 1.00 77.38 172 GLU A C 1
ATOM 1385 O O . GLU A 1 172 ? -34.081 4.939 45.895 1.00 77.38 172 GLU A O 1
ATOM 1390 N N . ILE A 1 173 ? -35.016 6.804 46.740 1.00 78.50 173 ILE A N 1
ATOM 1391 C CA . ILE A 1 173 ? -35.325 6.260 48.065 1.00 78.50 173 ILE A CA 1
ATOM 1392 C C . ILE A 1 173 ? -36.389 5.156 47.947 1.00 78.50 173 ILE A C 1
ATOM 1394 O O . ILE A 1 173 ? -36.195 4.053 48.453 1.00 78.50 173 ILE A O 1
ATOM 1398 N N . GLU A 1 174 ? -37.475 5.405 47.211 1.00 80.56 174 GLU A N 1
ATOM 1399 C CA . GLU A 1 174 ? -38.551 4.428 46.986 1.00 80.56 174 GLU A CA 1
ATOM 1400 C C . GLU A 1 174 ? -38.066 3.174 46.237 1.00 80.56 174 GLU A C 1
ATOM 1402 O O . GLU A 1 174 ? -38.452 2.051 46.572 1.00 80.56 174 GLU A O 1
ATOM 1407 N N . ALA A 1 175 ? -37.168 3.336 45.260 1.00 80.50 175 ALA A N 1
ATOM 1408 C CA . ALA A 1 175 ? -36.588 2.215 44.525 1.00 80.50 175 ALA A CA 1
ATOM 1409 C C . ALA A 1 175 ? -35.712 1.312 45.409 1.00 80.50 175 ALA A C 1
ATOM 1411 O O . ALA A 1 175 ? -35.646 0.106 45.169 1.00 80.50 175 ALA A O 1
ATOM 1412 N N . ILE A 1 176 ? -35.041 1.878 46.418 1.00 78.12 176 ILE A N 1
ATOM 1413 C CA . ILE A 1 176 ? -34.229 1.116 47.374 1.00 78.12 176 ILE A CA 1
ATOM 1414 C C . ILE A 1 176 ? -35.128 0.265 48.267 1.00 78.12 176 ILE A C 1
ATOM 1416 O O . ILE A 1 176 ? -34.890 -0.937 48.359 1.00 78.12 176 ILE A O 1
ATOM 1420 N N . PHE A 1 177 ? -36.184 0.846 48.841 1.00 76.00 177 PHE A N 1
ATOM 1421 C CA . PHE A 1 177 ? -37.159 0.091 49.632 1.00 76.00 177 PHE A CA 1
ATOM 1422 C C . PHE A 1 177 ? -37.820 -0.998 48.788 1.00 76.00 177 PHE A C 1
ATOM 1424 O O . PHE A 1 177 ? -37.714 -2.164 49.118 1.00 76.00 177 PHE A O 1
ATOM 1431 N N . THR A 1 178 ? -38.339 -0.675 47.603 1.00 80.50 178 THR A N 1
ATOM 1432 C CA . THR A 1 178 ? -38.967 -1.679 46.715 1.00 80.50 178 THR A CA 1
ATOM 1433 C C . THR A 1 178 ? -38.047 -2.864 46.382 1.00 80.50 178 THR A C 1
ATOM 1435 O O . THR A 1 178 ? -38.519 -3.958 46.076 1.00 80.50 178 THR A O 1
ATOM 1438 N N . LYS A 1 179 ? -36.727 -2.648 46.382 1.00 79.81 179 LYS A N 1
ATOM 1439 C CA . LYS A 1 179 ? -35.744 -3.671 46.024 1.00 79.81 179 LYS A CA 1
ATOM 1440 C C . LYS A 1 179 ? -35.240 -4.485 47.221 1.00 79.81 179 LYS A C 1
ATOM 1442 O O . LYS A 1 179 ? -34.901 -5.650 47.021 1.00 79.81 179 LYS A O 1
ATOM 1447 N N . TYR A 1 180 ? -35.135 -3.875 48.400 1.00 79.00 180 TYR A N 1
ATOM 1448 C CA . TYR A 1 180 ? -34.449 -4.453 49.561 1.00 79.00 180 TYR A CA 1
ATOM 1449 C C . TYR A 1 180 ? -35.343 -4.678 50.788 1.00 79.00 180 TYR A C 1
ATOM 1451 O O . TYR A 1 180 ? -34.958 -5.485 51.622 1.00 79.00 180 TYR A O 1
ATOM 1459 N N . ASP A 1 181 ? -36.503 -4.024 50.877 1.00 80.12 181 ASP A N 1
ATOM 1460 C CA . ASP A 1 181 ? -37.553 -4.292 51.870 1.00 80.12 181 ASP A CA 1
ATOM 1461 C C . ASP A 1 181 ? -38.315 -5.554 51.427 1.00 80.12 181 ASP A C 1
ATOM 1463 O O . ASP A 1 181 ? -39.077 -5.551 50.451 1.00 80.12 181 ASP A O 1
ATOM 1467 N N . GLN A 1 182 ? -37.990 -6.685 52.052 1.00 69.88 182 GLN A N 1
ATOM 1468 C CA . GLN A 1 182 ? -38.423 -8.012 51.609 1.00 69.88 182 GLN A CA 1
ATOM 1469 C C . GLN A 1 182 ? -39.757 -8.424 52.246 1.00 69.88 182 GLN A C 1
ATOM 1471 O O . GLN A 1 182 ? -40.473 -9.265 51.688 1.00 69.88 182 GLN A O 1
ATOM 1476 N N . ASP A 1 183 ? -40.077 -7.866 53.410 1.00 73.94 183 ASP A N 1
ATOM 1477 C CA . ASP A 1 183 ? -41.306 -8.122 54.160 1.00 73.94 183 ASP A CA 1
ATOM 1478 C C . ASP A 1 183 ? -42.368 -7.023 53.971 1.00 73.94 183 ASP A C 1
ATOM 1480 O O . ASP A 1 183 ? -43.535 -7.242 54.314 1.00 73.94 183 ASP A O 1
ATOM 1484 N N . GLY A 1 184 ? -42.013 -5.922 53.300 1.00 73.31 184 GLY A N 1
ATOM 1485 C CA . GLY A 1 184 ? -42.907 -4.829 52.932 1.00 73.31 184 GLY A CA 1
ATOM 1486 C C . GLY A 1 184 ? -43.353 -4.014 54.139 1.00 73.31 184 GLY A C 1
ATOM 1487 O O . GLY A 1 184 ? -44.420 -3.389 54.087 1.00 73.31 184 GLY A O 1
ATOM 1488 N N . ASP A 1 185 ? -42.595 -4.077 55.235 1.00 76.25 185 ASP A N 1
ATOM 1489 C CA . ASP A 1 185 ? -42.938 -3.431 56.495 1.00 76.25 185 ASP A CA 1
ATOM 1490 C C . ASP A 1 185 ? -42.525 -1.949 56.542 1.00 76.25 185 ASP A C 1
ATOM 1492 O O . ASP A 1 185 ? -42.878 -1.244 57.490 1.00 76.25 185 ASP A O 1
ATOM 1496 N N . GLN A 1 186 ? -41.897 -1.445 55.469 1.00 74.38 186 GLN A N 1
ATOM 1497 C CA . GLN A 1 186 ? -41.389 -0.079 55.350 1.00 74.38 186 GLN A CA 1
ATOM 1498 C C . GLN A 1 186 ? -40.332 0.263 56.414 1.00 74.38 186 GLN A C 1
ATOM 1500 O O . GLN A 1 186 ? -40.058 1.442 56.672 1.00 74.38 186 GLN A O 1
ATOM 1505 N N . GLU A 1 187 ? -39.697 -0.746 57.005 1.00 74.62 187 GLU A N 1
ATOM 1506 C CA . GLU A 1 187 ? -38.482 -0.636 57.796 1.00 74.62 187 GLU A CA 1
ATOM 1507 C C . GLU A 1 187 ? -37.316 -1.230 56.996 1.00 74.62 187 GLU A C 1
ATOM 1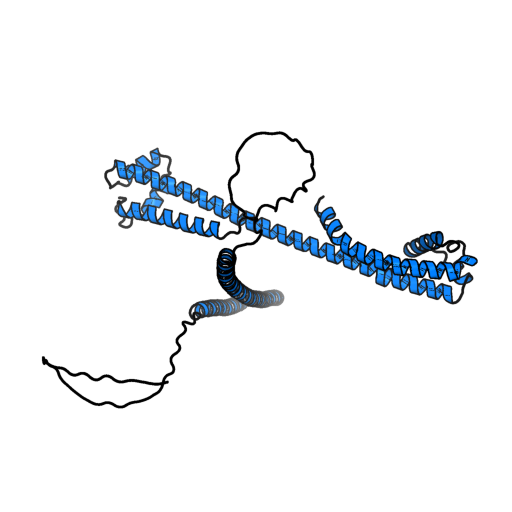509 O O . GLU A 1 187 ? -37.442 -2.222 56.294 1.00 74.62 187 GLU A O 1
ATOM 1514 N N . LEU A 1 188 ? -36.135 -0.615 57.086 1.00 73.81 188 LEU A N 1
ATOM 1515 C CA . LEU A 1 188 ? -34.908 -1.260 56.613 1.00 73.81 188 LEU A CA 1
ATOM 1516 C C . LEU A 1 188 ? -34.212 -1.877 57.819 1.00 73.81 188 LEU A C 1
ATOM 1518 O O . LEU A 1 188 ? -33.601 -1.170 58.631 1.00 73.81 188 LEU A O 1
ATOM 1522 N N . THR A 1 189 ? -34.304 -3.199 57.953 1.00 77.75 189 THR A N 1
ATOM 1523 C CA . THR A 1 189 ? -33.584 -3.904 59.015 1.00 77.75 189 THR A CA 1
ATOM 1524 C C . THR A 1 189 ? -32.087 -3.989 58.728 1.00 77.75 189 THR A C 1
ATOM 1526 O O . THR A 1 189 ? -31.618 -3.945 57.592 1.00 77.75 189 THR A O 1
ATOM 1529 N N . GLU A 1 190 ? -31.298 -4.185 59.787 1.00 77.12 190 GLU A N 1
ATOM 1530 C CA . GLU A 1 190 ? -29.844 -4.371 59.695 1.00 77.12 190 GLU A CA 1
ATOM 1531 C C . GLU A 1 190 ? -29.444 -5.509 58.730 1.00 77.12 190 GLU A C 1
ATOM 1533 O O . GLU A 1 190 ? -28.398 -5.434 58.088 1.00 77.12 190 GLU A O 1
ATOM 1538 N N . ARG A 1 191 ? -30.300 -6.531 58.565 1.00 78.81 191 ARG A N 1
ATOM 1539 C CA . ARG A 1 191 ? -30.100 -7.625 57.600 1.00 78.81 191 ARG A CA 1
ATOM 1540 C C . ARG A 1 191 ? -30.284 -7.189 56.147 1.00 78.81 191 ARG A C 1
ATOM 1542 O O . ARG A 1 191 ? -29.456 -7.544 55.315 1.00 78.81 191 ARG A O 1
ATOM 1549 N N . GLU A 1 192 ? -31.323 -6.422 55.849 1.00 82.56 192 GLU A N 1
ATOM 1550 C CA . GLU A 1 192 ? -31.612 -5.926 54.494 1.00 82.56 192 GLU A CA 1
ATOM 1551 C C . GLU A 1 192 ? -30.600 -4.859 54.073 1.00 82.56 192 GLU A C 1
ATOM 1553 O O . GLU A 1 192 ? -30.101 -4.848 52.947 1.00 82.56 192 GLU A O 1
ATOM 1558 N N . HIS A 1 193 ? -30.189 -4.018 55.022 1.00 79.75 193 HIS A N 1
ATOM 1559 C CA . HIS A 1 193 ? -29.072 -3.103 54.833 1.00 79.75 193 HIS A CA 1
ATOM 1560 C C . HIS A 1 193 ? -27.749 -3.847 54.573 1.00 79.75 193 HIS A C 1
ATOM 1562 O O . HIS A 1 193 ? -26.980 -3.453 53.694 1.00 79.75 193 HIS A O 1
ATOM 1568 N N . GLN A 1 194 ? -27.475 -4.941 55.294 1.00 82.56 194 GLN A N 1
ATOM 1569 C CA . GLN A 1 194 ? -26.293 -5.765 55.030 1.00 82.56 194 GLN A CA 1
ATOM 1570 C C . GLN A 1 194 ? -26.348 -6.392 53.629 1.00 82.56 194 GLN A C 1
ATOM 1572 O O . GLN A 1 194 ? -25.355 -6.349 52.908 1.00 82.56 194 GLN A O 1
ATOM 1577 N N . GLN A 1 195 ? -27.515 -6.871 53.199 1.00 83.94 195 GLN A N 1
ATOM 1578 C CA . GLN A 1 195 ? -27.721 -7.407 51.851 1.00 83.94 195 GLN A CA 1
ATOM 1579 C C . GLN A 1 195 ? -27.455 -6.360 50.757 1.00 83.94 195 GLN A C 1
ATOM 1581 O O . GLN A 1 195 ? -26.839 -6.665 49.737 1.00 83.94 195 GLN A O 1
ATOM 1586 N N . MET A 1 196 ? -27.840 -5.103 50.985 1.00 82.44 196 MET A N 1
ATOM 1587 C CA . MET A 1 196 ? -27.540 -3.991 50.078 1.00 82.44 196 MET A CA 1
ATOM 1588 C C . MET A 1 196 ? -26.032 -3.726 49.943 1.00 82.44 196 MET A C 1
ATOM 1590 O O . MET A 1 196 ? -25.548 -3.425 48.848 1.00 82.44 196 MET A O 1
ATOM 1594 N N . ARG A 1 197 ? -25.275 -3.854 51.041 1.00 82.31 197 ARG A N 1
ATOM 1595 C CA . ARG A 1 197 ? -23.810 -3.720 51.033 1.00 82.31 197 ARG A CA 1
ATOM 1596 C C . ARG A 1 197 ? -23.135 -4.868 50.293 1.00 82.31 197 ARG A C 1
ATOM 1598 O O . ARG A 1 197 ? -22.234 -4.610 49.497 1.00 82.31 197 ARG A O 1
ATOM 1605 N N . ASP A 1 198 ? -23.591 -6.092 50.528 1.00 84.94 198 ASP A N 1
ATOM 1606 C CA . ASP A 1 198 ? -23.040 -7.294 49.900 1.00 84.94 198 ASP A CA 1
ATOM 1607 C C . ASP A 1 198 ? -23.274 -7.273 48.374 1.00 84.94 198 ASP A C 1
ATOM 1609 O O . ASP A 1 198 ? -22.365 -7.558 47.594 1.00 84.94 198 ASP A O 1
ATOM 1613 N N . ASP A 1 199 ? -24.459 -6.842 47.927 1.00 84.19 199 ASP A N 1
ATOM 1614 C CA . ASP A 1 199 ? -24.779 -6.646 46.506 1.00 84.19 199 ASP A CA 1
ATOM 1615 C C . ASP A 1 199 ? -23.869 -5.607 45.834 1.00 84.19 199 ASP A C 1
ATOM 1617 O O . ASP A 1 199 ? -23.405 -5.802 44.707 1.00 84.19 199 ASP A O 1
ATOM 1621 N N . LEU A 1 200 ? -23.618 -4.487 46.518 1.00 83.19 200 LEU A N 1
ATOM 1622 C CA . LEU A 1 200 ? -22.756 -3.414 46.025 1.00 83.19 200 LEU A CA 1
ATOM 1623 C C . LEU A 1 200 ? -21.291 -3.869 45.929 1.00 83.19 200 LEU A C 1
ATOM 1625 O O . LEU A 1 200 ? -20.585 -3.503 44.986 1.00 83.19 200 LEU A O 1
ATOM 1629 N N . GLU A 1 201 ? -20.826 -4.649 46.905 1.00 83.19 201 GLU A N 1
ATOM 1630 C CA . GLU A 1 201 ? -19.479 -5.218 46.913 1.00 83.19 201 GLU A CA 1
ATOM 1631 C C . GLU A 1 201 ? -19.303 -6.237 45.787 1.00 83.19 201 GLU A C 1
ATOM 1633 O O . GLU A 1 201 ? -18.327 -6.156 45.042 1.00 83.19 201 GLU A O 1
ATOM 1638 N N . LYS A 1 202 ? -20.299 -7.095 45.565 1.00 84.50 202 LYS A N 1
ATOM 1639 C CA . LYS A 1 202 ? -20.313 -8.030 44.439 1.00 84.50 202 LYS A CA 1
ATOM 1640 C C . LYS A 1 202 ? -20.282 -7.318 43.080 1.00 84.50 202 LYS A C 1
ATOM 1642 O O . LYS A 1 202 ? -19.457 -7.650 42.235 1.00 84.50 202 LYS A O 1
ATOM 1647 N N . GLU A 1 203 ? -21.117 -6.292 42.879 1.00 81.12 203 GLU A N 1
ATOM 1648 C CA . GLU A 1 203 ? -21.131 -5.493 41.637 1.00 81.12 203 GLU A CA 1
ATOM 1649 C C . GLU A 1 203 ? -19.784 -4.775 41.412 1.00 81.12 203 GLU A C 1
ATOM 1651 O O . GLU A 1 203 ? -19.353 -4.580 40.275 1.00 81.12 203 GLU A O 1
ATOM 1656 N N . ARG A 1 204 ? -19.082 -4.408 42.492 1.00 81.00 204 ARG A N 1
ATOM 1657 C CA . ARG A 1 204 ? -17.732 -3.837 42.429 1.00 81.00 204 ARG A CA 1
ATOM 1658 C C . ARG A 1 204 ? -16.686 -4.880 42.028 1.00 81.00 204 ARG A C 1
ATOM 1660 O O . ARG A 1 204 ? -15.841 -4.577 41.188 1.00 81.00 204 ARG A O 1
ATOM 1667 N N . GLU A 1 205 ? -16.714 -6.061 42.638 1.00 79.69 205 GLU A N 1
ATOM 1668 C CA . GLU A 1 205 ? -15.779 -7.152 42.338 1.00 79.69 205 GLU A CA 1
ATOM 1669 C C . GLU A 1 205 ? -15.903 -7.617 40.885 1.00 79.69 205 GLU A C 1
ATOM 1671 O O . GLU A 1 205 ? -14.888 -7.764 40.204 1.00 79.69 205 GLU A O 1
ATOM 1676 N N . ASP A 1 206 ? -17.132 -7.749 40.382 1.00 78.50 206 ASP A N 1
ATOM 1677 C CA . ASP A 1 206 ? -17.402 -8.118 38.991 1.00 78.50 206 ASP A CA 1
ATOM 1678 C C . ASP A 1 206 ? -16.797 -7.093 38.005 1.00 78.50 206 ASP A C 1
ATOM 1680 O O . ASP A 1 206 ? -16.159 -7.473 37.019 1.00 78.50 206 ASP A O 1
ATOM 1684 N N . LEU A 1 207 ? -16.902 -5.789 38.302 1.00 73.81 207 LEU A N 1
ATOM 1685 C CA . LEU A 1 207 ? -16.295 -4.722 37.490 1.00 73.81 207 LEU A CA 1
ATOM 1686 C C . LEU A 1 207 ? -14.757 -4.692 37.573 1.00 73.81 207 LEU A C 1
ATOM 1688 O O . LEU A 1 207 ? -14.092 -4.417 36.568 1.00 73.81 207 LEU A O 1
ATOM 1692 N N . ASP A 1 208 ? -14.178 -4.959 38.749 1.00 72.88 208 ASP A N 1
ATOM 1693 C CA . ASP A 1 208 ? -12.721 -5.018 38.945 1.00 72.88 208 ASP A CA 1
ATOM 1694 C C . ASP A 1 208 ? -12.114 -6.233 38.200 1.00 72.88 208 ASP A C 1
ATOM 1696 O O . ASP A 1 208 ? -11.048 -6.119 37.576 1.00 72.88 208 ASP A O 1
ATOM 1700 N N . LEU A 1 209 ? -12.813 -7.377 38.186 1.00 68.00 209 LEU A N 1
ATOM 1701 C CA . LEU A 1 209 ? -12.435 -8.567 37.413 1.00 68.00 209 LEU A CA 1
ATOM 1702 C C . LEU A 1 209 ? -12.460 -8.293 35.904 1.00 68.00 209 LEU A C 1
ATOM 1704 O O . LEU A 1 209 ? -11.492 -8.619 35.208 1.00 68.00 209 LEU A O 1
ATOM 1708 N N . GLU A 1 210 ? -13.503 -7.627 35.407 1.00 65.44 210 GLU A N 1
ATOM 1709 C CA . GLU A 1 210 ? -13.638 -7.271 33.992 1.00 65.44 210 GLU A CA 1
ATOM 1710 C C . GLU A 1 210 ? -12.517 -6.311 33.542 1.00 65.44 210 GLU A C 1
ATOM 1712 O O . GLU A 1 210 ? -11.889 -6.523 32.502 1.00 65.44 210 GLU A O 1
ATOM 1717 N N . HIS A 1 211 ? -12.145 -5.331 34.375 1.00 60.53 211 HIS A N 1
ATOM 1718 C CA . HIS A 1 211 ? -11.023 -4.423 34.103 1.00 60.53 211 HIS A CA 1
ATOM 1719 C C . HIS A 1 211 ? -9.653 -5.124 34.108 1.00 60.53 211 HIS A C 1
ATOM 1721 O O . HIS A 1 211 ? -8.782 -4.788 33.304 1.00 60.53 211 HIS A O 1
ATOM 1727 N N . SER A 1 212 ? -9.440 -6.104 34.993 1.00 57.50 212 SER A N 1
ATOM 1728 C CA . SER A 1 212 ? -8.185 -6.871 35.048 1.00 57.50 212 SER A CA 1
ATOM 1729 C C . SER A 1 212 ? -7.981 -7.800 33.843 1.00 57.50 212 SER A C 1
ATOM 1731 O O . SER A 1 212 ? -6.844 -8.133 33.505 1.00 57.50 212 SER A O 1
ATOM 1733 N N . SER A 1 213 ? -9.076 -8.180 33.177 1.00 53.91 213 SER A N 1
ATOM 1734 C CA . SER A 1 213 ? -9.078 -9.054 32.001 1.00 53.91 213 SER A CA 1
ATOM 1735 C C . SER A 1 213 ? -8.774 -8.329 30.681 1.00 53.91 213 SER A C 1
ATOM 1737 O O . SER A 1 213 ? -8.441 -8.975 29.686 1.00 53.91 213 SER A O 1
ATOM 1739 N N . LEU A 1 214 ? -8.830 -6.991 30.665 1.00 51.38 214 LEU A N 1
ATOM 1740 C CA . LEU A 1 214 ? -8.484 -6.189 29.495 1.00 51.38 214 LEU A CA 1
ATOM 1741 C C . LEU A 1 214 ? -6.957 -6.013 29.401 1.00 51.38 214 LEU A C 1
ATOM 1743 O O . LEU A 1 214 ? -6.331 -5.547 30.360 1.00 51.38 214 LEU A O 1
ATOM 1747 N N . PRO A 1 215 ? -6.324 -6.329 28.254 1.00 45.06 215 PRO A N 1
ATOM 1748 C CA . PRO A 1 215 ? -4.904 -6.077 28.061 1.00 45.06 215 PRO A CA 1
ATOM 1749 C C . PRO A 1 215 ? -4.628 -4.583 28.242 1.00 45.06 215 PRO A C 1
ATOM 1751 O O . PRO A 1 215 ? -5.138 -3.750 27.491 1.00 45.06 215 PRO A O 1
ATOM 1754 N N . ARG A 1 216 ? -3.804 -4.217 29.232 1.00 43.06 216 ARG A N 1
ATOM 1755 C CA . ARG A 1 216 ? -3.263 -2.855 29.295 1.00 43.06 216 ARG A CA 1
ATOM 1756 C C . ARG A 1 216 ? -2.520 -2.600 27.982 1.00 43.06 216 ARG A C 1
ATOM 1758 O O . ARG A 1 216 ? -1.652 -3.411 27.645 1.00 43.06 216 ARG A O 1
ATOM 1765 N N . PRO A 1 217 ? -2.788 -1.498 27.259 1.00 37.41 217 PRO A N 1
ATOM 1766 C CA . PRO A 1 217 ? -1.936 -1.123 26.148 1.00 37.41 217 PRO A CA 1
ATOM 1767 C C . PRO A 1 217 ? -0.542 -0.907 26.730 1.00 37.41 217 PRO A C 1
ATOM 1769 O O . PRO A 1 217 ? -0.321 -0.001 27.537 1.00 37.41 217 PRO A O 1
ATOM 1772 N N . MET A 1 218 ? 0.387 -1.799 26.382 1.00 35.84 218 MET A N 1
ATOM 1773 C CA . MET A 1 218 ? 1.800 -1.597 26.648 1.00 35.84 218 MET A CA 1
ATOM 1774 C C . MET A 1 218 ? 2.196 -0.347 25.876 1.00 35.84 218 MET A C 1
ATOM 1776 O O . MET A 1 218 ? 2.430 -0.390 24.671 1.00 35.84 218 MET A O 1
ATOM 1780 N N . SER A 1 219 ? 2.187 0.782 26.583 1.00 36.19 219 SER A N 1
ATOM 1781 C CA . SER A 1 219 ? 2.788 2.031 26.151 1.00 36.19 219 SER A CA 1
ATOM 1782 C C . SER A 1 219 ? 4.159 1.703 25.575 1.00 36.19 219 SER A C 1
ATOM 1784 O O . SER A 1 219 ? 5.039 1.246 26.301 1.00 36.19 219 SER A O 1
ATOM 1786 N N . SER A 1 220 ? 4.265 1.874 24.258 1.00 34.91 220 SER A N 1
ATOM 1787 C CA . SER A 1 220 ? 5.475 2.068 23.466 1.00 34.91 220 SER A CA 1
ATOM 1788 C C . SER A 1 220 ? 6.780 1.870 24.236 1.00 34.91 220 SER A C 1
ATOM 1790 O O . SER A 1 220 ? 7.180 2.729 25.025 1.00 34.91 220 SER A O 1
ATOM 1792 N N . ARG A 1 221 ? 7.462 0.759 23.927 1.00 38.34 221 ARG A N 1
ATOM 1793 C CA . ARG A 1 221 ? 8.916 0.604 24.056 1.00 38.34 221 ARG A CA 1
ATOM 1794 C C . ARG A 1 221 ? 9.596 1.949 23.791 1.00 38.34 221 ARG A C 1
ATOM 1796 O O . ARG A 1 221 ? 9.620 2.422 22.656 1.00 38.34 221 ARG A O 1
ATOM 1803 N N . SER A 1 222 ? 10.140 2.553 24.836 1.00 31.17 222 SER A N 1
ATOM 1804 C CA . SER A 1 222 ? 11.140 3.600 24.715 1.00 31.17 222 SER A CA 1
ATOM 1805 C C . SER A 1 222 ? 12.362 3.006 24.011 1.00 31.17 222 SER A C 1
ATOM 1807 O O . SER A 1 222 ? 12.891 1.967 24.405 1.00 31.17 222 SER A O 1
ATOM 1809 N N . PHE A 1 223 ? 12.760 3.648 22.917 1.00 30.72 223 PHE A N 1
ATOM 1810 C CA . PHE A 1 223 ? 13.989 3.371 22.181 1.00 30.72 223 PHE A CA 1
ATOM 1811 C C . PHE A 1 223 ? 15.208 3.422 23.126 1.00 30.72 223 PHE A C 1
ATOM 1813 O O . PHE A 1 223 ? 15.284 4.350 23.937 1.00 30.72 223 PHE A O 1
ATOM 1820 N N . PRO A 1 224 ? 16.185 2.498 23.028 1.00 37.44 224 PRO A N 1
ATOM 1821 C CA . PRO A 1 224 ? 17.458 2.657 23.715 1.00 37.44 224 PRO A CA 1
ATOM 1822 C C . PRO A 1 224 ? 18.222 3.791 23.031 1.00 37.44 224 PRO A C 1
ATOM 1824 O O . PRO A 1 224 ? 18.584 3.697 21.859 1.00 37.44 224 PRO A O 1
ATOM 1827 N N . ARG A 1 225 ? 18.427 4.886 23.761 1.00 32.94 225 ARG A N 1
ATOM 1828 C CA . ARG A 1 225 ? 19.324 5.969 23.363 1.00 32.94 225 ARG A CA 1
ATOM 1829 C C . ARG A 1 225 ? 20.751 5.424 23.471 1.00 32.94 225 ARG A C 1
ATOM 1831 O O . ARG A 1 225 ? 21.146 4.960 24.536 1.00 32.94 225 ARG A O 1
ATOM 1838 N N . SER A 1 226 ? 21.469 5.415 22.356 1.00 33.84 226 SER A N 1
ATOM 1839 C CA . SER A 1 226 ? 22.888 5.078 22.276 1.00 33.84 226 SER A CA 1
ATOM 1840 C C . SER A 1 226 ? 23.693 5.966 23.227 1.00 33.84 226 SER A C 1
ATOM 1842 O O . SER A 1 226 ? 23.585 7.190 23.148 1.00 33.84 226 SER A O 1
ATOM 1844 N N . LEU A 1 227 ? 24.458 5.333 24.122 1.00 34.09 227 LEU A N 1
ATOM 1845 C CA . LEU A 1 227 ? 25.533 5.965 24.878 1.00 34.09 227 LEU A CA 1
ATOM 1846 C C . LEU A 1 227 ? 26.674 6.299 23.915 1.00 34.09 227 LEU A C 1
ATOM 1848 O O . LEU A 1 227 ? 27.240 5.393 23.307 1.00 34.09 227 LEU A O 1
ATOM 1852 N N . ASP A 1 228 ? 27.000 7.579 23.836 1.00 38.50 228 ASP A N 1
ATOM 1853 C CA . ASP A 1 228 ? 28.341 8.073 23.551 1.00 38.50 228 ASP A CA 1
ATOM 1854 C C . ASP A 1 228 ? 28.485 9.362 24.360 1.00 38.50 228 ASP A C 1
ATOM 1856 O O . ASP A 1 228 ? 27.835 10.357 24.046 1.00 38.50 228 ASP A O 1
ATOM 1860 N N . ASP A 1 229 ? 29.197 9.284 25.481 1.00 34.91 229 ASP A N 1
ATOM 1861 C CA . ASP A 1 229 ? 30.048 10.384 25.922 1.00 34.91 229 ASP A CA 1
ATOM 1862 C C . ASP A 1 229 ? 31.094 9.824 26.886 1.00 34.91 229 ASP A C 1
ATOM 1864 O O . ASP A 1 229 ? 30.780 9.086 27.827 1.00 34.91 229 ASP A O 1
ATOM 1868 N N . SER A 1 230 ? 32.342 10.107 26.543 1.00 36.28 230 SER A N 1
ATOM 1869 C CA . SER A 1 230 ? 33.552 9.727 27.264 1.00 36.28 230 SER A CA 1
ATOM 1870 C C . SER A 1 230 ? 33.980 10.889 28.176 1.00 36.28 230 SER A C 1
ATOM 1872 O O . SER A 1 230 ? 33.263 11.875 28.278 1.00 36.28 230 SER A O 1
ATOM 1874 N N . GLU A 1 231 ? 35.172 10.777 28.767 1.00 36.41 231 GLU A N 1
ATOM 1875 C CA . GLU A 1 231 ? 35.850 11.717 29.687 1.00 36.41 231 GLU A CA 1
ATOM 1876 C C . GLU A 1 231 ? 35.494 11.461 31.167 1.00 36.41 231 GLU A C 1
ATOM 1878 O O . GLU A 1 231 ? 34.369 11.658 31.619 1.00 36.41 231 GLU A O 1
ATOM 1883 N N . GLU A 1 232 ? 36.304 10.669 31.881 1.00 36.94 232 GLU A N 1
ATOM 1884 C CA . GLU A 1 232 ? 37.602 11.025 32.501 1.00 36.94 232 GLU A CA 1
ATOM 1885 C C . GLU A 1 232 ? 37.451 12.145 33.532 1.00 36.94 232 GLU A C 1
ATOM 1887 O O . GLU A 1 232 ? 37.245 13.292 33.170 1.00 36.94 232 GLU A O 1
ATOM 1892 N N . ASP A 1 233 ? 37.575 11.781 34.811 1.00 36.34 233 ASP A N 1
ATOM 1893 C CA . ASP A 1 233 ? 38.225 12.615 35.821 1.00 36.34 233 ASP A CA 1
ATOM 1894 C C . ASP A 1 233 ? 38.648 11.724 37.003 1.00 36.34 233 ASP A C 1
ATOM 1896 O O . ASP A 1 233 ? 37.835 11.040 37.639 1.00 36.34 233 ASP A O 1
ATOM 1900 N N . ASP A 1 234 ? 39.961 11.705 37.220 1.00 40.25 234 ASP A N 1
ATOM 1901 C CA . ASP A 1 234 ? 40.676 11.137 38.357 1.00 40.25 234 ASP A CA 1
ATOM 1902 C C . ASP A 1 234 ? 40.469 11.995 39.625 1.00 40.25 234 ASP A C 1
ATOM 1904 O O . ASP A 1 234 ? 40.320 13.212 39.544 1.00 40.25 234 ASP A O 1
ATOM 1908 N N . ASP A 1 235 ? 40.453 11.358 40.803 1.00 41.25 235 ASP A N 1
ATOM 1909 C CA . ASP A 1 235 ? 41.432 11.597 41.885 1.00 41.25 235 ASP A CA 1
ATOM 1910 C C . ASP A 1 235 ? 40.959 11.057 43.258 1.00 41.25 235 ASP A C 1
ATOM 1912 O O . ASP A 1 235 ? 39.893 11.391 43.775 1.00 41.25 235 ASP A O 1
ATOM 1916 N N . ASP A 1 236 ? 41.821 10.192 43.809 1.00 37.88 236 ASP A N 1
ATOM 1917 C CA . ASP A 1 236 ? 42.219 9.958 45.209 1.00 37.88 236 ASP A CA 1
ATOM 1918 C C . ASP A 1 236 ? 41.219 10.103 46.385 1.00 37.88 236 ASP A C 1
ATOM 1920 O O . ASP A 1 236 ? 40.725 11.178 46.708 1.00 37.88 236 ASP A O 1
ATOM 1924 N N . ASP A 1 237 ? 41.075 9.036 47.191 1.00 35.41 237 ASP A N 1
ATOM 1925 C CA . ASP A 1 237 ? 41.862 8.865 48.437 1.00 35.41 237 ASP A CA 1
ATOM 1926 C C . ASP A 1 237 ? 41.295 7.751 49.366 1.00 35.41 237 ASP A C 1
ATOM 1928 O O . ASP A 1 237 ? 40.096 7.628 49.613 1.00 35.41 237 ASP A O 1
ATOM 1932 N N . SER A 1 238 ? 42.232 6.998 49.953 1.00 40.22 238 SER A N 1
ATOM 1933 C CA . SER A 1 238 ? 42.174 6.280 51.235 1.00 40.22 238 SER A CA 1
ATOM 1934 C C . SER A 1 238 ? 41.410 4.950 51.379 1.00 40.22 238 SER A C 1
ATOM 1936 O O . SER A 1 238 ? 40.240 4.883 51.739 1.00 40.22 238 SER A O 1
ATOM 1938 N N . GLY A 1 239 ? 42.201 3.867 51.430 1.00 33.38 239 GLY A N 1
ATOM 1939 C CA . GLY A 1 239 ? 42.321 3.163 52.715 1.00 33.38 239 GLY A CA 1
ATOM 1940 C C . GLY A 1 239 ? 41.860 1.703 52.812 1.00 33.38 239 GLY A C 1
ATOM 1941 O O . GLY A 1 239 ? 40.724 1.400 53.146 1.00 33.38 239 GLY A O 1
ATOM 1942 N N . HIS A 1 240 ? 42.860 0.819 52.772 1.00 37.06 240 HIS A N 1
ATOM 1943 C CA . HIS A 1 240 ? 42.945 -0.459 53.492 1.00 37.06 240 HIS A CA 1
ATOM 1944 C C . HIS A 1 240 ? 42.325 -1.732 52.874 1.00 37.06 240 HIS A C 1
ATOM 1946 O O . HIS A 1 240 ? 41.147 -2.060 52.981 1.00 37.06 240 HIS A O 1
ATOM 1952 N N . SER A 1 241 ? 43.238 -2.552 52.342 1.00 36.97 241 SER A N 1
ATOM 1953 C CA . SER A 1 241 ? 43.057 -3.957 51.976 1.00 36.97 241 SER A CA 1
ATOM 1954 C C . SER A 1 241 ? 42.463 -4.812 53.101 1.00 36.97 241 SER A C 1
ATOM 1956 O O . SER A 1 241 ? 43.040 -4.896 54.184 1.00 36.97 241 SER A O 1
ATOM 1958 N N . SER A 1 242 ? 41.433 -5.605 52.785 1.00 37.72 242 SER A N 1
ATOM 1959 C CA . SER A 1 242 ? 41.518 -7.066 52.937 1.00 37.72 242 SER A CA 1
ATOM 1960 C C . SER A 1 242 ? 40.369 -7.822 52.248 1.00 37.72 242 SER A C 1
ATOM 1962 O O . SER A 1 242 ? 39.209 -7.726 52.615 1.00 37.72 242 SER A O 1
ATOM 1964 N N . ARG A 1 243 ? 40.768 -8.684 51.304 1.00 37.53 243 ARG A N 1
ATOM 1965 C CA . ARG A 1 243 ? 40.176 -10.000 50.998 1.00 37.53 243 ARG A CA 1
ATOM 1966 C C . ARG A 1 243 ? 38.682 -10.034 50.622 1.00 37.53 243 ARG A C 1
ATOM 1968 O O . ARG A 1 243 ? 37.837 -10.257 51.477 1.00 37.53 243 ARG A O 1
ATOM 1975 N N . ARG A 1 244 ? 38.405 -10.184 49.322 1.00 39.84 244 ARG A N 1
ATOM 1976 C CA . ARG A 1 244 ? 37.967 -11.477 48.750 1.00 39.84 244 ARG A CA 1
ATOM 1977 C C . ARG A 1 244 ? 37.799 -11.391 47.233 1.00 39.84 244 ARG A C 1
ATOM 1979 O O . ARG A 1 244 ? 37.009 -10.633 46.696 1.00 39.84 244 ARG A O 1
ATOM 1986 N N . ARG A 1 245 ? 38.566 -12.256 46.580 1.00 46.16 245 ARG A N 1
ATOM 1987 C CA . ARG A 1 245 ? 38.421 -12.764 45.218 1.00 46.16 245 ARG A CA 1
ATOM 1988 C C . ARG A 1 245 ? 36.953 -13.114 44.932 1.00 46.16 245 ARG A C 1
ATOM 1990 O O . ARG A 1 245 ? 36.415 -14.014 45.569 1.00 46.16 245 ARG A O 1
ATOM 1997 N N . GLY A 1 246 ? 36.346 -12.426 43.973 1.00 34.66 246 GLY A N 1
ATOM 1998 C CA . GLY A 1 246 ? 34.983 -12.675 43.515 1.00 34.66 246 GLY A CA 1
ATOM 1999 C C . GLY A 1 246 ? 34.797 -12.076 42.132 1.00 34.66 246 GLY A C 1
ATOM 2000 O O . GLY A 1 246 ? 34.376 -10.937 41.994 1.00 34.66 246 GLY A O 1
ATOM 2001 N N . SER A 1 247 ? 35.188 -12.846 41.118 1.00 37.38 247 SER A N 1
ATOM 2002 C CA . SER A 1 247 ? 34.789 -12.632 39.731 1.00 37.38 247 SER A CA 1
ATOM 2003 C C . SER A 1 247 ? 33.270 -12.459 39.691 1.00 37.38 247 SER A C 1
ATOM 2005 O O . SER A 1 247 ? 32.542 -13.332 40.159 1.00 37.38 247 SER A O 1
ATOM 2007 N N . ILE A 1 248 ? 32.802 -11.329 39.166 1.00 42.03 248 ILE A N 1
ATOM 2008 C CA . ILE A 1 248 ? 31.417 -11.164 38.730 1.00 42.03 248 ILE A CA 1
ATOM 2009 C C . ILE A 1 248 ? 31.181 -12.156 37.591 1.00 42.03 248 ILE A C 1
ATOM 2011 O O . ILE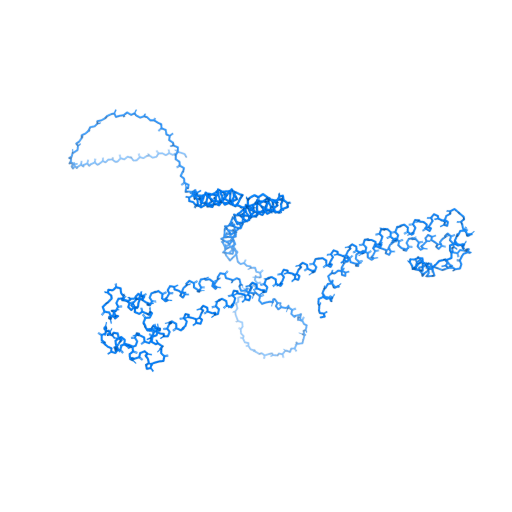 A 1 248 ? 31.459 -11.882 36.424 1.00 42.03 248 ILE A O 1
ATOM 2015 N N . SER A 1 249 ? 30.721 -13.353 37.952 1.00 44.44 249 SER A N 1
ATOM 2016 C CA . SER A 1 249 ? 30.142 -14.297 37.014 1.00 44.44 249 SER A CA 1
ATOM 2017 C C . SER A 1 249 ? 28.874 -13.656 36.462 1.00 44.44 249 SER A C 1
ATOM 2019 O O . SER A 1 249 ? 27.821 -13.666 37.097 1.00 44.44 249 SER A O 1
ATOM 2021 N N . SER A 1 250 ? 29.002 -13.069 35.278 1.00 54.66 250 SER A N 1
ATOM 2022 C CA . SER A 1 250 ? 27.892 -12.768 34.382 1.00 54.66 250 SER A CA 1
ATOM 2023 C C . SER A 1 250 ? 27.258 -14.092 33.948 1.00 54.66 250 SER A C 1
ATOM 2025 O O . SER A 1 250 ? 27.585 -14.663 32.910 1.00 54.66 250 SER A O 1
ATOM 2027 N N . GLY A 1 251 ? 26.441 -14.663 34.824 1.00 60.75 251 GLY A N 1
ATOM 2028 C CA . GLY A 1 251 ? 25.807 -15.951 34.614 1.00 60.75 251 GLY A CA 1
ATOM 2029 C C . GLY A 1 251 ? 24.685 -16.128 35.618 1.00 60.75 251 GLY A C 1
ATOM 2030 O O . GLY A 1 251 ? 24.915 -16.057 36.822 1.00 60.75 251 GLY A O 1
ATOM 2031 N N . VAL A 1 252 ? 23.472 -16.332 35.106 1.00 71.19 252 VAL A N 1
ATOM 2032 C CA . VAL A 1 252 ? 22.302 -16.700 35.909 1.00 71.19 252 VAL A CA 1
ATOM 2033 C C . VAL A 1 252 ? 22.622 -18.000 36.641 1.00 71.19 252 VAL A C 1
ATOM 2035 O O . VAL A 1 252 ? 23.112 -18.951 36.023 1.00 71.19 252 VAL A O 1
ATOM 2038 N N . SER A 1 253 ? 22.377 -18.049 37.949 1.00 78.56 253 SER A N 1
ATOM 2039 C CA . SER A 1 253 ? 22.618 -19.272 38.711 1.00 78.56 253 SER A CA 1
ATOM 2040 C C . SER A 1 253 ? 21.698 -20.395 38.218 1.00 78.56 253 SER A C 1
ATOM 2042 O O . SER A 1 253 ? 20.575 -20.167 37.763 1.00 78.56 253 SER A O 1
ATOM 2044 N N . TYR A 1 254 ? 22.162 -21.641 38.302 1.00 79.25 254 TYR A N 1
ATOM 2045 C CA . TYR A 1 254 ? 21.380 -22.799 37.857 1.00 79.25 254 TYR A CA 1
ATOM 2046 C C . TYR A 1 254 ? 20.022 -22.904 38.580 1.00 79.25 254 TYR A C 1
ATOM 2048 O O . TYR A 1 254 ? 19.030 -23.339 37.996 1.00 79.25 254 TYR A O 1
ATOM 2056 N N . GLU A 1 255 ? 19.951 -22.438 39.828 1.00 78.75 255 GLU A N 1
ATOM 2057 C CA . GLU A 1 255 ? 18.719 -22.390 40.616 1.00 78.75 255 GLU A CA 1
ATOM 2058 C C . GLU A 1 255 ? 17.725 -21.349 40.076 1.00 78.75 255 GLU A C 1
ATOM 2060 O O . GLU A 1 255 ? 16.545 -21.663 39.896 1.00 78.75 255 GLU A O 1
ATOM 2065 N N . GLU A 1 256 ? 18.192 -20.146 39.727 1.00 77.19 256 GLU A N 1
ATOM 2066 C CA . GLU A 1 256 ? 17.371 -19.106 39.088 1.00 77.19 256 GLU A CA 1
ATOM 2067 C C . GLU A 1 256 ? 16.870 -19.549 37.708 1.00 77.19 256 GLU A C 1
ATOM 2069 O O . GLU A 1 256 ? 15.698 -19.347 37.376 1.00 77.19 256 GLU A O 1
ATOM 2074 N N . PHE A 1 257 ? 17.722 -20.225 36.929 1.00 81.75 257 PHE A N 1
ATOM 2075 C CA . PHE A 1 257 ? 17.332 -20.822 35.653 1.00 81.75 257 PHE A CA 1
ATOM 2076 C C . PHE A 1 257 ? 16.228 -21.871 35.841 1.00 81.75 257 PHE A C 1
ATOM 2078 O O . PHE A 1 257 ? 15.223 -21.838 35.133 1.00 81.75 257 PHE A O 1
ATOM 2085 N N . GLN A 1 258 ? 16.339 -22.758 36.837 1.00 84.25 258 GLN A N 1
ATOM 2086 C CA . GLN A 1 258 ? 15.289 -23.740 37.123 1.00 84.25 258 GLN A CA 1
ATOM 2087 C C . GLN A 1 258 ? 13.967 -23.098 37.565 1.00 84.25 258 GLN A C 1
ATOM 2089 O O . GLN A 1 258 ? 12.893 -23.588 37.210 1.00 84.25 258 GLN A O 1
ATOM 2094 N N . VAL A 1 259 ? 14.004 -22.017 38.350 1.00 85.12 259 VAL A N 1
ATOM 2095 C CA . VAL A 1 259 ? 12.787 -21.275 38.726 1.00 85.12 259 VAL A CA 1
ATOM 2096 C C . VAL A 1 259 ? 12.129 -20.664 37.490 1.00 85.12 259 VAL A C 1
ATOM 2098 O O . VAL A 1 259 ? 10.905 -20.746 37.347 1.00 85.12 259 VAL A O 1
ATOM 2101 N N . LEU A 1 260 ? 12.927 -20.109 36.575 1.00 86.06 260 LEU A N 1
ATOM 2102 C CA . LEU A 1 260 ? 12.431 -19.548 35.324 1.00 86.06 260 LEU A CA 1
ATOM 2103 C C . LEU A 1 260 ? 11.828 -20.627 34.417 1.00 86.06 260 LEU A C 1
ATOM 2105 O O . LEU A 1 260 ? 10.723 -20.432 33.920 1.00 86.06 260 LEU A O 1
ATOM 2109 N N . VAL A 1 261 ? 12.476 -21.787 34.284 1.00 86.19 261 VAL A N 1
ATOM 2110 C CA . VAL A 1 261 ? 11.955 -22.931 33.515 1.00 86.19 261 VAL A CA 1
ATOM 2111 C C . VAL A 1 261 ? 10.599 -23.387 34.056 1.00 86.19 261 VAL A C 1
ATOM 2113 O O . VAL A 1 261 ? 9.647 -23.488 33.291 1.00 86.19 261 VAL A O 1
ATOM 2116 N N . ARG A 1 262 ? 10.448 -23.555 35.379 1.00 90.38 262 ARG A N 1
ATOM 2117 C CA . ARG A 1 262 ? 9.144 -23.908 35.982 1.00 90.38 262 ARG A CA 1
ATOM 2118 C C . ARG A 1 262 ? 8.080 -22.830 35.758 1.00 90.38 262 ARG A C 1
ATOM 2120 O O . ARG A 1 262 ? 6.888 -23.122 35.708 1.00 90.38 262 ARG A O 1
ATOM 2127 N N . ARG A 1 263 ? 8.483 -21.560 35.678 1.00 88.31 263 ARG A N 1
ATOM 2128 C CA . ARG A 1 263 ? 7.567 -20.449 35.396 1.00 88.31 263 ARG A CA 1
ATOM 2129 C C . ARG A 1 263 ? 7.123 -20.445 33.934 1.00 88.31 263 ARG A C 1
ATOM 2131 O O . ARG A 1 263 ? 5.943 -20.208 33.694 1.00 88.31 263 ARG A O 1
ATOM 2138 N N . VAL A 1 264 ? 8.035 -20.721 33.004 1.00 90.31 264 VAL A N 1
ATOM 2139 C CA . VAL A 1 264 ? 7.734 -20.874 31.575 1.00 90.31 264 VAL A CA 1
ATOM 2140 C C . VAL A 1 264 ? 6.816 -22.070 31.354 1.00 90.31 264 VAL A C 1
ATOM 2142 O O . VAL A 1 264 ? 5.804 -21.909 30.692 1.00 90.31 264 VAL A O 1
ATOM 2145 N N . ASP A 1 265 ? 7.069 -23.200 32.009 1.00 91.06 265 ASP A N 1
ATOM 2146 C CA . ASP A 1 265 ? 6.233 -24.402 31.898 1.00 91.06 265 ASP A CA 1
ATOM 2147 C C . ASP A 1 265 ? 4.782 -24.149 32.362 1.00 91.06 265 ASP A C 1
ATOM 2149 O O . ASP A 1 265 ? 3.813 -24.463 31.670 1.00 91.06 265 ASP A O 1
ATOM 2153 N N . ARG A 1 266 ? 4.592 -23.445 33.489 1.00 90.88 266 ARG A N 1
ATOM 2154 C CA . ARG A 1 266 ? 3.248 -22.999 33.917 1.00 90.88 266 ARG A CA 1
ATOM 2155 C C . ARG A 1 266 ? 2.598 -22.035 32.923 1.00 90.88 266 ARG A C 1
ATOM 2157 O O . ARG A 1 266 ? 1.379 -22.051 32.753 1.00 90.88 266 ARG A O 1
ATOM 2164 N N . MET A 1 267 ? 3.398 -21.175 32.300 1.00 93.38 267 MET A N 1
ATOM 2165 C CA . MET A 1 267 ? 2.920 -20.235 31.292 1.00 93.38 267 MET A CA 1
ATOM 2166 C C . MET A 1 267 ? 2.523 -20.963 30.002 1.00 93.38 267 MET A C 1
ATOM 2168 O O . MET A 1 267 ? 1.481 -20.637 29.446 1.00 93.38 267 MET A O 1
ATOM 2172 N N . GLU A 1 268 ? 3.269 -21.984 29.576 1.00 93.50 268 GLU A N 1
ATOM 2173 C CA . GLU A 1 268 ? 2.927 -22.834 28.430 1.00 93.50 268 GLU A CA 1
ATOM 2174 C C . GLU A 1 268 ? 1.607 -23.573 28.647 1.00 93.50 268 GLU A C 1
ATOM 2176 O O . GLU A 1 268 ? 0.751 -23.552 27.766 1.00 93.50 268 GLU A O 1
ATOM 2181 N N . HIS A 1 269 ? 1.375 -24.136 29.836 1.00 92.50 269 HIS A N 1
ATOM 2182 C CA . HIS A 1 269 ? 0.097 -24.783 30.155 1.00 92.50 269 HIS A CA 1
ATOM 2183 C C . HIS A 1 269 ? -1.086 -23.799 30.124 1.00 92.50 269 HIS A C 1
ATOM 2185 O O . HIS A 1 269 ? -2.157 -24.118 29.602 1.00 92.50 269 HIS A O 1
ATOM 2191 N N . SER A 1 270 ? -0.892 -22.583 30.648 1.00 92.12 270 SER A N 1
ATOM 2192 C CA . SER A 1 270 ? -1.894 -21.509 30.587 1.00 92.12 270 SER A CA 1
ATOM 2193 C C . SER A 1 270 ? -2.193 -21.096 29.142 1.00 92.12 270 SER A C 1
ATOM 2195 O O . SER A 1 270 ? -3.355 -21.043 28.735 1.00 92.12 270 SER A O 1
ATOM 2197 N N . ILE A 1 271 ? -1.147 -20.880 28.338 1.00 92.81 271 ILE A N 1
ATOM 2198 C CA . ILE A 1 271 ? -1.269 -20.527 26.921 1.00 92.81 271 ILE A CA 1
ATOM 2199 C C . ILE A 1 271 ? -1.963 -21.653 26.148 1.00 92.81 271 ILE A C 1
ATOM 2201 O O . ILE A 1 271 ? -2.868 -21.370 25.370 1.00 92.81 271 ILE A O 1
ATOM 2205 N N . GLY A 1 272 ? -1.636 -22.920 26.412 1.00 89.88 272 GLY A N 1
ATOM 2206 C CA . GLY A 1 272 ? -2.308 -24.068 25.800 1.00 89.88 272 GLY A CA 1
ATOM 2207 C C . GLY A 1 272 ? -3.812 -24.108 26.093 1.00 89.88 272 GLY A C 1
ATOM 2208 O O . GLY A 1 272 ? -4.614 -24.342 25.189 1.00 89.88 272 GLY A O 1
ATOM 2209 N N . SER A 1 273 ? -4.221 -23.797 27.330 1.00 90.12 273 SER A N 1
ATOM 2210 C CA . SER A 1 273 ? -5.642 -23.677 27.695 1.00 90.12 273 SER A CA 1
ATOM 2211 C C . SER A 1 273 ? -6.341 -22.539 26.943 1.00 90.12 273 SER A C 1
ATOM 2213 O O . SER A 1 273 ? -7.473 -22.696 26.483 1.00 90.12 273 SER A O 1
ATOM 2215 N N . ILE A 1 274 ? -5.662 -21.399 26.782 1.00 90.62 274 ILE A N 1
ATOM 2216 C CA . ILE A 1 274 ? -6.182 -20.247 26.036 1.00 90.62 274 ILE A CA 1
ATOM 2217 C C . ILE A 1 274 ? -6.336 -20.594 24.553 1.00 90.62 274 ILE A C 1
ATOM 2219 O O . ILE A 1 274 ? -7.400 -20.350 23.992 1.00 90.62 274 ILE A O 1
ATOM 2223 N N . VAL A 1 275 ? -5.325 -21.212 23.936 1.00 88.81 275 VAL A N 1
ATOM 2224 C CA . VAL A 1 275 ? -5.369 -21.643 22.529 1.00 88.81 275 VAL A CA 1
ATOM 2225 C C . VAL A 1 275 ? -6.529 -22.611 22.301 1.00 88.81 275 VAL A C 1
ATOM 2227 O O . VAL A 1 275 ? -7.332 -22.393 21.401 1.00 88.81 275 VAL A O 1
ATOM 2230 N N . SER A 1 276 ? -6.714 -23.593 23.185 1.00 89.88 276 SER A N 1
ATOM 2231 C CA . SER A 1 276 ? -7.836 -24.533 23.080 1.00 89.88 276 SER A CA 1
ATOM 2232 C C . SER A 1 276 ? -9.211 -23.849 23.177 1.00 89.88 276 SER A C 1
ATOM 2234 O O . SER A 1 276 ? -10.146 -24.231 22.471 1.00 89.88 276 SER A O 1
ATOM 2236 N N . LYS A 1 277 ? -9.351 -22.804 24.006 1.00 91.00 277 LYS A N 1
ATOM 2237 C CA . LYS A 1 277 ? -10.580 -21.991 24.060 1.00 91.00 277 LYS A CA 1
ATOM 2238 C C . LYS A 1 277 ? -10.777 -21.153 22.798 1.00 91.00 277 LYS A C 1
ATOM 2240 O O . LYS A 1 277 ? -11.912 -21.008 22.353 1.00 91.00 277 LYS A O 1
ATOM 2245 N N . ILE A 1 278 ? -9.702 -20.608 22.230 1.00 90.00 278 ILE A N 1
ATOM 2246 C CA . ILE A 1 278 ? -9.755 -19.849 20.975 1.00 90.00 278 ILE A CA 1
ATOM 2247 C C . ILE A 1 278 ? -10.209 -20.760 19.835 1.00 90.00 278 ILE A C 1
ATOM 2249 O O . ILE A 1 278 ? -11.137 -20.392 19.119 1.00 90.00 278 ILE A O 1
ATOM 2253 N N . ASP A 1 279 ? -9.653 -21.966 19.723 1.00 89.12 279 ASP A N 1
ATOM 2254 C CA . ASP A 1 279 ? -10.069 -22.945 18.713 1.00 89.12 279 ASP A CA 1
ATOM 2255 C C . ASP A 1 279 ? -11.562 -23.285 18.844 1.00 89.12 279 ASP A C 1
ATOM 2257 O O . ASP A 1 279 ? -12.293 -23.298 17.852 1.00 89.12 279 ASP A O 1
ATOM 2261 N N . ALA A 1 280 ? -12.056 -23.465 20.074 1.00 86.69 280 ALA A N 1
ATOM 2262 C CA . ALA A 1 280 ? -13.480 -23.691 20.323 1.00 86.69 280 ALA A CA 1
ATOM 2263 C C . ALA A 1 280 ? -14.354 -22.498 19.885 1.00 86.69 280 ALA A C 1
ATOM 2265 O O . ALA A 1 280 ? -15.429 -22.690 19.310 1.00 86.69 280 ALA A O 1
ATOM 2266 N N . VAL A 1 281 ? -13.898 -21.263 20.121 1.00 88.06 281 VAL A N 1
ATOM 2267 C CA . VAL A 1 281 ? -14.594 -20.050 19.666 1.00 88.06 281 VAL A CA 1
ATOM 2268 C C . VAL A 1 281 ? -14.580 -19.945 18.143 1.00 88.06 281 VAL A C 1
ATOM 2270 O O . VAL A 1 281 ? -15.619 -19.637 17.567 1.00 88.06 281 VAL A O 1
ATOM 2273 N N . ILE A 1 282 ? -13.458 -20.238 17.481 1.00 88.38 282 ILE A N 1
ATOM 2274 C CA . ILE A 1 282 ? -13.345 -20.204 16.015 1.00 88.38 282 ILE A CA 1
ATOM 2275 C C . ILE A 1 282 ? -14.331 -21.189 15.383 1.00 88.38 282 ILE A C 1
ATOM 2277 O O . ILE A 1 282 ? -15.117 -20.796 14.522 1.00 88.38 282 ILE A O 1
ATOM 2281 N N . VAL A 1 283 ? -14.365 -22.436 15.863 1.00 87.06 283 VAL A N 1
ATOM 2282 C CA . VAL A 1 283 ? -15.319 -23.446 15.375 1.00 87.06 283 VAL A CA 1
ATOM 2283 C C . VAL A 1 283 ? -16.764 -22.980 15.591 1.00 87.06 283 VAL A C 1
ATOM 2285 O O . VAL A 1 283 ? -17.604 -23.105 14.696 1.00 87.06 283 VAL A O 1
ATOM 2288 N N . LYS A 1 284 ? -17.069 -22.378 16.749 1.00 84.31 284 LYS A N 1
ATOM 2289 C CA . LYS A 1 284 ? -18.406 -21.836 17.041 1.00 84.31 284 LYS A CA 1
ATOM 2290 C C . LYS A 1 284 ? -18.775 -20.670 16.121 1.00 84.31 284 LYS A C 1
ATOM 2292 O O . LYS A 1 284 ? -19.919 -20.594 15.671 1.00 84.31 284 LYS A O 1
ATOM 2297 N N . LEU A 1 285 ? -17.829 -19.779 15.825 1.00 81.88 285 LEU A N 1
ATOM 2298 C CA . LEU A 1 285 ? -18.026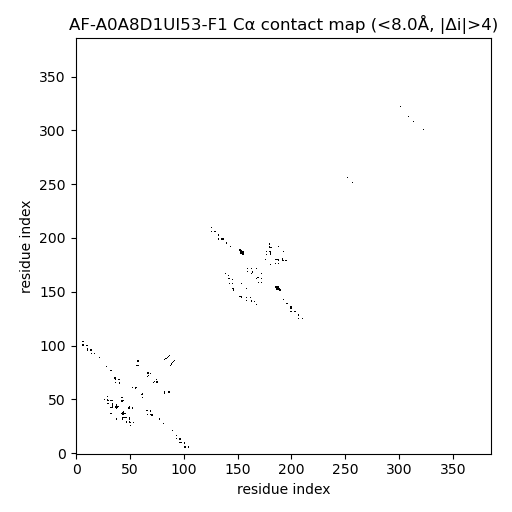 -18.670 14.893 1.00 81.88 285 LEU A CA 1
ATOM 2299 C C . LEU A 1 285 ? -18.293 -19.177 13.475 1.00 81.88 285 LEU A C 1
ATOM 2301 O O . LEU A 1 285 ? -19.223 -18.689 12.840 1.00 81.88 285 LEU A O 1
ATOM 2305 N N . GLU A 1 286 ? -17.564 -20.194 13.013 1.00 84.12 286 GLU A N 1
ATOM 2306 C CA . GLU A 1 286 ? -17.762 -20.785 11.686 1.00 84.12 286 GLU A CA 1
ATOM 2307 C C . GLU A 1 286 ? -19.153 -21.438 11.553 1.00 84.12 286 GLU A C 1
ATOM 2309 O O . GLU A 1 286 ? -19.849 -21.266 10.547 1.00 84.12 286 GLU A O 1
ATOM 2314 N N . ILE A 1 287 ? -19.609 -22.150 12.592 1.00 84.00 287 ILE A N 1
ATOM 2315 C CA . ILE A 1 287 ? -20.968 -22.719 12.645 1.00 84.00 287 ILE A CA 1
ATOM 2316 C C . ILE A 1 287 ? -22.017 -21.600 12.638 1.00 84.00 287 ILE A C 1
ATOM 2318 O O . ILE A 1 287 ? -22.988 -21.655 11.878 1.00 84.00 287 ILE A O 1
ATOM 2322 N N . MET A 1 288 ? -21.815 -20.558 13.447 1.00 77.94 288 MET A N 1
ATOM 2323 C CA . MET A 1 288 ? -22.727 -19.418 13.517 1.00 77.94 288 MET A CA 1
ATOM 2324 C C . MET A 1 288 ? -22.803 -18.662 12.182 1.00 77.94 288 MET A C 1
ATOM 2326 O O . MET A 1 288 ? -23.889 -18.240 11.781 1.00 77.94 288 MET A O 1
ATOM 2330 N N . GLU A 1 289 ? -21.686 -18.496 11.476 1.00 80.88 289 GLU A N 1
ATOM 2331 C CA . GLU A 1 289 ? -21.639 -17.843 10.166 1.00 80.88 289 GLU A CA 1
ATOM 2332 C C . GLU A 1 289 ? -22.393 -18.654 9.107 1.00 80.88 289 GLU A C 1
ATOM 2334 O O . GLU A 1 289 ? -23.246 -18.100 8.405 1.00 80.88 289 GLU A O 1
ATOM 2339 N N . ARG A 1 290 ? -22.192 -19.980 9.064 1.00 82.81 290 ARG A N 1
ATOM 2340 C CA . ARG A 1 290 ? -22.987 -20.875 8.204 1.00 82.81 290 ARG A CA 1
ATOM 2341 C C . ARG A 1 290 ? -24.480 -20.779 8.509 1.00 82.81 290 ARG A C 1
ATOM 2343 O O . ARG A 1 290 ? -25.288 -20.738 7.582 1.00 82.81 290 ARG A O 1
ATOM 2350 N N . ASN A 1 291 ? -24.859 -20.700 9.784 1.00 78.88 291 ASN A N 1
ATOM 2351 C CA . ASN A 1 291 ? -26.261 -20.549 10.175 1.00 78.88 291 ASN A CA 1
ATOM 2352 C C . ASN A 1 291 ? -26.828 -19.187 9.747 1.00 78.88 291 ASN A C 1
ATOM 2354 O O . ASN A 1 291 ? -27.938 -19.127 9.222 1.00 78.88 291 ASN A O 1
ATOM 2358 N N . LYS A 1 292 ? -26.066 -18.093 9.877 1.00 79.50 292 LYS A N 1
ATOM 2359 C CA . LYS A 1 292 ? -26.477 -16.765 9.383 1.00 79.50 292 LYS A CA 1
ATOM 2360 C C . LYS A 1 292 ? -26.636 -16.725 7.861 1.00 79.50 292 LYS A C 1
ATOM 2362 O O . LYS A 1 292 ? -27.579 -16.098 7.379 1.00 79.50 292 LYS A O 1
ATOM 2367 N N . LEU A 1 293 ? -25.756 -17.389 7.111 1.00 77.56 293 LEU A N 1
ATOM 2368 C CA . LEU A 1 293 ? -25.865 -17.498 5.652 1.00 77.56 293 LEU A CA 1
ATOM 2369 C C . LEU A 1 293 ? -27.137 -18.246 5.243 1.00 77.56 293 LEU A C 1
ATOM 2371 O O . LEU A 1 293 ? -27.896 -17.733 4.423 1.00 77.56 293 LEU A O 1
ATOM 2375 N N . LYS A 1 294 ? -27.432 -19.384 5.885 1.00 78.56 294 LYS A N 1
ATOM 2376 C CA . LYS A 1 294 ? -28.690 -20.119 5.672 1.00 78.56 294 LYS A CA 1
ATOM 2377 C C . LYS A 1 294 ? -29.916 -19.256 5.985 1.00 78.56 294 LYS A C 1
ATOM 2379 O O . LYS A 1 294 ? -30.840 -19.206 5.180 1.00 78.56 294 LYS A O 1
ATOM 2384 N N . ARG A 1 295 ? -29.904 -18.510 7.101 1.00 77.31 295 ARG A N 1
ATOM 2385 C CA . ARG A 1 295 ? -30.987 -17.571 7.462 1.00 77.31 295 ARG A CA 1
ATOM 2386 C C . ARG A 1 295 ? -31.207 -16.508 6.380 1.00 77.31 295 ARG A C 1
ATOM 2388 O O . ARG A 1 295 ? -32.348 -16.214 6.036 1.00 77.31 295 ARG A O 1
ATOM 2395 N N . ARG A 1 296 ? -30.127 -15.949 5.819 1.00 77.62 296 ARG A N 1
ATOM 2396 C CA . ARG A 1 296 ? -30.206 -14.977 4.715 1.00 77.62 296 ARG A CA 1
ATOM 2397 C C . ARG A 1 296 ? -30.761 -15.590 3.433 1.00 77.62 296 ARG A C 1
ATOM 2399 O O . ARG A 1 296 ? -31.550 -14.935 2.765 1.00 77.62 296 ARG A O 1
ATOM 2406 N N . GLU A 1 297 ? -30.373 -16.818 3.101 1.00 80.38 297 GLU A N 1
ATOM 2407 C CA . GLU A 1 297 ? -30.879 -17.517 1.917 1.00 80.38 297 GLU A CA 1
ATOM 2408 C C . GLU A 1 297 ? -32.382 -17.810 2.029 1.00 80.38 297 GLU A C 1
ATOM 2410 O O . GLU A 1 297 ? -33.129 -17.529 1.095 1.00 80.38 297 GLU A O 1
ATOM 2415 N N . VAL A 1 298 ? -32.843 -18.304 3.185 1.00 77.38 298 VAL A N 1
ATOM 2416 C CA . VAL A 1 298 ? -34.272 -18.556 3.443 1.00 77.38 298 VAL A CA 1
ATOM 2417 C C . VAL A 1 298 ? -35.076 -17.258 3.367 1.00 77.38 298 VAL A C 1
ATOM 2419 O O . VAL A 1 298 ? -36.080 -17.209 2.662 1.00 77.38 298 VAL A O 1
ATOM 2422 N N . LEU A 1 299 ? -34.610 -16.184 4.014 1.00 73.44 299 LEU A N 1
ATOM 2423 C CA . LEU A 1 299 ? -35.270 -14.877 3.942 1.00 73.44 299 LEU A CA 1
ATOM 2424 C C . LEU A 1 299 ? -35.291 -14.320 2.510 1.00 73.44 299 LEU A C 1
ATOM 2426 O O . LEU A 1 299 ? -36.289 -13.742 2.094 1.00 73.44 299 LEU A O 1
ATOM 2430 N N . GLY A 1 300 ? -34.214 -14.531 1.747 1.00 79.06 300 GLY A N 1
ATOM 2431 C CA . GLY A 1 300 ? -34.143 -14.169 0.333 1.00 79.06 300 GLY A CA 1
ATOM 2432 C C . GLY A 1 300 ? -35.190 -14.898 -0.507 1.00 79.06 300 GLY A C 1
ATOM 2433 O O . GLY A 1 300 ? -35.890 -14.256 -1.280 1.00 79.06 300 GLY A O 1
ATOM 2434 N N . ARG A 1 301 ? -35.363 -16.211 -0.305 1.00 79.12 301 ARG A N 1
ATOM 2435 C CA . ARG A 1 301 ? -36.402 -17.002 -0.992 1.00 79.12 301 ARG A CA 1
ATOM 2436 C C . ARG A 1 301 ? -37.818 -16.579 -0.603 1.00 79.12 301 ARG A C 1
ATOM 2438 O O . ARG A 1 301 ? -38.698 -16.572 -1.456 1.00 79.12 301 ARG A O 1
ATOM 2445 N N . LEU A 1 302 ? -38.042 -16.224 0.664 1.00 73.06 302 LEU A N 1
ATOM 2446 C CA . LEU A 1 302 ? -39.336 -15.712 1.123 1.00 73.06 302 LEU A CA 1
ATOM 2447 C C . LEU A 1 302 ? -39.659 -14.363 0.468 1.00 73.06 302 LEU A C 1
ATOM 2449 O O . LEU A 1 302 ? -40.762 -14.192 -0.035 1.00 73.06 302 LEU A O 1
ATOM 2453 N N . LEU A 1 303 ? -38.693 -13.439 0.418 1.00 74.88 303 LEU A N 1
ATOM 2454 C CA . LEU A 1 303 ? -38.854 -12.127 -0.220 1.00 74.88 303 LEU A CA 1
ATOM 2455 C C . LEU A 1 303 ? -39.071 -12.222 -1.734 1.00 74.88 303 LEU A C 1
ATOM 2457 O O . LEU A 1 303 ? -39.902 -11.496 -2.269 1.00 74.88 303 LEU A O 1
ATOM 2461 N N . ASP A 1 304 ? -38.354 -13.120 -2.410 1.00 77.75 304 ASP A N 1
ATOM 2462 C CA . ASP A 1 304 ? -38.534 -13.381 -3.843 1.00 77.75 304 ASP A CA 1
ATOM 2463 C C . ASP A 1 304 ? -39.930 -13.961 -4.127 1.00 77.75 304 ASP A C 1
ATOM 2465 O O . ASP A 1 304 ? -40.611 -13.537 -5.058 1.00 77.75 304 ASP A O 1
ATOM 2469 N N . GLY A 1 305 ? -40.416 -14.843 -3.243 1.00 70.12 305 GLY A N 1
ATOM 2470 C CA . GLY A 1 305 ? -41.793 -15.336 -3.270 1.00 70.12 305 GLY A CA 1
ATOM 2471 C C . GLY A 1 305 ? -42.840 -14.225 -3.132 1.00 70.12 305 GLY A C 1
ATOM 2472 O O . GLY A 1 305 ? -43.793 -14.204 -3.906 1.00 70.12 305 GLY A O 1
ATOM 2473 N N . VAL A 1 306 ? -42.641 -13.268 -2.213 1.00 66.88 306 VAL A N 1
ATOM 2474 C CA . VAL A 1 306 ? -43.531 -12.096 -2.071 1.00 66.88 306 VAL A CA 1
ATOM 2475 C C . VAL A 1 306 ? -43.512 -11.226 -3.330 1.00 66.88 306 VAL A C 1
ATOM 2477 O O . VAL A 1 306 ? -44.567 -10.798 -3.795 1.00 66.88 306 VAL A O 1
ATOM 2480 N N . ALA A 1 307 ? -42.328 -10.964 -3.892 1.00 69.94 307 ALA A N 1
ATOM 2481 C CA . ALA A 1 307 ? -42.170 -10.097 -5.059 1.00 69.94 307 ALA A CA 1
ATOM 2482 C C . ALA A 1 307 ? -42.817 -10.684 -6.328 1.00 69.94 307 ALA A C 1
ATOM 2484 O O . ALA A 1 307 ? -43.409 -9.949 -7.124 1.00 69.94 307 ALA A O 1
ATOM 2485 N N . GLU A 1 308 ? -42.728 -12.003 -6.519 1.00 66.75 308 GLU A N 1
ATOM 2486 C CA . GLU A 1 308 ? -43.395 -12.703 -7.622 1.00 66.75 308 GLU A CA 1
ATOM 2487 C C . GLU A 1 308 ? -44.925 -12.745 -7.444 1.00 66.75 308 GLU A C 1
ATOM 2489 O O . GLU A 1 308 ? -45.661 -12.620 -8.425 1.00 66.75 308 GLU A O 1
ATOM 2494 N N . ASP A 1 309 ? -45.431 -12.848 -6.211 1.00 62.00 309 ASP A N 1
ATOM 2495 C CA . ASP A 1 309 ? -46.876 -12.894 -5.943 1.00 62.00 309 ASP A CA 1
ATOM 2496 C C . ASP A 1 309 ? -47.545 -11.509 -6.078 1.00 62.00 309 ASP A C 1
ATOM 2498 O O . ASP A 1 309 ? -48.638 -11.394 -6.643 1.00 62.00 309 ASP A O 1
ATOM 2502 N N . GLU A 1 310 ? -46.846 -10.430 -5.695 1.00 62.16 310 GLU A N 1
ATOM 2503 C CA . GLU A 1 310 ? -47.273 -9.039 -5.939 1.00 62.16 310 GLU A CA 1
ATOM 2504 C C . GLU A 1 310 ? -47.374 -8.732 -7.447 1.00 62.16 310 GLU A C 1
ATOM 2506 O O . GLU A 1 310 ? -48.243 -7.976 -7.889 1.00 62.16 310 GLU A O 1
ATOM 2511 N N . ARG A 1 311 ? -46.540 -9.389 -8.266 1.00 61.88 311 ARG A N 1
ATOM 2512 C CA . ARG A 1 311 ? -46.605 -9.337 -9.735 1.00 61.88 311 ARG A CA 1
ATOM 2513 C C . ARG A 1 311 ? -47.775 -10.115 -10.336 1.00 61.88 311 ARG A C 1
ATOM 2515 O O . ARG A 1 311 ? -48.242 -9.742 -11.414 1.00 61.88 311 ARG A O 1
ATOM 2522 N N . LEU A 1 312 ? -48.222 -11.191 -9.688 1.00 62.62 312 LEU A N 1
ATOM 2523 C CA . LEU A 1 312 ? -49.251 -12.104 -10.203 1.00 62.62 312 LEU A CA 1
ATOM 2524 C C . LEU A 1 312 ? -50.668 -11.796 -9.693 1.00 62.62 312 LEU A C 1
ATOM 2526 O O . LEU A 1 312 ? -51.626 -12.370 -10.212 1.00 62.62 312 LEU A O 1
ATOM 2530 N N . GLY A 1 313 ? -50.824 -10.874 -8.736 1.00 60.91 313 GLY A N 1
ATOM 2531 C CA . GLY A 1 313 ? -52.131 -10.397 -8.270 1.00 60.91 313 GLY A CA 1
ATOM 2532 C C . GLY A 1 313 ? -52.977 -11.484 -7.601 1.00 60.91 313 GLY A C 1
ATOM 2533 O O . GLY A 1 313 ? -54.195 -11.513 -7.780 1.00 60.91 313 GLY A O 1
ATOM 2534 N N . ARG A 1 314 ? -52.334 -12.414 -6.885 1.00 58.22 314 ARG A N 1
ATOM 2535 C CA . ARG A 1 314 ? -52.997 -13.513 -6.171 1.00 58.22 314 ARG A CA 1
ATOM 2536 C C . ARG A 1 314 ? -53.487 -13.052 -4.792 1.00 58.22 314 ARG A C 1
ATOM 2538 O O . ARG A 1 314 ? -52.913 -12.137 -4.210 1.00 58.22 314 ARG A O 1
ATOM 2545 N N . ASP A 1 315 ? -54.566 -13.661 -4.289 1.00 58.91 315 ASP A N 1
ATOM 2546 C CA . ASP A 1 315 ? -55.204 -13.302 -3.010 1.00 58.91 315 ASP A CA 1
ATOM 2547 C C . ASP A 1 315 ? -54.188 -13.240 -1.855 1.00 58.91 315 ASP A C 1
ATOM 2549 O O . ASP A 1 315 ? -53.676 -14.261 -1.385 1.00 58.91 315 ASP A O 1
ATOM 2553 N N . SER A 1 316 ? -53.935 -12.020 -1.375 1.00 58.94 316 SER A N 1
ATOM 2554 C CA . SER A 1 316 ? -52.876 -11.687 -0.414 1.00 58.94 316 SER A CA 1
ATOM 2555 C C . SER A 1 316 ? -53.035 -12.358 0.953 1.00 58.94 316 SER A C 1
ATOM 2557 O O . SER A 1 316 ? -52.063 -12.505 1.690 1.00 58.94 316 SER A O 1
ATOM 2559 N N . GLU A 1 317 ? -54.245 -12.792 1.303 1.00 62.84 317 GLU A N 1
ATOM 2560 C CA . GLU A 1 317 ? -54.565 -13.324 2.628 1.00 62.84 317 GLU A CA 1
ATOM 2561 C C . GLU A 1 317 ? -54.169 -14.802 2.784 1.00 62.84 317 GLU A C 1
ATOM 2563 O O . GLU A 1 317 ? -53.565 -15.176 3.790 1.00 62.84 317 GLU A O 1
ATOM 2568 N N . ILE A 1 318 ? -54.392 -15.626 1.751 1.00 64.62 318 ILE A N 1
ATOM 2569 C CA . ILE A 1 318 ? -54.025 -17.054 1.754 1.00 64.62 318 ILE A CA 1
ATOM 2570 C C . ILE A 1 318 ? -52.500 -17.210 1.701 1.00 64.62 318 ILE A C 1
ATOM 2572 O O . ILE A 1 318 ? -51.932 -18.056 2.394 1.00 64.62 318 ILE A O 1
ATOM 2576 N N . HIS A 1 319 ? -51.820 -16.372 0.912 1.00 62.59 319 HIS A N 1
ATOM 2577 C CA . HIS A 1 319 ? -50.363 -16.394 0.822 1.00 62.59 319 HIS A CA 1
ATOM 2578 C C . HIS A 1 319 ? -49.699 -15.888 2.110 1.00 62.59 319 HIS A C 1
ATOM 2580 O O . HIS A 1 319 ? -48.730 -16.494 2.572 1.00 62.59 319 HIS A O 1
ATOM 2586 N N . ARG A 1 320 ? -50.260 -14.849 2.751 1.00 68.31 320 ARG A N 1
ATOM 2587 C CA . ARG A 1 320 ? -49.780 -14.359 4.052 1.00 68.31 320 ARG A CA 1
ATOM 2588 C C . ARG A 1 320 ? -49.837 -15.449 5.119 1.00 68.31 320 ARG A C 1
ATOM 2590 O O . ARG A 1 320 ? -48.849 -15.649 5.815 1.00 68.31 320 ARG A O 1
ATOM 2597 N N . GLU A 1 321 ? -50.934 -16.201 5.213 1.00 70.69 321 GLU A N 1
ATOM 2598 C CA . GLU A 1 321 ? -51.030 -17.322 6.161 1.00 70.69 321 GLU A CA 1
ATOM 2599 C C . GLU A 1 321 ? -50.023 -18.441 5.856 1.00 70.69 321 GLU A C 1
ATOM 2601 O O . GLU A 1 321 ? -49.445 -19.035 6.768 1.00 70.69 321 GLU A O 1
ATOM 2606 N N . GLN A 1 322 ? -49.782 -18.730 4.576 1.00 67.88 322 GLN A N 1
ATOM 2607 C CA . GLN A 1 322 ? -48.809 -19.739 4.160 1.00 67.88 322 GLN A CA 1
ATOM 2608 C C . GLN A 1 322 ? -47.369 -19.307 4.483 1.00 67.88 322 GLN A C 1
ATOM 2610 O O . GLN A 1 322 ? -46.564 -20.116 4.948 1.00 67.88 322 GLN A O 1
ATOM 2615 N N . MET A 1 323 ? -47.068 -18.020 4.303 1.00 64.94 323 MET A N 1
ATOM 2616 C CA . MET A 1 323 ? -45.789 -17.414 4.655 1.00 64.94 323 MET A CA 1
ATOM 2617 C C . MET A 1 323 ? -45.581 -17.361 6.170 1.00 64.94 323 MET A C 1
ATOM 2619 O O . MET A 1 323 ? -44.508 -17.718 6.647 1.00 64.94 323 MET A O 1
ATOM 2623 N N . GLU A 1 324 ? -46.608 -17.002 6.941 1.00 73.00 324 GLU A N 1
ATOM 2624 C CA . GLU A 1 324 ? -46.562 -17.019 8.407 1.00 73.00 324 GLU A CA 1
ATOM 2625 C C . GLU A 1 324 ? -46.336 -18.431 8.961 1.00 73.00 324 GLU A C 1
ATOM 2627 O O . GLU A 1 324 ? -45.599 -18.592 9.934 1.00 73.00 324 GLU A O 1
ATOM 2632 N N . ARG A 1 325 ? -46.912 -19.467 8.333 1.00 76.62 325 ARG A N 1
ATOM 2633 C CA . ARG A 1 325 ? -46.646 -20.868 8.699 1.00 76.62 325 ARG A CA 1
ATOM 2634 C C . ARG A 1 325 ? -45.207 -21.281 8.403 1.00 76.62 325 ARG A C 1
ATOM 2636 O O . ARG A 1 325 ? -44.561 -21.827 9.288 1.00 76.62 325 ARG A O 1
ATOM 2643 N N . LEU A 1 326 ? -44.688 -20.966 7.215 1.00 72.88 326 LEU A N 1
ATOM 2644 C CA . LEU A 1 326 ? -43.298 -21.268 6.846 1.00 72.88 326 LEU A CA 1
ATOM 2645 C C . LEU A 1 326 ? -42.287 -20.538 7.739 1.00 72.88 326 LEU A C 1
ATOM 2647 O O . LEU A 1 326 ? -41.294 -21.125 8.160 1.00 72.88 326 LEU A O 1
ATOM 2651 N N . VAL A 1 327 ? -42.552 -19.270 8.067 1.00 74.00 327 VAL A N 1
ATOM 2652 C CA . VAL A 1 327 ? -41.721 -18.489 8.993 1.00 74.00 327 VAL A CA 1
ATOM 2653 C C . VAL A 1 327 ? -41.765 -19.088 10.397 1.00 74.00 327 VAL A C 1
ATOM 2655 O O . VAL A 1 327 ? -40.727 -19.169 11.046 1.00 74.00 327 VAL A O 1
ATOM 2658 N N . ARG A 1 328 ? -42.936 -19.533 10.867 1.00 77.88 328 ARG A N 1
ATOM 2659 C CA . ARG A 1 328 ? -43.092 -20.162 12.185 1.00 77.88 328 ARG A CA 1
ATOM 2660 C C . ARG A 1 328 ? -42.378 -21.512 12.272 1.00 77.88 328 ARG A C 1
ATOM 2662 O O . ARG A 1 328 ? -41.680 -21.743 13.252 1.00 77.88 328 ARG A O 1
ATOM 2669 N N . GLU A 1 329 ? -42.496 -22.356 11.248 1.00 77.19 329 GLU A N 1
ATOM 2670 C CA . GLU A 1 329 ? -41.790 -23.644 11.176 1.00 77.19 329 GLU A CA 1
ATOM 2671 C C . GLU A 1 329 ? -40.264 -23.457 11.146 1.00 77.19 329 GLU A C 1
ATOM 2673 O O . GLU A 1 329 ? -39.539 -24.160 11.850 1.00 77.19 329 GLU A O 1
ATOM 2678 N N . GLU A 1 330 ? -39.753 -22.478 10.389 1.00 73.00 330 GLU A N 1
ATOM 2679 C CA . GLU A 1 330 ? -38.318 -22.166 10.394 1.00 73.00 330 GLU A CA 1
ATOM 2680 C C . GLU A 1 330 ? -37.855 -21.545 11.722 1.00 73.00 330 GLU A C 1
ATOM 2682 O O . GLU A 1 330 ? -36.758 -21.853 12.182 1.00 73.00 330 GLU A O 1
ATOM 2687 N N . LEU A 1 331 ? -38.687 -20.740 12.393 1.00 70.56 331 LEU A N 1
ATOM 2688 C CA . LEU A 1 331 ? -38.368 -20.174 13.707 1.00 70.56 331 LEU A CA 1
ATOM 2689 C C . LEU A 1 331 ? -38.276 -21.258 14.796 1.00 70.56 331 LEU A C 1
ATOM 2691 O O . LEU A 1 331 ? -37.305 -21.277 15.551 1.00 70.56 331 LEU A O 1
ATOM 2695 N N . GLU A 1 332 ? -39.230 -22.194 14.837 1.00 72.69 332 GLU A N 1
ATOM 2696 C CA . GLU A 1 332 ? -39.205 -23.346 15.757 1.00 72.69 332 GLU A CA 1
ATOM 2697 C C . GLU A 1 332 ? -37.986 -24.244 15.506 1.00 72.69 332 GLU A C 1
ATOM 2699 O O . GLU A 1 332 ? -37.368 -24.777 16.436 1.00 72.69 332 GLU A O 1
ATOM 2704 N N . ARG A 1 333 ? -37.581 -24.373 14.240 1.00 70.38 333 ARG A N 1
ATOM 2705 C CA . ARG A 1 333 ? -36.368 -25.096 13.864 1.00 70.38 333 ARG A CA 1
ATOM 2706 C C . ARG A 1 333 ? -35.103 -24.388 14.352 1.00 70.38 333 ARG A C 1
ATOM 2708 O O . ARG A 1 333 ? -34.172 -25.055 14.796 1.00 70.38 333 ARG A O 1
ATOM 2715 N N . TRP A 1 334 ? -35.069 -23.056 14.324 1.00 65.75 334 TRP A N 1
ATOM 2716 C CA . TRP A 1 334 ? -33.939 -22.283 14.848 1.00 65.75 334 TRP A CA 1
ATOM 2717 C C . TRP A 1 334 ? -33.853 -22.336 16.375 1.00 65.75 334 TRP A C 1
ATOM 2719 O O . TRP A 1 334 ? -32.746 -22.451 16.898 1.00 65.75 334 TRP A O 1
ATOM 2729 N N . GLU A 1 335 ? -34.983 -22.311 17.087 1.00 66.94 335 GLU A N 1
ATOM 2730 C CA . GLU A 1 335 ? -35.008 -22.520 18.543 1.00 66.94 335 GLU A CA 1
ATOM 2731 C C . GLU A 1 335 ? -34.530 -23.930 18.919 1.00 66.94 335 GLU A C 1
ATOM 2733 O O . GLU A 1 335 ? -33.790 -24.101 19.890 1.00 66.94 335 GLU A O 1
ATOM 2738 N N . SER A 1 336 ? -34.878 -24.933 18.108 1.00 65.81 336 SER A N 1
ATOM 2739 C CA . SER A 1 336 ? -34.421 -26.317 18.284 1.00 65.81 336 SER A CA 1
ATOM 2740 C C . SER A 1 336 ? -32.909 -26.473 18.062 1.00 65.81 336 SER A C 1
ATOM 2742 O O . SER A 1 336 ? -32.244 -27.168 18.834 1.00 65.81 336 SER A O 1
ATOM 2744 N N . ASP A 1 337 ? -32.344 -25.803 17.053 1.00 62.97 337 ASP A N 1
ATOM 2745 C CA . ASP A 1 337 ? -30.901 -25.812 16.772 1.00 62.97 337 ASP A CA 1
ATOM 2746 C C . ASP A 1 337 ? -30.096 -25.048 17.846 1.00 62.97 337 ASP A C 1
ATOM 2748 O O . ASP A 1 337 ? -29.027 -25.507 18.266 1.00 62.97 337 ASP A O 1
ATOM 2752 N N . ASP A 1 338 ? -30.615 -23.922 18.353 1.00 61.28 338 ASP A N 1
ATOM 2753 C CA . ASP A 1 338 ? -29.998 -23.190 19.468 1.00 61.28 338 ASP A CA 1
ATOM 2754 C C . ASP A 1 338 ? -30.071 -24.007 20.775 1.00 61.28 338 ASP A C 1
ATOM 2756 O O . ASP A 1 338 ? -29.075 -24.086 21.501 1.00 61.28 338 ASP A O 1
ATOM 2760 N N . ALA A 1 339 ? -31.176 -24.711 21.044 1.00 59.94 339 ALA A N 1
ATOM 2761 C CA . ALA A 1 339 ? -31.299 -25.620 22.187 1.00 59.94 339 ALA A CA 1
ATOM 2762 C C . ALA A 1 339 ? -30.349 -26.830 22.086 1.00 59.94 339 ALA A C 1
ATOM 2764 O O . ALA A 1 339 ? -29.694 -27.186 23.068 1.00 59.94 339 ALA A O 1
ATOM 2765 N N . ALA A 1 340 ? -30.190 -27.427 20.899 1.00 57.84 340 ALA A N 1
ATOM 2766 C CA . ALA A 1 340 ? -29.223 -28.502 20.665 1.00 57.84 340 ALA A CA 1
ATOM 2767 C C . ALA A 1 340 ? -27.772 -28.031 20.884 1.00 57.84 340 ALA A C 1
ATOM 2769 O O . ALA A 1 340 ? -26.952 -28.761 21.452 1.00 57.84 340 ALA A O 1
ATOM 2770 N N . SER A 1 341 ? -27.464 -26.781 20.515 1.00 56.97 341 SER A N 1
ATOM 2771 C CA . SER A 1 341 ? -26.160 -26.168 20.788 1.00 56.97 341 SER A CA 1
ATOM 2772 C C . SER A 1 341 ? -25.914 -25.946 22.291 1.00 56.97 341 SER A C 1
ATOM 2774 O O . SER A 1 341 ? -24.794 -26.146 22.765 1.00 56.97 341 SER A O 1
ATOM 2776 N N . GLN A 1 342 ? -26.954 -25.635 23.075 1.00 51.31 342 GLN A N 1
ATOM 2777 C CA . GLN A 1 342 ? -26.862 -25.520 24.537 1.00 51.31 342 GLN A CA 1
ATOM 2778 C C . GLN A 1 342 ? -26.751 -26.880 25.243 1.00 51.31 342 GLN A C 1
ATOM 2780 O O . GLN A 1 342 ? -26.044 -26.993 26.242 1.00 51.31 342 GLN A O 1
ATOM 2785 N N . ILE A 1 343 ? -27.367 -27.940 24.713 1.00 46.94 343 ILE A N 1
ATOM 2786 C CA . ILE A 1 343 ? -27.240 -29.300 25.269 1.00 46.94 343 ILE A CA 1
ATOM 2787 C C . ILE A 1 343 ? -25.810 -29.839 25.083 1.00 46.94 343 ILE A C 1
ATOM 2789 O O . ILE A 1 343 ? -25.286 -30.521 25.965 1.00 46.94 343 ILE A O 1
ATOM 2793 N N . SER A 1 344 ? -25.120 -29.455 24.001 1.00 47.72 344 SER A N 1
ATOM 2794 C CA . SER A 1 344 ? -23.696 -29.781 23.807 1.00 47.72 344 SER A CA 1
ATOM 2795 C C . SER A 1 344 ? -22.755 -29.101 24.820 1.00 47.72 344 SER A C 1
ATOM 2797 O O . SER A 1 344 ? -21.668 -29.609 25.085 1.00 47.72 344 SER A O 1
ATOM 2799 N N . HIS A 1 345 ? -23.192 -28.011 25.463 1.00 44.81 345 HIS A N 1
ATOM 2800 C CA . HIS A 1 345 ? -22.467 -27.353 26.557 1.00 44.81 345 HIS A CA 1
ATOM 2801 C C . HIS A 1 345 ? -22.517 -28.143 27.884 1.00 44.81 345 HIS A C 1
ATOM 2803 O O . HIS A 1 345 ? -21.734 -27.851 28.786 1.00 44.81 345 HIS A O 1
ATOM 2809 N N . GLY A 1 346 ? -23.402 -29.143 28.013 1.00 39.03 346 GLY A N 1
ATOM 2810 C CA . GLY A 1 346 ? -23.550 -29.977 29.215 1.00 39.03 346 GLY A CA 1
ATOM 2811 C C . GLY A 1 346 ? -22.727 -31.272 29.226 1.00 39.03 346 GLY A C 1
ATOM 2812 O O . GLY A 1 346 ? -22.665 -31.941 30.256 1.00 39.03 346 GLY A O 1
ATOM 2813 N N . LEU A 1 347 ? -22.086 -31.642 28.112 1.00 40.38 347 LEU A N 1
ATOM 2814 C CA . LEU A 1 347 ? -21.353 -32.905 27.986 1.00 40.38 347 LEU A CA 1
ATOM 2815 C C . LEU A 1 347 ? -19.954 -32.664 27.402 1.00 40.38 347 LEU A C 1
ATOM 2817 O O . LEU A 1 347 ? -19.692 -32.904 26.228 1.00 40.38 347 LEU A O 1
ATOM 2821 N N . GLY A 1 348 ? -19.045 -32.150 28.229 1.00 36.97 348 GLY A N 1
ATOM 2822 C CA . GLY A 1 348 ? -17.715 -31.760 27.762 1.00 36.97 348 GLY A CA 1
ATOM 2823 C C . GLY A 1 348 ? -16.660 -31.598 28.848 1.00 36.97 348 GLY A C 1
ATOM 2824 O O . GLY A 1 348 ? -15.803 -30.732 28.722 1.00 36.97 348 GLY A O 1
ATOM 2825 N N . THR A 1 349 ? -16.692 -32.424 29.896 1.00 33.41 349 THR A N 1
ATOM 2826 C CA . THR A 1 349 ? -15.557 -32.565 30.823 1.00 33.41 349 THR A CA 1
ATOM 2827 C C . THR A 1 349 ? -15.196 -34.047 30.925 1.00 33.41 349 THR A C 1
ATOM 2829 O O . THR A 1 349 ? -15.963 -34.809 31.516 1.00 33.41 349 THR A O 1
ATOM 2832 N N . PRO A 1 350 ? -14.060 -34.513 30.372 1.00 35.72 350 PRO A N 1
ATOM 2833 C CA . PRO A 1 350 ? -13.596 -35.860 30.640 1.00 35.72 350 PRO A CA 1
ATOM 2834 C C . PRO A 1 350 ? -12.934 -35.855 32.021 1.00 35.72 350 PRO A C 1
ATOM 2836 O O . PRO A 1 350 ? -11.778 -35.470 32.181 1.00 35.72 350 PRO A O 1
ATOM 2839 N N . VAL A 1 351 ? -13.680 -36.275 33.043 1.00 35.34 351 VAL A N 1
ATOM 2840 C CA . VAL A 1 351 ? -13.077 -36.771 34.283 1.00 35.34 351 VAL A CA 1
ATOM 2841 C C . VAL A 1 351 ? -12.466 -38.127 33.948 1.00 35.34 351 VAL A C 1
ATOM 2843 O O . VAL A 1 351 ? -13.172 -39.069 33.589 1.00 35.34 351 VAL A O 1
ATOM 2846 N N . GLY A 1 352 ? -11.138 -38.210 34.009 1.00 36.81 352 GLY A N 1
ATOM 2847 C CA . GLY A 1 352 ? -10.414 -39.458 33.814 1.00 36.81 352 GLY A CA 1
ATOM 2848 C C . GLY A 1 352 ? -10.819 -40.495 34.859 1.00 36.81 352 GLY A C 1
ATOM 2849 O O . GLY A 1 352 ? -10.740 -40.235 36.055 1.00 36.81 352 GLY A O 1
ATOM 2850 N N . LEU A 1 353 ? -11.211 -41.684 34.407 1.00 31.19 353 LEU A N 1
ATOM 2851 C CA . LEU A 1 353 ? -11.336 -42.870 35.247 1.00 31.19 353 LEU A CA 1
ATOM 2852 C C . LEU A 1 353 ? -10.824 -44.078 34.466 1.00 31.19 353 LEU A C 1
ATOM 2854 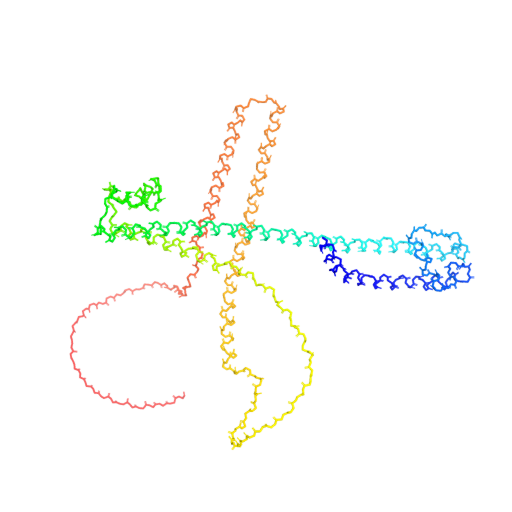O O . LEU A 1 353 ? -11.479 -44.617 33.576 1.00 31.19 353 LEU A O 1
ATOM 2858 N N . ASN A 1 354 ? -9.605 -44.473 34.816 1.00 33.22 354 ASN A N 1
ATOM 2859 C CA . ASN A 1 354 ? -9.023 -45.748 34.451 1.00 33.22 354 ASN A CA 1
ATOM 2860 C C . ASN A 1 354 ? -9.636 -46.814 35.375 1.00 33.22 354 ASN A C 1
ATOM 2862 O O . ASN A 1 354 ? -9.505 -46.717 36.594 1.00 33.22 354 ASN A O 1
ATOM 2866 N N . GLY A 1 355 ? -10.311 -47.817 34.814 1.00 30.47 355 GLY A N 1
ATOM 2867 C CA . GLY A 1 355 ? -10.886 -48.920 35.587 1.00 30.47 355 GLY A CA 1
ATOM 2868 C C . GLY A 1 355 ? -11.709 -49.876 34.729 1.00 30.47 355 GLY A C 1
ATOM 2869 O O . GLY A 1 355 ? -12.918 -49.721 34.602 1.00 30.47 355 GLY A O 1
ATOM 2870 N N . GLN A 1 356 ? -11.045 -50.865 34.126 1.00 32.25 356 GLN A N 1
ATOM 2871 C CA . GLN A 1 356 ? -11.671 -51.973 33.391 1.00 32.25 356 GLN A CA 1
ATOM 2872 C C . GLN A 1 356 ? -12.701 -52.749 34.239 1.00 32.25 356 GLN A C 1
ATOM 2874 O O . GLN A 1 356 ? -12.437 -53.018 35.412 1.00 32.25 356 GLN A O 1
ATOM 2879 N N . PRO A 1 357 ? -13.797 -53.255 33.639 1.00 33.16 357 PRO A N 1
ATOM 2880 C CA . PRO A 1 357 ? -14.669 -54.228 34.281 1.00 33.16 357 PRO A CA 1
ATOM 2881 C C . PRO A 1 357 ? -14.256 -55.668 33.921 1.00 33.16 357 PRO A C 1
ATOM 2883 O O . PRO A 1 357 ? -14.048 -56.001 32.753 1.00 33.16 357 PRO A O 1
ATOM 2886 N N . ARG A 1 358 ? -14.203 -56.563 34.916 1.00 30.22 358 ARG A N 1
ATOM 2887 C CA . ARG A 1 358 ? -14.257 -58.025 34.715 1.00 30.22 358 ARG A CA 1
ATOM 2888 C C . ARG A 1 358 ? -15.502 -58.611 35.399 1.00 30.22 358 ARG A C 1
ATOM 2890 O O . ARG A 1 358 ? -15.895 -58.096 36.446 1.00 30.22 358 ARG A O 1
ATOM 2897 N N . PRO A 1 359 ? -16.137 -59.660 34.836 1.00 34.03 359 PRO A N 1
ATOM 2898 C CA . PRO A 1 359 ? -17.471 -60.077 35.253 1.00 34.03 359 PRO A CA 1
ATOM 2899 C C . PRO A 1 359 ? -17.510 -61.284 36.213 1.00 34.03 359 PRO A C 1
ATOM 2901 O O . PRO A 1 359 ? -16.660 -62.165 36.173 1.00 34.03 359 PRO A O 1
ATOM 2904 N N . ARG A 1 360 ? -18.636 -61.324 36.944 1.00 27.98 360 ARG A N 1
ATOM 2905 C CA . ARG A 1 360 ? -19.431 -62.466 37.454 1.00 27.98 360 ARG A CA 1
ATOM 2906 C C . ARG A 1 360 ? -18.908 -63.382 38.584 1.00 27.98 360 ARG A C 1
ATOM 2908 O O . ARG A 1 360 ? -18.108 -64.280 38.385 1.00 27.98 360 ARG A O 1
ATOM 2915 N N . SER A 1 361 ? -19.611 -63.217 39.715 1.00 28.39 361 SER A N 1
ATOM 2916 C CA . SER A 1 361 ? -20.295 -64.213 40.570 1.00 28.39 361 SER A CA 1
ATOM 2917 C C . SER A 1 361 ? -19.524 -65.371 41.215 1.00 28.39 361 SER A C 1
ATOM 2919 O O . SER A 1 361 ? -19.189 -66.332 40.536 1.00 28.39 361 SER A O 1
ATOM 2921 N N . SER A 1 362 ? -19.518 -65.386 42.556 1.00 27.47 362 SER A N 1
ATOM 2922 C CA . SER A 1 362 ? -20.180 -66.418 43.386 1.00 27.47 362 SER A CA 1
ATOM 2923 C C . SER A 1 362 ? -20.006 -66.109 44.885 1.00 27.47 362 SER A C 1
ATOM 2925 O O . SER A 1 362 ? -18.887 -65.975 45.367 1.00 27.47 362 SER A O 1
ATOM 2927 N N . ARG A 1 363 ? -21.122 -66.008 45.621 1.00 30.41 363 ARG A N 1
ATOM 2928 C CA . ARG A 1 363 ? -21.215 -66.163 47.096 1.00 30.41 363 ARG A CA 1
ATOM 2929 C C . ARG A 1 363 ? -20.861 -67.626 47.473 1.00 30.41 363 ARG A C 1
ATOM 2931 O O . ARG A 1 363 ? -21.012 -68.454 46.573 1.00 30.41 363 ARG A O 1
ATOM 2938 N N . PRO A 1 364 ? -20.511 -68.001 48.735 1.00 36.59 364 PRO A N 1
ATOM 2939 C CA . PRO A 1 364 ? -21.304 -67.658 49.938 1.00 36.59 364 PRO A CA 1
ATOM 2940 C C . PRO A 1 364 ? -20.572 -67.554 51.315 1.00 36.59 364 PRO A C 1
ATOM 2942 O O . PRO A 1 364 ? -19.414 -67.921 51.425 1.00 36.59 364 PRO A O 1
ATOM 2945 N N . SER A 1 365 ? -21.343 -67.114 52.339 1.00 25.00 365 SER A N 1
ATOM 2946 C CA . SER A 1 365 ? -21.317 -67.442 53.800 1.00 25.00 365 SER A CA 1
ATOM 2947 C C . SER A 1 365 ? -20.027 -67.194 54.627 1.00 25.00 365 SER A C 1
ATOM 2949 O O . SER A 1 365 ? -18.939 -67.402 54.133 1.00 25.00 365 SER A O 1
ATOM 2951 N N . SER A 1 366 ? -19.997 -66.791 55.908 1.00 27.80 366 SER A N 1
ATOM 2952 C CA . SER A 1 366 ? -20.973 -66.713 57.012 1.00 27.80 366 SER A CA 1
ATOM 2953 C C . SER A 1 366 ? -20.304 -66.095 58.270 1.00 27.80 366 SER A C 1
ATOM 2955 O O . SER A 1 366 ? -19.132 -66.352 58.508 1.00 27.80 366 SER A O 1
ATOM 2957 N N . SER A 1 367 ? -21.100 -65.364 59.072 1.00 29.73 367 SER A N 1
ATOM 2958 C CA . SER A 1 367 ? -21.167 -65.313 60.561 1.00 29.73 367 SER A CA 1
ATOM 2959 C C . SER A 1 367 ? -19.983 -64.931 61.485 1.00 29.73 367 SER A C 1
ATOM 2961 O O . SER A 1 367 ? -18.950 -65.582 61.467 1.00 29.73 367 SER A O 1
ATOM 2963 N N . GLN A 1 368 ? -20.334 -64.051 62.451 1.00 30.44 368 GLN A N 1
ATOM 2964 C CA . GLN A 1 368 ? -19.961 -63.984 63.893 1.00 30.44 368 GLN A CA 1
ATOM 2965 C C . GLN A 1 368 ? -18.502 -63.617 64.248 1.00 30.44 368 GLN A C 1
ATOM 2967 O O . GLN A 1 368 ? -17.570 -64.231 63.760 1.00 30.44 368 GLN A O 1
ATOM 2972 N N . SER A 1 369 ? -18.223 -62.504 64.943 1.00 28.89 369 SER A N 1
ATOM 2973 C CA . SER A 1 369 ? -18.479 -62.129 66.356 1.00 28.89 369 SER A CA 1
ATOM 2974 C C . SER A 1 369 ? -17.421 -62.651 67.348 1.00 28.89 369 SER A C 1
ATOM 2976 O O . SER A 1 369 ? -17.058 -63.817 67.307 1.00 28.89 369 SER A O 1
ATOM 2978 N N . THR A 1 370 ? -17.053 -61.742 68.265 1.00 31.11 370 THR A N 1
ATOM 2979 C CA . THR A 1 370 ? -16.428 -61.879 69.605 1.00 31.11 370 THR A CA 1
ATOM 2980 C C . THR A 1 370 ? -14.924 -62.147 69.767 1.00 31.11 370 THR A C 1
ATOM 2982 O O . THR A 1 370 ? -14.409 -63.154 69.306 1.00 31.11 370 THR A O 1
ATOM 2985 N N . GLU A 1 371 ? -14.306 -61.214 70.513 1.00 31.38 371 GLU A N 1
ATOM 2986 C CA . GLU A 1 371 ? -13.396 -61.364 71.672 1.00 31.38 371 GLU A CA 1
ATOM 2987 C C . GLU A 1 371 ? -12.241 -62.377 71.649 1.00 31.38 371 GLU A C 1
ATOM 2989 O O . GLU A 1 371 ? -12.421 -63.554 71.366 1.00 31.38 371 GLU A O 1
ATOM 2994 N N . GLY A 1 372 ? -11.076 -61.953 72.157 1.00 30.30 372 GLY A N 1
ATOM 2995 C CA . GLY A 1 372 ? -10.121 -62.901 72.734 1.00 30.30 372 GLY A CA 1
ATOM 2996 C C . GLY A 1 372 ? -8.675 -62.434 72.775 1.00 30.30 372 GLY A C 1
ATOM 2997 O O . GLY A 1 372 ? -8.037 -62.269 71.748 1.00 30.30 372 GLY A O 1
ATOM 2998 N N . MET A 1 373 ? -8.191 -62.244 73.995 1.00 31.08 373 MET A N 1
ATOM 2999 C CA . MET A 1 373 ? -6.855 -61.843 74.425 1.00 31.08 373 MET A CA 1
ATOM 3000 C C . MET A 1 373 ? -5.744 -62.872 74.103 1.00 31.08 373 MET A C 1
ATOM 3002 O O . MET A 1 373 ? -6.018 -64.044 73.879 1.00 31.08 373 MET A O 1
ATOM 3006 N N . GLU A 1 374 ? -4.500 -62.404 74.273 1.00 32.34 374 GLU A N 1
ATOM 3007 C CA . GLU A 1 374 ? -3.267 -63.142 74.617 1.00 32.34 374 GLU A CA 1
ATOM 3008 C C . GLU A 1 374 ? -2.388 -63.762 73.515 1.00 32.34 374 GLU A C 1
ATOM 3010 O O . GLU A 1 374 ? -2.734 -64.721 72.839 1.00 32.34 374 GLU A O 1
ATOM 3015 N N . GLY A 1 375 ? -1.125 -63.312 73.524 1.00 30.31 375 GLY A N 1
ATOM 3016 C CA . GLY A 1 375 ? -0.058 -64.213 73.964 1.00 30.31 375 GLY A CA 1
ATOM 3017 C C . GLY A 1 375 ? 0.984 -64.625 72.925 1.00 30.31 375 GLY A C 1
ATOM 3018 O O . GLY A 1 375 ? 0.782 -65.564 72.172 1.00 30.31 375 GLY A O 1
ATOM 3019 N N . GLY A 1 376 ? 2.176 -64.032 73.045 1.00 30.42 376 GLY A N 1
ATOM 3020 C CA . GLY A 1 376 ? 3.416 -64.815 73.061 1.00 30.42 376 GLY A CA 1
ATOM 3021 C C . GLY A 1 376 ? 4.128 -65.098 71.733 1.00 30.42 376 GLY A C 1
ATOM 3022 O O . GLY A 1 376 ? 3.832 -66.068 71.057 1.00 30.42 376 GLY A O 1
ATOM 3023 N N . GLY A 1 377 ? 5.218 -64.355 71.515 1.00 29.78 377 GLY A N 1
ATOM 3024 C CA . GLY A 1 377 ? 6.563 -64.948 71.507 1.00 29.78 377 GLY A CA 1
ATOM 3025 C C . GLY A 1 377 ? 7.118 -65.565 70.213 1.00 29.78 377 GLY A C 1
ATOM 3026 O O . GLY A 1 377 ? 6.477 -66.362 69.546 1.00 29.78 377 GLY A O 1
ATOM 3027 N N . GLY A 1 378 ? 8.408 -65.287 69.977 1.00 32.34 378 GLY A N 1
ATOM 3028 C CA . GLY A 1 378 ? 9.313 -66.113 69.161 1.00 32.34 378 GLY A CA 1
ATOM 3029 C C . GLY A 1 378 ? 9.477 -65.616 67.720 1.00 32.34 378 GLY A C 1
ATOM 3030 O O . GLY A 1 378 ? 8.602 -65.842 66.904 1.00 32.34 378 GLY A O 1
ATOM 3031 N N . ASN A 1 379 ? 10.475 -64.796 67.378 1.00 31.02 379 ASN A N 1
ATOM 3032 C CA . ASN A 1 379 ? 11.912 -65.092 67.230 1.00 31.02 379 ASN A CA 1
ATOM 3033 C C . ASN A 1 379 ? 12.263 -65.890 65.951 1.00 31.02 379 ASN A C 1
ATOM 3035 O O . ASN A 1 379 ? 11.696 -66.950 65.710 1.00 31.02 379 ASN A O 1
ATOM 3039 N N . GLY A 1 380 ? 13.259 -65.397 65.201 1.00 35.53 380 GLY A N 1
ATOM 3040 C CA . GLY A 1 380 ? 13.869 -66.029 64.016 1.00 35.53 380 GLY A CA 1
ATOM 3041 C C . GLY A 1 380 ? 13.811 -65.106 62.792 1.00 35.53 380 GLY A C 1
ATOM 3042 O O . GLY A 1 380 ? 12.789 -65.064 62.124 1.00 35.53 380 GLY A O 1
ATOM 3043 N N . SER A 1 381 ? 14.743 -64.169 62.585 1.00 32.56 381 SER A N 1
ATOM 3044 C CA . SER A 1 381 ? 16.132 -64.334 62.102 1.00 32.56 381 SER A CA 1
ATOM 3045 C C . SER A 1 381 ? 16.276 -65.034 60.750 1.00 32.56 381 SER A C 1
ATOM 3047 O O . SER A 1 381 ? 15.629 -66.046 60.503 1.00 32.56 381 SER A O 1
ATOM 3049 N N . ALA A 1 382 ? 17.271 -64.529 60.009 1.00 37.88 382 ALA A N 1
ATOM 3050 C CA . ALA A 1 382 ? 17.887 -65.017 58.774 1.00 37.88 382 ALA A CA 1
ATOM 3051 C C . ALA A 1 382 ? 17.204 -64.497 57.491 1.00 37.88 382 ALA A C 1
ATOM 3053 O O . ALA A 1 382 ? 16.051 -64.806 57.222 1.00 37.88 382 ALA A O 1
ATOM 3054 N N . ASP A 1 383 ? 17.815 -63.523 56.799 1.00 36.66 383 ASP A N 1
ATOM 3055 C CA . ASP A 1 383 ? 18.930 -63.714 55.838 1.00 36.66 383 ASP A CA 1
ATOM 3056 C C . ASP A 1 383 ? 18.378 -64.302 54.520 1.00 36.66 383 ASP A C 1
ATOM 3058 O O . ASP A 1 383 ? 17.533 -65.182 54.551 1.00 36.66 383 ASP A O 1
ATOM 3062 N N . ILE A 1 384 ? 18.761 -63.953 53.294 1.00 37.75 384 ILE A N 1
ATOM 3063 C CA . ILE A 1 384 ? 19.881 -63.230 52.689 1.00 37.75 384 ILE A CA 1
ATOM 3064 C C . ILE A 1 384 ? 19.621 -63.333 51.155 1.00 37.75 384 ILE A C 1
ATOM 3066 O O . ILE A 1 384 ? 18.954 -64.274 50.726 1.00 37.75 384 ILE A O 1
ATOM 3070 N N . HIS A 1 385 ? 20.254 -62.459 50.354 1.00 36.47 385 HIS A N 1
ATOM 3071 C CA . HIS A 1 385 ? 20.522 -62.591 48.899 1.00 36.47 385 HIS A CA 1
ATOM 3072 C C . HIS A 1 385 ? 19.314 -62.454 47.938 1.00 36.47 385 HIS A C 1
ATOM 3074 O O . HIS A 1 385 ? 18.271 -63.056 48.145 1.00 36.47 385 HIS A O 1
ATOM 3080 N N . VAL A 1 386 ? 19.363 -61.697 46.833 1.00 42.38 386 VAL A N 1
ATOM 3081 C CA . VAL A 1 386 ? 20.435 -61.066 46.028 1.00 42.38 386 VAL A CA 1
ATOM 3082 C C . VAL A 1 386 ? 19.940 -59.712 45.534 1.00 42.38 386 VAL A C 1
ATOM 3084 O O . VAL A 1 386 ? 18.734 -59.632 45.208 1.00 42.38 386 VAL A O 1
#